Protein AF-A0A2A9NF29-F1 (afdb_monomer)

Mean predicted aligned error: 13.92 Å

Secondary structure (DSSP, 8-state):
-----TT-----TTS---PPPPP---------PPPPPPP-PPPP---------------------SSHHHHHHHHHHHHHHHHHHHHSSS-PEEEEEEEE--TTS-HHHHHHHHHHHTTSS-HHHHHHHHHHHHHTT-GGGTTGGGT--SHHHHHHTS--S-EEEEEE-SSEEEEEEE---SGGGHHHHHHHHHH-SEEEEEEE-STTHHHHHHSTT-HHHHHHHHHHHHT--EEEEEEE-TTSTTTTT-HHHHHHHHHHHHHHHHHHT--TTTTEEEEE-BTTTTBTTSSPPPTTT-SS--SPPHHHHHHTSPPP---TTSPPEEEEEEEEESSSEEEEEE--BSEEETT-EEEEETTTEEEEEEEEE-TTS-EESEEETT-EEEEEEES--GGG--TT-EEE-TTSPPPEEEEEEEEEEE---SSPEETTEEEEEEETTEEEEEEEEEEEEEE-TTT-PBPSSPPSEEPTT-EEEEEEEEEEEEE---TTT-TTTTEEEEEETTEEEEEEEEEEEE---THHHHHHHHHHHHTTS--

Radius of gyration: 30.99 Å; Cα contacts (8 Å, |Δi|>4): 1034; chains: 1; bounding box: 93×84×120 Å

Organism: NCBI:txid703135

Sequence (539 aa):
MSKLNPGAFEFVPGRGFVLPQPDQNQPPPPSSRPETPKPTPPPQPAPVKSTTPASSRTFTTDRSKTDTTAIVREVKAAADEAVLKDLYGDVKEHLNIVFIGHVDAGKSTMGGNLLYITGMVDKRTMEKYEREAKEAGRESWYLSWALDSTPQERSKGKTVEVGRAYFETDARRYTILDAPGHKTFVPSMISGAAQADVAILVISARKGEFETGFERGGQTREHVMLVKTAGVSKVVIVVNKMDDPTVKWEKARFDEIKDKLIPFVKSAGFNPKTDISFIPVSAFTGANLKDRVPTSICSWWSGPSFLEHIDKMPMVDRKINAPLMMPISEKYKDMGTIIVGKIESGHLIKGDALLLMPNKNEIEVTAIYNEMEEEVSKALCGDNVRLRVRGVDDEDVSPGFVLTSPLKPIRAVRQFEAQLAILEHKNIICAGYSAVMHVHTLAEEVTLNALLHYFDKATGRKSKKPPQFAKKGQKIVALVETTASVCVERFADYPQLGRFTLRDEGRTVAIGKITKLIEKSVEDVTDSVKDMSVSGHAA

Foldseek 3Di:
DDDDDPDDDDDDPPDDDDDDDDDDDDDDDDDDDDDDDDDDDDDDDDDDDDDDDDDDDDDDDDDPDDDPVVVVVVVVVVVVVVVVVVVPPPDFAEFEEEEAFAPPLCLLLLVLLLCVVLCVDPPVNLVVLCVVCVVLVNNLCSSSCSQVVDPVCSNVVWDQAFGWDWGDDPRHIYIYTYQTNDLVRVLRLLLSLLLGQEYEYRAELDPPRNPCLLPPPHVSLVSLLSSVLSPHQAYEYEHEPCVPPRNQVPPVSQVVSVVSVQVSNVVSPHDCPQRYHYHYAYSSVGALAQDHHPCVSPVPDPDHRPVVVVSPRDDDDAQQVDWWKWAFQDWDDDVAIKTKTATQHHKDFQQDWWAKPPVRFIKGFNFKAFPVRDTDGMDTHSGIIITGIPRDDPVRDDGQIMITHPVDDFDWAQKFKKKKFFADDPDWAAAQDWWWKDANNDTFIKGQNFFAWWADPPPRDTDPHGDRIDDHGIITITMMGTPDTHRADACVVPVNRQWMFTDDPSDTGIIIGTHGGDDPDPVVVVVVVVVVVVPPPDD

InterPro domains:
  IPR000795 Translational (tr)-type GTP-binding domain [PF00009] (92-309)
  IPR000795 Translational (tr)-type GTP-binding domain [PR00315] (96-109)
  IPR000795 Translational (tr)-type GTP-binding domain [PR00315] (155-163)
  IPR000795 Translational (tr)-type GTP-binding domain [PR00315] (175-185)
  IPR000795 Translational (tr)-type GTP-binding domain [PR00315] (191-202)
  IPR000795 Translational (tr)-type GTP-binding domain [PR00315] (235-244)
  IPR000795 Translational (tr)-type GTP-binding domain [PS51722] (92-324)
  IPR003285 Eukaryotic peptide chain release factor GTP-binding subunit [PR01343] (72-88)
  IPR003285 Eukaryotic peptide chain release factor GTP-binding subunit [PR01343] (198-205)
  IPR003285 Eukaryotic peptide chain release factor GTP-binding subunit [PR01343] (233-240)
  IPR003285 Eukaryotic peptide chain release factor GTP-binding subunit [PR01343] (319-330)
  IPR003285 Eukaryotic peptide chain release factor GTP-binding subunit [PR01343] (459-468)
  IPR004161 Translation elongation factor EFTu-like, domain 2 [PF03144] (336-404)
  IPR009000 Translation protein, beta-barrel domain superfamily [SSF50447] (317-407)
  IPR009001 Translation elongation factor EF1A/initiation factor IF2gamma, C-terminal [SSF50465] (414-518)
  IPR027417 P-loop containing nucleoside triphosphate hydrolase [G3DSA:3.40.50.300] (74-318)
  IPR027417 P-loop containing nucleoside triphosphate hydrolase [SSF52540] (79-327)
  IPR031157 Tr-type G domain, conserved site [PS00301] (148-163)
  IPR050100 Translation factor GTPase superfamily members [PTHR23115] (92-518)
  IPR054696 GTP-eEF1A, C-terminal domain [PF22594] (415-515)

Structure (mmCIF, N/CA/C/O backbone):
data_AF-A0A2A9NF29-F1
#
_entry.id   AF-A0A2A9NF29-F1
#
loop_
_atom_site.group_PDB
_atom_site.id
_atom_site.type_symbol
_atom_site.label_atom_id
_atom_site.label_alt_id
_atom_site.label_comp_id
_atom_site.label_asym_id
_atom_site.label_entity_id
_atom_site.label_seq_id
_atom_site.pdbx_PDB_ins_code
_atom_site.Cartn_x
_atom_site.Cartn_y
_atom_site.Cartn_z
_atom_site.occupancy
_atom_site.B_iso_or_equiv
_atom_site.auth_seq_id
_atom_site.auth_comp_id
_atom_site.auth_asym_id
_atom_site.auth_atom_id
_atom_site.pdbx_PDB_model_num
ATOM 1 N N . MET A 1 1 ? -2.375 19.177 -60.690 1.00 39.09 1 MET A N 1
ATOM 2 C CA . MET A 1 1 ? -3.013 20.500 -60.528 1.00 39.09 1 MET A CA 1
ATOM 3 C C . MET A 1 1 ? -3.963 20.417 -59.345 1.00 39.09 1 MET A C 1
ATOM 5 O O . MET A 1 1 ? -4.997 19.769 -59.456 1.00 39.09 1 MET A O 1
ATOM 9 N N . SER A 1 2 ? -3.553 20.954 -58.196 1.00 40.06 2 SER A N 1
ATOM 10 C CA . SER A 1 2 ? -4.372 21.045 -56.984 1.00 40.06 2 SER A CA 1
ATOM 11 C C . SER A 1 2 ? -5.350 22.218 -57.102 1.00 40.06 2 SER A C 1
ATOM 13 O O . SER A 1 2 ? -5.031 23.231 -57.720 1.00 40.06 2 SER A O 1
ATOM 15 N N . LYS A 1 3 ? -6.540 22.100 -56.506 1.00 45.84 3 LYS A N 1
ATOM 16 C CA . LYS A 1 3 ? -7.412 23.249 -56.228 1.00 45.84 3 LYS A CA 1
ATOM 17 C C . LYS A 1 3 ? -7.453 23.447 -54.719 1.00 45.84 3 LYS A C 1
ATOM 19 O O . LYS A 1 3 ? -8.265 22.846 -54.026 1.00 45.84 3 LYS A O 1
ATOM 24 N N . LEU A 1 4 ? -6.506 24.241 -54.232 1.00 50.59 4 LEU A N 1
ATOM 25 C CA . LEU A 1 4 ? -6.463 24.760 -52.871 1.00 50.59 4 LEU A CA 1
ATOM 26 C C . LEU A 1 4 ? -7.136 26.140 -52.846 1.00 50.59 4 LEU A C 1
ATOM 28 O O . LEU A 1 4 ? -6.848 26.985 -53.683 1.00 50.59 4 LEU A O 1
ATOM 32 N N . ASN A 1 5 ? -8.042 26.295 -51.883 1.00 53.16 5 ASN A N 1
ATOM 33 C CA . ASN A 1 5 ? -8.505 27.509 -51.206 1.00 53.16 5 ASN A CA 1
ATOM 34 C C . ASN A 1 5 ? -8.598 28.838 -52.017 1.00 53.16 5 ASN A C 1
ATOM 36 O O . ASN A 1 5 ? -7.586 29.512 -52.201 1.00 53.16 5 ASN A O 1
ATOM 40 N N . PRO A 1 6 ? -9.805 29.294 -52.415 1.00 53.56 6 PRO A N 1
ATOM 41 C CA . PRO A 1 6 ? -10.024 30.501 -53.230 1.00 53.56 6 PRO A CA 1
ATOM 42 C C . PRO A 1 6 ? -9.814 31.853 -52.506 1.00 53.56 6 PRO A C 1
ATOM 44 O O . PRO A 1 6 ? -10.257 32.882 -53.004 1.00 53.56 6 PRO A O 1
ATOM 47 N N . GLY A 1 7 ? -9.150 31.872 -51.346 1.00 58.41 7 GLY A N 1
ATOM 48 C CA . GLY A 1 7 ? -8.899 33.085 -50.552 1.00 58.41 7 GLY A CA 1
ATOM 49 C C . GLY A 1 7 ? -7.470 33.222 -50.020 1.00 58.41 7 GLY A C 1
ATOM 50 O O . GLY A 1 7 ? -7.243 33.988 -49.089 1.00 58.41 7 GLY A O 1
ATOM 51 N N . ALA A 1 8 ? -6.511 32.456 -50.548 1.00 53.38 8 ALA A N 1
ATOM 52 C CA . ALA A 1 8 ? -5.121 32.523 -50.101 1.00 53.38 8 ALA A CA 1
ATOM 53 C C . ALA A 1 8 ? -4.359 33.673 -50.787 1.00 53.38 8 ALA A C 1
ATOM 55 O O . ALA A 1 8 ? -4.436 33.841 -52.001 1.00 53.38 8 ALA A O 1
ATOM 56 N N . PHE A 1 9 ? -3.608 34.446 -49.998 1.00 60.75 9 PHE A N 1
ATOM 57 C CA . PHE A 1 9 ? -2.766 35.544 -50.477 1.00 60.75 9 PHE A CA 1
ATOM 58 C C . PHE A 1 9 ? -1.635 35.040 -51.385 1.00 60.75 9 PHE A C 1
ATOM 60 O O . PHE A 1 9 ? -0.960 34.059 -51.072 1.00 60.75 9 PHE A O 1
ATOM 67 N N . GLU A 1 10 ? -1.410 35.739 -52.498 1.00 59.62 10 GLU A N 1
ATOM 68 C CA . GLU A 1 10 ? -0.376 35.407 -53.477 1.00 59.62 10 GLU A CA 1
ATOM 69 C C . GLU A 1 10 ? 1.009 35.842 -52.962 1.00 59.62 10 GLU A C 1
ATOM 71 O O . GLU A 1 10 ? 1.284 37.026 -52.759 1.00 59.62 10 GLU A O 1
ATOM 76 N N . PHE A 1 11 ? 1.884 34.869 -52.697 1.00 55.91 11 PHE A N 1
ATOM 77 C CA . PHE A 1 11 ? 3.247 35.108 -52.223 1.00 55.91 11 PHE A CA 1
ATOM 78 C C . PHE A 1 11 ? 4.186 35.395 -53.403 1.00 55.91 11 PHE A C 1
ATOM 80 O O . PHE A 1 11 ? 4.400 34.529 -54.251 1.00 55.91 11 PHE A O 1
ATOM 87 N N . VAL A 1 12 ? 4.788 36.589 -53.432 1.00 68.75 12 VAL A N 1
ATOM 88 C CA . VAL A 1 12 ? 5.800 36.981 -54.429 1.00 68.75 12 VAL A CA 1
ATOM 89 C C . VAL A 1 12 ? 7.192 36.979 -53.775 1.00 68.75 12 VAL A C 1
ATOM 91 O O . VAL A 1 12 ? 7.426 37.772 -52.858 1.00 68.75 12 VAL A O 1
ATOM 94 N N . PRO A 1 13 ? 8.143 36.130 -54.217 1.00 50.97 13 PRO A N 1
ATOM 95 C CA . PRO A 1 13 ? 9.488 36.086 -53.643 1.00 50.97 13 PRO A CA 1
ATOM 96 C C . PRO A 1 13 ? 10.246 37.408 -53.864 1.00 50.97 13 PRO A C 1
ATOM 98 O O . PRO A 1 13 ? 10.406 37.847 -55.000 1.00 50.97 13 PRO A O 1
ATOM 101 N N . GLY A 1 14 ? 10.732 38.036 -52.784 1.00 61.78 14 GLY A N 1
ATOM 102 C CA . GLY A 1 14 ? 11.594 39.231 -52.836 1.00 61.78 14 GLY A CA 1
ATOM 103 C C . GLY A 1 14 ? 11.013 40.527 -52.249 1.00 61.78 14 GLY A C 1
ATOM 104 O O . GLY A 1 14 ? 11.717 41.534 -52.214 1.00 61.78 14 GLY A O 1
ATOM 105 N N . ARG A 1 15 ? 9.771 40.530 -51.742 1.00 58.47 15 ARG A N 1
ATOM 106 C CA . ARG A 1 15 ? 9.211 41.646 -50.951 1.00 58.47 15 ARG A CA 1
ATOM 107 C C . ARG A 1 15 ? 8.931 41.217 -49.509 1.00 58.47 15 ARG A C 1
ATOM 109 O O . ARG A 1 15 ? 8.390 40.142 -49.276 1.00 58.47 15 ARG A O 1
ATOM 116 N N . GLY A 1 16 ? 9.303 42.065 -48.547 1.00 57.19 16 GLY A N 1
ATOM 117 C CA . GLY A 1 16 ? 9.031 41.851 -47.123 1.00 57.19 16 GLY A CA 1
ATOM 118 C C . GLY A 1 16 ? 7.534 41.916 -46.805 1.00 57.19 16 GLY A C 1
ATOM 119 O O . GLY A 1 16 ? 6.817 42.764 -47.333 1.00 57.19 16 GLY A O 1
ATOM 120 N N . PHE A 1 17 ? 7.073 41.000 -45.956 1.00 52.66 17 PHE A N 1
ATOM 121 C CA . PHE A 1 17 ? 5.677 40.845 -45.548 1.00 52.66 17 PHE A CA 1
ATOM 122 C C . PHE A 1 17 ? 5.311 41.876 -44.466 1.00 52.66 17 PHE A C 1
ATOM 124 O O . PHE A 1 17 ? 5.988 41.949 -43.441 1.00 52.66 17 PHE A O 1
ATOM 131 N N . VAL A 1 18 ? 4.252 42.666 -44.676 1.00 54.84 18 VAL A N 1
ATOM 132 C CA . VAL A 1 18 ? 3.744 43.660 -43.710 1.00 54.84 18 VAL A CA 1
ATOM 133 C C . VAL A 1 18 ? 2.314 43.282 -43.322 1.00 54.84 18 VAL A C 1
ATOM 135 O O . VAL A 1 18 ? 1.433 43.225 -44.177 1.00 54.84 18 VAL A O 1
ATOM 138 N N . LEU A 1 19 ? 2.091 43.007 -42.035 1.00 53.47 19 LEU A N 1
ATOM 139 C CA . LEU A 1 19 ? 0.772 42.742 -41.452 1.00 53.47 19 LEU A CA 1
ATOM 140 C C . LEU A 1 19 ? 0.052 44.073 -41.160 1.00 53.47 19 LEU A C 1
ATOM 142 O O . LEU A 1 19 ? 0.661 44.932 -40.519 1.00 53.47 19 LEU A O 1
ATOM 146 N N . PRO A 1 20 ? -1.222 44.268 -41.550 1.00 42.59 20 PRO A N 1
ATOM 147 C CA . PRO A 1 20 ? -1.988 45.430 -41.110 1.00 42.59 20 PRO A CA 1
ATOM 148 C C . PRO A 1 20 ? -2.401 45.274 -39.638 1.00 42.59 20 PRO A C 1
ATOM 150 O O . PRO A 1 20 ? -2.991 44.262 -39.258 1.00 42.59 20 PRO A O 1
ATOM 153 N N . GLN A 1 21 ? -2.092 46.278 -38.814 1.00 43.22 21 GLN A N 1
ATOM 154 C CA . GLN A 1 21 ? -2.622 46.435 -37.454 1.00 43.22 21 GLN A CA 1
ATOM 155 C C . GLN A 1 21 ? -4.063 46.990 -37.481 1.00 43.22 21 GLN A C 1
ATOM 157 O O . GLN A 1 21 ? -4.449 47.621 -38.467 1.00 43.22 21 GLN A O 1
ATOM 162 N N . PRO A 1 22 ? -4.869 46.755 -36.427 1.00 42.69 22 PRO A N 1
ATOM 163 C CA . PRO A 1 22 ? -6.268 47.166 -36.381 1.00 42.69 22 PRO A CA 1
ATOM 164 C C . PRO A 1 22 ? -6.389 48.647 -36.011 1.00 42.69 22 PRO A C 1
ATOM 166 O O . PRO A 1 22 ? -5.909 49.051 -34.953 1.00 42.69 22 PRO A O 1
ATOM 169 N N . ASP A 1 23 ? -7.069 49.440 -36.842 1.00 35.50 23 ASP A N 1
ATOM 170 C CA . ASP A 1 23 ? -7.347 50.838 -36.512 1.00 35.50 23 ASP A CA 1
ATOM 171 C C . ASP A 1 23 ? -8.667 50.990 -35.749 1.00 35.50 23 ASP A C 1
ATOM 173 O O . ASP A 1 23 ? -9.758 50.645 -36.212 1.00 35.50 23 ASP A O 1
ATOM 177 N N . GLN A 1 24 ? -8.513 51.522 -34.539 1.00 43.50 24 GLN A N 1
ATOM 178 C CA . GLN A 1 24 ? -9.539 52.030 -33.648 1.00 43.50 24 GLN A CA 1
ATOM 179 C C . GLN A 1 24 ? -10.068 53.361 -34.196 1.00 43.50 24 GLN A C 1
ATOM 181 O O . GLN A 1 24 ? -9.374 54.367 -34.105 1.00 43.50 24 GLN A O 1
ATOM 186 N N . ASN A 1 25 ? -11.294 53.398 -34.724 1.00 37.41 25 ASN A N 1
ATOM 187 C CA . ASN A 1 25 ? -12.179 54.570 -34.640 1.00 37.41 25 ASN A CA 1
ATOM 188 C C . ASN A 1 25 ? -13.494 54.325 -35.389 1.00 37.41 25 ASN A C 1
ATOM 190 O O . ASN A 1 25 ? -13.530 54.458 -36.608 1.00 37.41 25 ASN A O 1
ATOM 194 N N . GLN A 1 26 ? -14.585 54.051 -34.661 1.00 37.16 26 GLN A N 1
ATOM 195 C CA . GLN A 1 26 ? -15.911 54.627 -34.942 1.00 37.16 26 GLN A CA 1
ATOM 196 C C . GLN A 1 26 ? -16.919 54.330 -33.801 1.00 37.16 26 GLN A C 1
ATOM 198 O O . GLN A 1 26 ? -16.870 53.249 -33.212 1.00 37.16 26 GLN A O 1
ATOM 203 N N . PRO A 1 27 ? -17.797 55.293 -33.448 1.00 40.81 27 PRO A N 1
ATOM 204 C CA . PRO A 1 27 ? -18.680 55.244 -32.272 1.00 40.81 27 PRO A CA 1
ATOM 205 C C . PRO A 1 27 ? -19.962 54.405 -32.490 1.00 40.81 27 PRO A C 1
ATOM 207 O O . PRO A 1 27 ? -20.391 54.249 -33.633 1.00 40.81 27 PRO A O 1
ATOM 210 N N . PRO A 1 28 ? -20.623 53.898 -31.422 1.00 45.16 28 PRO A N 1
ATOM 211 C CA . PRO A 1 28 ? -21.792 53.024 -31.549 1.00 45.16 28 PRO A CA 1
ATOM 212 C C . PRO A 1 28 ? -23.101 53.826 -31.659 1.00 45.16 28 PRO A C 1
ATOM 214 O O . PRO A 1 28 ? -23.278 54.819 -30.949 1.00 45.16 28 PRO A O 1
ATOM 217 N N . PRO A 1 29 ? -24.040 53.406 -32.527 1.00 35.59 29 PRO A N 1
ATOM 218 C CA . PRO A 1 29 ? -25.437 53.237 -32.076 1.00 35.59 29 PRO A CA 1
ATOM 219 C C . PRO A 1 29 ? -26.226 52.159 -32.875 1.00 35.59 29 PRO A C 1
ATOM 221 O O . PRO A 1 29 ? -25.768 51.717 -33.924 1.00 35.59 29 PRO A O 1
ATOM 224 N N . PRO A 1 30 ? -27.493 51.840 -32.537 1.00 37.34 30 PRO A N 1
ATOM 225 C CA . PRO A 1 30 ? -28.098 51.561 -31.240 1.00 37.34 30 PRO A CA 1
ATOM 226 C C . PRO A 1 30 ? -28.619 50.100 -31.155 1.00 37.34 30 PRO A C 1
ATOM 228 O O . PRO A 1 30 ? -28.720 49.366 -32.136 1.00 37.34 30 PRO A O 1
ATOM 231 N N . SER A 1 31 ? -28.988 49.689 -29.943 1.00 40.53 31 SER A N 1
ATOM 232 C CA . SER A 1 31 ? -29.583 48.392 -29.598 1.00 40.53 31 SER A CA 1
ATOM 233 C C . SER A 1 31 ? -30.860 48.066 -30.389 1.00 40.53 31 SER A C 1
ATOM 235 O O . SER A 1 31 ? -31.839 48.812 -30.298 1.00 40.53 31 SER A O 1
ATOM 237 N N . SER A 1 32 ? -30.903 46.910 -31.056 1.00 32.62 32 SER A N 1
ATOM 238 C CA . SER A 1 32 ? -32.140 46.300 -31.561 1.00 32.62 32 SER A CA 1
ATOM 239 C C . SER A 1 32 ? -32.415 44.987 -30.819 1.00 32.62 32 SER A C 1
ATOM 241 O O . SER A 1 32 ? -31.539 44.146 -30.630 1.00 32.62 32 SER A O 1
ATOM 243 N N . ARG A 1 33 ? -33.641 44.874 -30.300 1.00 34.50 33 ARG A N 1
ATOM 244 C CA . ARG A 1 33 ? -34.165 43.726 -29.547 1.00 34.50 33 ARG A CA 1
ATOM 245 C C . ARG A 1 33 ? -34.196 42.454 -30.407 1.00 34.50 33 ARG A C 1
ATOM 247 O O . ARG A 1 33 ? -34.612 42.554 -31.557 1.00 34.50 33 ARG A O 1
ATOM 254 N N . PRO A 1 34 ? -33.944 41.261 -29.842 1.00 36.81 34 PRO A N 1
ATOM 255 C CA . PRO A 1 34 ? -34.391 40.018 -30.457 1.00 36.81 34 PRO A CA 1
ATOM 256 C C . PRO A 1 34 ? -35.893 39.811 -30.231 1.00 36.81 34 PRO A C 1
ATOM 258 O O . PRO A 1 34 ? -36.405 39.928 -29.116 1.00 36.81 34 PRO A O 1
ATOM 261 N N . GLU A 1 35 ? -36.579 39.526 -31.329 1.00 31.91 35 GLU A N 1
ATOM 262 C CA . GLU A 1 35 ? -38.010 39.288 -31.450 1.00 31.91 35 GLU A CA 1
ATOM 263 C C . GLU A 1 35 ? -38.463 37.966 -30.807 1.00 31.91 35 GLU A C 1
ATOM 265 O O . GLU A 1 35 ? -37.775 36.948 -30.815 1.00 31.91 35 GLU A O 1
ATOM 270 N N . THR A 1 36 ? -39.684 37.991 -30.281 1.00 32.00 36 THR A N 1
ATOM 271 C CA . THR A 1 36 ? -40.474 36.834 -29.839 1.00 32.00 36 THR A CA 1
ATOM 272 C C . THR A 1 36 ? -40.916 35.947 -31.012 1.00 32.00 36 THR A C 1
ATOM 274 O O . THR A 1 36 ? -41.483 36.489 -31.963 1.00 32.00 36 THR A O 1
ATOM 277 N N . PRO A 1 37 ? -40.861 34.604 -30.914 1.00 37.12 37 PRO A N 1
ATOM 278 C CA . PRO A 1 37 ? -41.652 33.728 -31.774 1.00 37.12 37 PRO A CA 1
ATOM 279 C C . PRO A 1 37 ? -43.056 33.479 -31.186 1.00 37.12 37 PRO A C 1
ATOM 281 O O . PRO A 1 37 ? -43.208 33.104 -30.023 1.00 37.12 37 PRO A O 1
ATOM 284 N N . LYS A 1 38 ? -44.093 33.688 -32.010 1.00 34.38 38 LYS A N 1
ATOM 285 C CA . LYS A 1 38 ? -45.510 33.357 -31.751 1.00 34.38 38 LYS A CA 1
ATOM 286 C C . LYS A 1 38 ? -45.875 31.943 -32.277 1.00 34.38 38 LYS A C 1
ATOM 288 O O . LYS A 1 38 ? -45.120 31.384 -33.068 1.00 34.38 38 LYS A O 1
ATOM 293 N N . PRO A 1 39 ? -47.011 31.363 -31.834 1.00 37.09 39 PRO A N 1
ATOM 294 C CA . PRO A 1 39 ? -47.210 29.920 -31.652 1.00 37.09 39 PRO A CA 1
ATOM 295 C C . PRO A 1 39 ? -47.959 29.227 -32.804 1.00 37.09 39 PRO A C 1
ATOM 297 O O . PRO A 1 39 ? -48.676 29.867 -33.569 1.00 37.09 39 PRO A O 1
ATOM 300 N N . THR A 1 40 ? -47.873 27.894 -32.861 1.00 34.03 40 THR A N 1
ATOM 301 C CA . THR A 1 40 ? -48.739 27.023 -33.684 1.00 34.03 40 THR A CA 1
ATOM 302 C C . THR A 1 40 ? -49.458 25.967 -32.815 1.00 34.03 40 THR A C 1
ATOM 304 O O . THR A 1 40 ? -49.004 25.690 -31.704 1.00 34.03 40 THR A O 1
ATOM 307 N N . PRO A 1 41 ? -50.637 25.469 -33.248 1.00 41.56 41 PRO A N 1
ATOM 308 C CA . PRO A 1 41 ? -51.794 25.235 -32.371 1.00 41.56 41 PRO A CA 1
ATOM 309 C C . PRO A 1 41 ? -51.995 23.773 -31.901 1.00 41.56 41 PRO A C 1
ATOM 311 O O . PRO A 1 41 ? -51.417 22.854 -32.481 1.00 41.56 41 PRO A O 1
ATOM 314 N N . PRO A 1 42 ? -52.843 23.541 -30.872 1.00 40.94 42 PRO A N 1
ATOM 315 C CA . PRO A 1 42 ? -53.033 22.230 -30.244 1.00 40.94 42 PRO A CA 1
ATOM 316 C C . PRO A 1 42 ? -54.126 21.378 -30.924 1.00 40.94 42 PRO A C 1
ATOM 318 O O . PRO A 1 42 ? -55.152 21.929 -31.333 1.00 40.94 42 PRO A O 1
ATOM 321 N N . PRO A 1 43 ? -54.004 20.036 -30.963 1.00 35.84 43 PRO A N 1
ATOM 322 C CA . PRO A 1 43 ? -55.126 19.156 -31.272 1.00 35.84 43 PRO A CA 1
ATOM 323 C C . PRO A 1 43 ? -55.923 18.776 -30.009 1.00 35.84 43 PRO A C 1
ATOM 325 O O . PRO A 1 43 ? -55.362 18.358 -28.996 1.00 35.84 43 PRO A O 1
ATOM 328 N N . GLN A 1 44 ? -57.249 18.918 -30.098 1.00 33.53 44 GLN A N 1
ATOM 329 C CA . GLN A 1 44 ? -58.255 18.471 -29.122 1.00 33.53 44 GLN A CA 1
ATOM 330 C C . GLN A 1 44 ? -58.587 16.960 -29.248 1.00 33.53 44 GLN A C 1
ATOM 332 O O . GLN A 1 44 ? -58.252 16.351 -30.264 1.00 33.53 44 GLN A O 1
ATOM 337 N N . PRO A 1 45 ? -59.249 16.347 -28.237 1.00 39.69 45 PRO A N 1
ATOM 338 C CA . PRO A 1 45 ? -59.278 14.894 -28.014 1.00 39.69 45 PRO A CA 1
ATOM 339 C C . PRO A 1 45 ? -60.638 14.212 -28.285 1.00 39.69 45 PRO A C 1
ATOM 341 O O . PRO A 1 45 ? -61.674 14.858 -28.162 1.00 39.69 45 PRO A O 1
ATOM 344 N N . ALA A 1 46 ? -60.625 12.889 -28.549 1.00 28.66 46 ALA A N 1
ATOM 345 C CA . ALA A 1 46 ? -61.615 11.853 -28.143 1.00 28.66 46 ALA A CA 1
ATOM 346 C C . ALA A 1 46 ? -61.414 10.529 -28.939 1.00 28.66 46 ALA A C 1
ATOM 348 O O . ALA A 1 46 ? -60.869 10.602 -30.040 1.00 28.66 46 ALA A O 1
ATOM 349 N N . PRO A 1 47 ? -61.930 9.342 -28.518 1.00 33.09 47 PRO A N 1
ATOM 350 C CA . PRO A 1 47 ? -62.478 8.925 -27.216 1.00 33.09 47 PRO A CA 1
ATOM 351 C C . PRO A 1 47 ? -61.895 7.591 -26.663 1.00 33.09 47 PRO A C 1
ATOM 353 O O . PRO A 1 47 ? -61.276 6.796 -27.364 1.00 33.09 47 PRO A O 1
ATOM 356 N N . VAL A 1 48 ? -62.188 7.315 -25.387 1.00 30.31 48 VAL A N 1
ATOM 357 C CA . VAL A 1 48 ? -61.921 6.053 -24.668 1.00 30.31 48 VAL A CA 1
ATOM 358 C C . VAL A 1 48 ? -63.135 5.105 -24.752 1.00 30.31 48 VAL A C 1
ATOM 360 O O . VAL A 1 48 ? -64.266 5.544 -24.553 1.00 30.31 48 VAL A O 1
ATOM 363 N N . LYS A 1 49 ? -62.898 3.798 -24.953 1.00 27.78 49 LYS A N 1
ATOM 364 C CA . LYS A 1 49 ? -63.778 2.658 -24.588 1.00 27.78 49 LYS A CA 1
ATOM 365 C C . LYS A 1 49 ? -62.876 1.532 -24.049 1.00 27.78 49 LYS A C 1
ATOM 367 O O . LYS A 1 49 ? -62.004 1.066 -24.765 1.00 27.78 49 LYS A O 1
ATOM 372 N N . SER A 1 50 ? -62.821 1.336 -22.728 1.00 24.59 50 SER A N 1
ATOM 373 C CA . SER A 1 50 ? -63.608 0.384 -21.913 1.00 24.59 50 SER A CA 1
ATOM 374 C C . SER A 1 50 ? -63.045 -1.044 -21.904 1.00 24.59 50 SER A C 1
ATOM 376 O O . SER A 1 50 ? -63.193 -1.737 -22.900 1.00 24.59 50 SER A O 1
ATOM 378 N N . THR A 1 51 ? -62.469 -1.470 -20.770 1.00 26.92 51 THR A N 1
ATOM 379 C CA . THR A 1 51 ? -62.934 -2.608 -19.936 1.00 26.92 51 THR A CA 1
ATOM 380 C C . THR A 1 51 ? -61.943 -2.881 -18.796 1.00 26.92 51 THR A C 1
ATOM 382 O O . THR A 1 51 ? -60.839 -3.367 -19.023 1.00 26.92 51 THR A O 1
ATOM 385 N N . THR A 1 52 ? -62.365 -2.611 -17.563 1.00 31.23 52 THR A N 1
ATOM 386 C CA . THR A 1 52 ? -61.945 -3.339 -16.353 1.00 31.23 52 THR A CA 1
ATOM 387 C C . THR A 1 52 ? -62.776 -4.623 -16.214 1.00 31.23 52 THR A C 1
ATOM 389 O O . THR A 1 52 ? -63.839 -4.736 -16.829 1.00 31.23 52 THR A O 1
ATOM 392 N N . PRO A 1 53 ? -62.396 -5.524 -15.294 1.00 31.45 53 PRO A N 1
ATOM 393 C CA . PRO A 1 53 ? -63.379 -6.024 -14.347 1.00 31.45 53 PRO A CA 1
ATOM 394 C C . PRO A 1 53 ? -62.992 -5.653 -12.915 1.00 31.45 53 PRO A C 1
ATOM 396 O O . PRO A 1 53 ? -61.840 -5.734 -12.496 1.00 31.45 53 PRO A O 1
ATOM 399 N N . ALA A 1 54 ? -64.005 -5.197 -12.189 1.00 28.62 54 ALA A N 1
ATOM 400 C CA . ALA A 1 54 ? -63.951 -4.791 -10.800 1.00 28.62 54 ALA A CA 1
ATOM 401 C C . ALA A 1 54 ? -63.952 -5.996 -9.848 1.00 28.62 54 ALA A C 1
ATOM 403 O O . ALA A 1 54 ? -64.661 -6.973 -10.077 1.00 28.62 54 ALA A O 1
ATOM 404 N N . SER A 1 55 ? -63.302 -5.842 -8.693 1.00 29.69 55 SER A N 1
ATOM 405 C CA . SER A 1 55 ? -63.890 -6.297 -7.432 1.00 29.69 55 SER A CA 1
ATOM 406 C C . SER A 1 55 ? -63.434 -5.401 -6.281 1.00 29.69 55 SER A C 1
ATOM 408 O O . SER A 1 55 ? -62.248 -5.255 -6.001 1.00 29.69 55 SER A O 1
ATOM 410 N N . SER A 1 56 ? -64.435 -4.799 -5.656 1.00 28.84 56 SER A N 1
ATOM 411 C CA . SER A 1 56 ? -64.462 -3.887 -4.515 1.00 28.84 56 SER A CA 1
ATOM 412 C C . SER A 1 56 ? -63.813 -4.405 -3.228 1.00 28.84 56 SER A C 1
ATOM 414 O O . SER A 1 56 ? -64.014 -5.571 -2.890 1.00 28.84 56 SER A O 1
ATOM 416 N N . ARG A 1 57 ? -63.237 -3.489 -2.430 1.00 32.06 57 ARG A N 1
ATOM 417 C CA . ARG A 1 57 ? -63.466 -3.363 -0.971 1.00 32.06 57 ARG A CA 1
ATOM 418 C C . ARG A 1 57 ? -62.987 -1.991 -0.453 1.00 32.06 57 ARG A C 1
ATOM 420 O O . ARG A 1 57 ? -61.800 -1.713 -0.394 1.00 32.06 57 ARG A O 1
ATOM 427 N N . THR A 1 58 ? -63.987 -1.156 -0.182 1.00 26.81 58 THR A N 1
ATOM 428 C CA . THR A 1 58 ? -64.188 -0.150 0.878 1.00 26.81 58 THR A CA 1
ATOM 429 C C . THR A 1 58 ? -62.992 0.527 1.571 1.00 26.81 58 THR A C 1
ATOM 431 O O . THR A 1 58 ? -62.135 -0.116 2.163 1.00 26.81 58 THR A O 1
ATOM 434 N N . PHE A 1 59 ? -63.062 1.864 1.585 1.00 34.91 59 PHE A N 1
ATOM 435 C CA . PHE A 1 59 ? -62.299 2.822 2.392 1.00 34.91 59 PHE A CA 1
ATOM 436 C C . PHE A 1 59 ? -62.341 2.536 3.905 1.00 34.91 59 PHE A C 1
ATOM 438 O O . PHE A 1 59 ? -63.420 2.378 4.473 1.00 34.91 59 PHE A O 1
ATOM 445 N N . THR A 1 60 ? -61.188 2.668 4.564 1.00 27.48 60 THR A N 1
ATOM 446 C CA . THR A 1 60 ? -61.085 3.132 5.957 1.00 27.48 60 THR A CA 1
ATOM 447 C C . THR A 1 60 ? -59.951 4.147 6.049 1.00 27.48 60 THR A C 1
ATOM 449 O O . THR A 1 60 ? -58.797 3.834 5.766 1.00 27.48 60 THR A O 1
ATOM 452 N N . THR A 1 61 ? -60.303 5.376 6.409 1.00 42.69 61 THR A N 1
ATOM 453 C CA . THR A 1 61 ? -59.399 6.469 6.773 1.00 42.69 61 THR A CA 1
ATOM 454 C C . THR A 1 61 ? -58.637 6.120 8.045 1.00 42.69 61 THR A C 1
ATOM 456 O O . THR A 1 61 ? -59.241 6.110 9.114 1.00 42.69 61 THR A O 1
ATOM 459 N N . ASP A 1 62 ? -57.325 5.893 7.954 1.00 29.02 62 ASP A N 1
ATOM 460 C CA . ASP A 1 62 ? -56.449 6.018 9.118 1.00 29.02 62 ASP A CA 1
ATOM 461 C C . ASP A 1 62 ? -54.982 6.279 8.719 1.00 29.02 62 ASP A C 1
ATOM 463 O O . ASP A 1 62 ? -54.376 5.524 7.963 1.00 29.02 62 ASP A O 1
ATOM 467 N N . ARG A 1 63 ? -54.420 7.347 9.304 1.00 33.72 63 ARG A N 1
ATOM 468 C CA . ARG A 1 63 ? -52.983 7.670 9.463 1.00 33.72 63 ARG A CA 1
ATOM 469 C C . ARG A 1 63 ? -52.178 8.140 8.245 1.00 33.72 63 ARG A C 1
ATOM 471 O O . ARG A 1 63 ? -51.257 7.491 7.763 1.00 33.72 63 ARG A O 1
ATOM 478 N N . SER A 1 64 ? -52.365 9.414 7.927 1.00 38.12 64 SER A N 1
ATOM 479 C CA . SER A 1 64 ? -51.373 10.284 7.286 1.00 38.12 64 SER A CA 1
ATOM 480 C C . SER A 1 64 ? -50.138 10.519 8.184 1.00 38.12 64 SER A C 1
ATOM 482 O O . SER A 1 64 ? -50.073 11.544 8.861 1.00 38.12 64 SER A O 1
ATOM 484 N N . LYS A 1 65 ? -49.175 9.582 8.243 1.00 39.91 65 LYS A N 1
ATOM 485 C CA . LYS A 1 65 ? -47.834 9.782 8.862 1.00 39.91 65 LYS A CA 1
ATOM 486 C C . LYS A 1 65 ? -46.730 8.891 8.267 1.00 39.91 65 LYS A C 1
ATOM 488 O O . LYS A 1 65 ? -45.827 8.447 8.973 1.00 39.91 65 LYS A O 1
ATOM 493 N N . THR A 1 66 ? -46.764 8.618 6.974 1.00 47.06 66 THR A N 1
ATOM 494 C CA . THR A 1 66 ? -45.665 7.920 6.296 1.00 47.06 66 THR A CA 1
ATOM 495 C C . THR A 1 66 ? -45.538 8.565 4.936 1.00 47.06 66 THR A C 1
ATOM 497 O O . THR A 1 66 ? -46.485 8.488 4.174 1.00 47.06 66 THR A O 1
ATOM 500 N N . ASP A 1 67 ? -44.469 9.343 4.741 1.00 48.22 67 ASP A N 1
ATOM 501 C CA . ASP A 1 67 ? -43.792 9.539 3.445 1.00 48.22 67 ASP A CA 1
ATOM 502 C C . ASP A 1 67 ? -42.923 10.796 3.378 1.00 48.22 67 ASP A C 1
ATOM 504 O O . ASP A 1 67 ? -42.225 10.986 2.396 1.00 48.22 67 ASP A O 1
ATOM 508 N N . THR A 1 68 ? -42.804 11.621 4.421 1.00 42.50 68 THR A N 1
ATOM 509 C CA . THR A 1 68 ? -41.803 12.708 4.385 1.00 42.50 68 THR A CA 1
ATOM 510 C C . THR A 1 68 ? -40.366 12.177 4.317 1.00 42.50 68 THR A C 1
ATOM 512 O O . THR A 1 68 ? -39.542 12.726 3.596 1.00 42.50 68 THR A O 1
ATOM 515 N N . THR A 1 69 ? -40.053 11.065 4.984 1.00 48.19 69 THR A N 1
ATOM 516 C CA . THR A 1 69 ? -38.729 10.417 4.918 1.00 48.19 69 THR A CA 1
ATOM 517 C C . THR A 1 69 ? -38.501 9.603 3.644 1.00 48.19 69 THR A C 1
ATOM 519 O O . THR A 1 69 ? -37.362 9.515 3.189 1.00 48.19 69 THR A O 1
ATOM 522 N N . ALA A 1 70 ? -39.553 9.028 3.055 1.00 47.97 70 ALA A N 1
ATOM 523 C CA . ALA A 1 70 ? -39.468 8.314 1.780 1.00 47.97 70 ALA A CA 1
ATOM 524 C C . ALA A 1 70 ? -39.274 9.297 0.618 1.00 47.97 70 ALA A C 1
ATOM 526 O O . ALA A 1 70 ? -38.352 9.122 -0.174 1.00 47.97 70 ALA A O 1
ATOM 527 N N . ILE A 1 71 ? -40.028 10.400 0.620 1.00 49.03 71 ILE A N 1
ATOM 528 C CA . ILE A 1 71 ? -39.897 11.491 -0.350 1.00 49.03 71 ILE A CA 1
ATOM 529 C C . ILE A 1 71 ? -38.525 12.163 -0.220 1.00 49.03 71 ILE A C 1
ATOM 531 O O . ILE A 1 71 ? -37.874 12.392 -1.228 1.00 49.03 71 ILE A O 1
ATOM 535 N N . VAL A 1 72 ? -38.009 12.409 0.993 1.00 49.44 72 VAL A N 1
ATOM 536 C CA . VAL A 1 72 ? -36.634 12.930 1.160 1.00 49.44 72 VAL A CA 1
ATOM 537 C C . VAL A 1 72 ? -35.593 11.953 0.609 1.00 49.44 72 VAL A C 1
ATOM 539 O O . VAL A 1 72 ? -34.605 12.391 0.033 1.00 49.44 72 VAL A O 1
ATOM 542 N N . ARG A 1 73 ? -35.797 10.638 0.743 1.00 53.66 73 ARG A N 1
ATOM 543 C CA . ARG A 1 73 ? -34.865 9.624 0.229 1.00 53.66 73 ARG A CA 1
ATOM 544 C C . ARG A 1 73 ? -34.923 9.496 -1.294 1.00 53.66 73 ARG A C 1
ATOM 546 O O . ARG A 1 73 ? -33.875 9.315 -1.902 1.00 53.66 73 ARG A O 1
ATOM 553 N N . GLU A 1 74 ? -36.101 9.631 -1.895 1.00 51.53 74 GLU A N 1
ATOM 554 C CA . GLU A 1 74 ? -36.281 9.668 -3.352 1.00 51.53 74 GLU A CA 1
ATOM 555 C C . GLU A 1 74 ? -35.779 10.976 -3.963 1.00 51.53 74 GLU A C 1
ATOM 557 O O . GLU A 1 74 ? -35.090 10.942 -4.975 1.00 51.53 74 GLU A O 1
ATOM 562 N N . VAL A 1 75 ? -36.026 12.121 -3.320 1.00 49.09 75 VAL A N 1
ATOM 563 C CA . VAL A 1 75 ? -35.483 13.422 -3.743 1.00 49.09 75 VAL A CA 1
ATOM 564 C C . VAL A 1 75 ? -33.961 13.437 -3.611 1.00 49.09 75 VAL A C 1
ATOM 566 O O . VAL A 1 75 ? -33.286 13.970 -4.485 1.00 49.09 75 VAL A O 1
ATOM 569 N N . LYS A 1 76 ? -33.403 12.805 -2.569 1.00 51.88 76 LYS A N 1
ATOM 570 C CA . LYS A 1 76 ? -31.951 12.647 -2.419 1.00 51.88 76 LYS A CA 1
ATOM 571 C C . LYS A 1 76 ? -31.378 11.699 -3.471 1.00 51.88 76 LYS A C 1
ATOM 573 O O . LYS A 1 76 ? -30.401 12.058 -4.099 1.00 51.88 76 LYS A O 1
ATOM 578 N N . ALA A 1 77 ? -32.033 10.572 -3.752 1.00 53.78 77 ALA A N 1
ATOM 579 C CA . ALA A 1 77 ? -31.617 9.656 -4.816 1.00 53.78 77 ALA A CA 1
ATOM 580 C C . ALA A 1 77 ? -31.697 10.292 -6.219 1.00 53.78 77 ALA A C 1
ATOM 582 O O . ALA A 1 77 ? -30.811 10.072 -7.037 1.00 53.78 77 ALA A O 1
ATOM 583 N N . ALA A 1 78 ? -32.712 11.118 -6.485 1.00 49.88 78 ALA A N 1
ATOM 584 C CA . ALA A 1 78 ? -32.852 11.852 -7.742 1.00 49.88 78 ALA A CA 1
ATOM 585 C C . ALA A 1 78 ? -31.844 13.011 -7.860 1.00 49.88 78 ALA A C 1
ATOM 587 O O . ALA A 1 78 ? -31.324 13.270 -8.945 1.00 49.88 78 ALA A O 1
ATOM 588 N N . ALA A 1 79 ? -31.526 13.686 -6.749 1.00 52.56 79 ALA A N 1
ATOM 589 C CA . ALA A 1 79 ? -30.446 14.670 -6.692 1.00 52.56 79 ALA A CA 1
ATOM 590 C C . ALA A 1 79 ? -29.072 14.003 -6.869 1.00 52.56 79 ALA A C 1
ATOM 592 O O . ALA A 1 79 ? -28.243 14.523 -7.609 1.00 52.56 79 ALA A O 1
ATOM 593 N N . ASP A 1 80 ? -28.860 12.827 -6.273 1.00 53.66 80 ASP A N 1
ATOM 594 C CA . ASP A 1 80 ? -27.653 12.015 -6.434 1.00 53.66 80 ASP A CA 1
ATOM 595 C C . ASP A 1 80 ? -27.503 11.541 -7.891 1.00 53.66 80 ASP A C 1
ATOM 597 O O . ASP A 1 80 ? -26.396 11.545 -8.416 1.00 53.66 80 ASP A O 1
ATOM 601 N N . GLU A 1 81 ? -28.596 11.199 -8.587 1.00 51.12 81 GLU A N 1
ATOM 602 C CA . GLU A 1 81 ? -28.583 10.792 -10.002 1.00 51.12 81 GLU A CA 1
ATOM 603 C C . GLU A 1 81 ? -28.297 11.965 -10.963 1.00 51.12 81 GLU A C 1
ATOM 605 O O . GLU A 1 81 ? -27.583 11.805 -11.957 1.00 51.12 81 GLU A O 1
ATOM 610 N N . ALA A 1 82 ? -28.794 13.165 -10.647 1.00 51.69 82 ALA A N 1
ATOM 611 C CA . ALA A 1 82 ? -28.455 14.393 -11.368 1.00 51.69 82 ALA A CA 1
ATOM 612 C C . ALA A 1 82 ? -26.995 14.815 -11.124 1.00 51.69 82 ALA A C 1
ATOM 614 O O . ALA A 1 82 ? -26.294 15.177 -12.067 1.00 51.69 82 A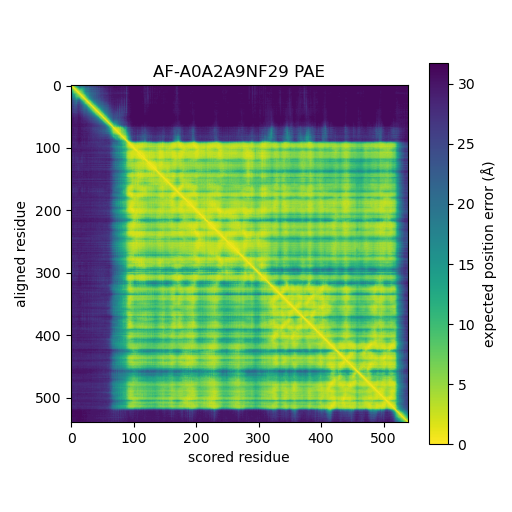LA A O 1
ATOM 615 N N . VAL A 1 83 ? -26.509 14.684 -9.885 1.00 55.84 83 VAL A N 1
ATOM 616 C CA . VAL A 1 83 ? -25.098 14.886 -9.529 1.00 55.84 83 VAL A CA 1
ATOM 617 C C . VAL A 1 83 ? -24.221 13.843 -10.218 1.00 55.84 83 VAL A C 1
ATOM 619 O O . VAL A 1 83 ? -23.196 14.215 -10.766 1.00 55.84 83 VAL A O 1
ATOM 622 N N . LEU A 1 84 ? -24.632 12.575 -10.289 1.00 51.22 84 LEU A N 1
ATOM 623 C CA . LEU A 1 84 ? -23.962 11.521 -11.058 1.00 51.22 84 LEU A CA 1
ATOM 624 C C . LEU A 1 84 ? -23.865 11.889 -12.547 1.00 51.22 84 LEU A C 1
ATOM 626 O O . LEU A 1 84 ? -22.786 11.803 -13.121 1.00 51.22 84 LEU A O 1
ATOM 630 N N . LYS A 1 85 ? -24.937 12.373 -13.182 1.00 51.78 85 LYS A N 1
ATOM 631 C CA . LYS A 1 85 ? -24.879 12.810 -14.590 1.00 51.78 85 LYS A CA 1
ATOM 632 C C . LYS A 1 85 ? -23.970 14.021 -14.828 1.00 51.78 85 LYS A C 1
ATOM 634 O O . LYS A 1 85 ? -23.271 14.028 -15.836 1.00 51.78 85 LYS A O 1
ATOM 639 N N . ASP A 1 86 ? -23.925 14.977 -13.903 1.00 54.94 86 ASP A N 1
ATOM 640 C CA . ASP A 1 86 ? -22.971 16.098 -13.948 1.00 54.94 86 ASP A CA 1
ATOM 641 C C . ASP A 1 86 ? -21.532 15.678 -13.570 1.00 54.94 86 ASP A C 1
ATOM 643 O O . ASP A 1 86 ? -20.573 16.338 -13.964 1.00 54.94 86 ASP A O 1
ATOM 647 N N . LEU A 1 87 ? -21.356 14.587 -12.813 1.00 52.00 87 LEU A N 1
ATOM 648 C CA . LEU A 1 87 ? -20.060 14.031 -12.386 1.00 52.00 87 LEU A CA 1
ATOM 649 C C . LEU A 1 87 ? -19.358 13.215 -13.482 1.00 52.00 87 LEU A C 1
ATOM 651 O O . LEU A 1 87 ? -18.133 13.138 -13.482 1.00 52.00 87 LEU A O 1
ATOM 655 N N . TYR A 1 88 ? -20.110 12.595 -14.394 1.00 51.12 88 TYR A N 1
ATOM 656 C CA . TYR A 1 88 ? -19.573 11.779 -15.493 1.00 51.12 88 TYR A CA 1
ATOM 657 C C . TYR A 1 88 ? -19.261 12.584 -16.770 1.00 51.12 88 TYR A C 1
ATOM 659 O O . TYR A 1 88 ? -18.908 11.997 -17.794 1.00 51.12 88 TYR A O 1
ATOM 667 N N . GLY A 1 89 ? -19.356 13.917 -16.729 1.00 41.62 89 GLY A N 1
ATOM 668 C CA . GLY A 1 89 ? -18.800 14.773 -17.776 1.00 41.62 89 GLY A CA 1
ATOM 669 C C . GLY A 1 89 ? -17.269 14.737 -17.738 1.00 41.62 89 GLY A C 1
ATOM 670 O O . GLY A 1 89 ? -16.664 15.381 -16.891 1.00 41.62 89 GLY A O 1
ATOM 671 N N . ASP A 1 90 ? -16.656 13.954 -18.631 1.00 53.47 90 ASP A N 1
ATOM 672 C CA . ASP A 1 90 ? -15.208 13.879 -18.922 1.00 53.47 90 ASP A CA 1
ATOM 673 C C . ASP A 1 90 ? -14.236 13.506 -17.778 1.00 53.47 90 ASP A C 1
ATOM 675 O O . ASP A 1 90 ? -13.016 13.569 -17.953 1.00 53.47 90 ASP A O 1
ATOM 679 N N . VAL A 1 91 ? -14.704 13.035 -16.617 1.00 65.19 91 VAL A N 1
ATOM 680 C CA . VAL A 1 91 ? -13.786 12.585 -15.555 1.00 65.19 91 VAL A CA 1
ATOM 681 C C . VAL A 1 91 ? -13.331 11.147 -15.813 1.00 65.19 91 VAL A C 1
ATOM 683 O O . VAL A 1 91 ? -14.044 10.184 -15.527 1.00 65.19 91 VAL A O 1
ATOM 686 N N . LYS A 1 92 ? -12.103 10.994 -16.325 1.00 76.88 92 LYS A N 1
ATOM 687 C CA . LYS A 1 92 ? -11.435 9.691 -16.459 1.00 76.88 92 LYS A CA 1
ATOM 688 C C . LYS A 1 92 ? -11.376 8.969 -15.117 1.00 76.88 92 LYS A C 1
ATOM 690 O O . LYS A 1 92 ? -11.008 9.553 -14.088 1.00 76.88 92 LYS A O 1
ATOM 695 N N . GLU A 1 93 ? -11.687 7.678 -15.152 1.00 80.44 93 GLU A N 1
ATOM 696 C CA . GLU A 1 93 ? -11.675 6.839 -13.962 1.00 80.44 93 GLU A CA 1
ATOM 697 C C . GLU A 1 93 ? -10.266 6.799 -13.349 1.00 80.44 93 GLU A C 1
ATOM 699 O O . GLU A 1 93 ? -9.268 6.740 -14.068 1.00 80.44 93 GLU A O 1
ATOM 704 N N . HIS A 1 94 ? -10.187 6.827 -12.020 1.00 85.38 94 HIS A N 1
ATOM 705 C CA . HIS A 1 94 ? -8.923 6.814 -11.290 1.00 85.38 94 HIS A CA 1
ATOM 706 C C . HIS A 1 94 ? -8.584 5.401 -10.785 1.00 85.38 94 HIS A C 1
ATOM 708 O O . HIS A 1 94 ? -9.483 4.609 -10.482 1.00 85.38 94 HIS A O 1
ATOM 714 N N . LEU A 1 95 ? -7.309 5.046 -10.660 1.00 88.75 95 LEU A N 1
ATOM 715 C CA . LEU A 1 95 ? -6.907 3.779 -10.051 1.00 88.75 95 LEU A CA 1
ATOM 716 C C . LEU A 1 95 ? -5.575 3.911 -9.317 1.00 88.75 95 LEU A C 1
ATOM 718 O O . LEU A 1 95 ? -4.570 4.319 -9.895 1.00 88.75 95 LEU A O 1
ATOM 722 N N . ASN A 1 96 ? -5.557 3.469 -8.061 1.00 90.50 96 ASN A N 1
ATOM 723 C CA . ASN A 1 96 ? -4.342 3.461 -7.255 1.00 90.50 96 ASN A CA 1
ATOM 724 C C . ASN A 1 96 ? -3.610 2.134 -7.391 1.00 90.50 96 ASN A C 1
ATOM 726 O O . ASN A 1 96 ? -4.177 1.060 -7.145 1.00 90.50 96 ASN A O 1
ATOM 730 N N . ILE A 1 97 ? -2.331 2.216 -7.726 1.00 92.50 97 ILE A N 1
ATOM 731 C CA . ILE A 1 97 ? -1.475 1.074 -7.996 1.00 92.50 97 ILE A CA 1
ATOM 732 C C . ILE A 1 97 ? -0.283 1.104 -7.049 1.00 92.50 97 ILE A C 1
ATOM 734 O O . ILE A 1 97 ? 0.460 2.078 -7.021 1.00 92.50 97 ILE A O 1
ATOM 738 N N . VAL A 1 98 ? -0.038 0.003 -6.335 1.00 93.94 98 VAL A N 1
ATOM 739 C CA . VAL A 1 98 ? 1.179 -0.158 -5.523 1.00 93.94 98 VAL A CA 1
ATOM 740 C C . VAL A 1 98 ? 2.146 -1.165 -6.132 1.00 93.94 98 VAL A C 1
ATOM 742 O O . VAL A 1 98 ? 1.752 -2.284 -6.470 1.00 93.94 98 VAL A O 1
ATOM 745 N N . PHE A 1 99 ? 3.427 -0.809 -6.223 1.00 93.81 99 PHE A N 1
ATOM 746 C CA . PHE A 1 99 ? 4.492 -1.743 -6.585 1.00 93.81 99 PHE A CA 1
ATOM 747 C C . PHE A 1 99 ? 5.031 -2.455 -5.345 1.00 93.81 99 PHE A C 1
ATOM 749 O O . PHE A 1 99 ? 5.522 -1.832 -4.410 1.00 93.81 99 PHE A O 1
ATOM 756 N N . ILE A 1 100 ? 4.981 -3.786 -5.346 1.00 92.88 100 ILE A N 1
ATOM 757 C CA . ILE A 1 100 ? 5.465 -4.646 -4.260 1.00 92.88 100 ILE A CA 1
ATOM 758 C C . ILE A 1 100 ? 6.416 -5.715 -4.806 1.00 92.88 100 ILE A C 1
ATOM 760 O O . ILE A 1 100 ? 6.312 -6.139 -5.951 1.00 92.88 100 ILE A O 1
ATOM 764 N N . GLY A 1 101 ? 7.362 -6.176 -3.988 1.00 91.25 101 GLY A N 1
ATOM 765 C CA . GLY A 1 101 ? 8.341 -7.187 -4.397 1.00 91.25 101 GLY A CA 1
ATOM 766 C C . GLY A 1 101 ? 9.648 -7.106 -3.612 1.00 91.25 101 GLY A C 1
ATOM 767 O O . GLY A 1 101 ? 9.870 -6.157 -2.853 1.00 91.25 101 GLY A O 1
ATOM 768 N N . HIS A 1 102 ? 10.518 -8.095 -3.816 1.00 89.31 102 HIS A N 1
ATOM 769 C CA . HIS A 1 102 ? 11.817 -8.204 -3.143 1.00 89.31 102 HIS A CA 1
ATOM 770 C C . HIS A 1 102 ? 12.740 -7.002 -3.429 1.00 89.31 102 HIS A C 1
ATOM 772 O O . HIS A 1 102 ? 12.532 -6.244 -4.387 1.00 89.31 102 HIS A O 1
ATOM 778 N N . VAL A 1 103 ? 13.767 -6.816 -2.593 1.00 83.81 103 VAL A N 1
ATOM 779 C CA . VAL A 1 103 ? 14.911 -5.949 -2.924 1.00 83.81 103 VAL A CA 1
ATOM 780 C C . VAL A 1 103 ? 15.508 -6.423 -4.256 1.00 83.81 103 VAL A C 1
ATOM 782 O O . VAL A 1 103 ? 15.480 -7.610 -4.566 1.00 83.81 103 VAL A O 1
ATOM 785 N N . ASP A 1 104 ? 15.934 -5.476 -5.089 1.00 84.88 104 ASP A N 1
ATOM 786 C CA . ASP A 1 104 ? 16.496 -5.711 -6.427 1.00 84.88 104 ASP A CA 1
ATOM 787 C C . ASP A 1 104 ? 15.538 -6.264 -7.494 1.00 84.88 104 ASP A C 1
ATOM 789 O O . ASP A 1 104 ? 15.933 -6.381 -8.653 1.00 84.88 104 ASP A O 1
ATOM 793 N N . ALA A 1 105 ? 14.255 -6.495 -7.189 1.00 88.44 105 ALA A N 1
ATOM 794 C CA . ALA A 1 105 ? 13.263 -6.889 -8.198 1.00 88.44 105 ALA A CA 1
ATOM 795 C C . ALA A 1 105 ? 13.018 -5.814 -9.284 1.00 88.44 105 ALA A C 1
ATOM 797 O O . ALA A 1 105 ? 12.446 -6.118 -10.329 1.00 88.44 105 ALA A O 1
ATOM 798 N N . GLY A 1 106 ? 13.464 -4.571 -9.059 1.00 89.25 106 GLY A N 1
ATOM 799 C CA . GLY A 1 106 ? 13.348 -3.462 -10.013 1.00 89.25 106 GLY A CA 1
ATOM 800 C C . GLY A 1 106 ? 11.999 -2.736 -9.982 1.00 89.25 106 GLY A C 1
ATOM 801 O O . GLY A 1 106 ? 11.512 -2.345 -11.036 1.00 89.25 106 GLY A O 1
ATOM 802 N N . LYS A 1 107 ? 11.394 -2.575 -8.794 1.00 91.19 107 LYS A N 1
ATOM 803 C CA . LYS A 1 107 ? 10.106 -1.875 -8.589 1.00 91.19 107 LYS A CA 1
ATOM 804 C C . LYS A 1 107 ? 10.165 -0.410 -9.035 1.00 91.19 107 LYS A C 1
ATOM 806 O O . LYS A 1 107 ? 9.497 -0.044 -9.995 1.00 91.19 107 LYS A O 1
ATOM 811 N N . SER A 1 108 ? 11.056 0.367 -8.423 1.00 91.50 108 SER A N 1
ATOM 812 C CA . SER A 1 108 ? 11.269 1.792 -8.701 1.00 91.50 108 SER A CA 1
ATOM 813 C C . SER A 1 108 ? 11.722 2.029 -10.138 1.00 91.50 108 SER A C 1
ATOM 815 O O . SER A 1 108 ? 11.251 2.939 -10.807 1.00 91.50 108 SER A O 1
ATOM 817 N N . THR A 1 109 ? 12.565 1.140 -10.671 1.00 91.88 109 THR A N 1
ATOM 818 C CA . THR A 1 109 ? 12.978 1.172 -12.081 1.00 91.88 109 THR A CA 1
ATOM 819 C C . THR A 1 109 ? 11.784 1.014 -13.020 1.00 91.88 109 THR A C 1
ATOM 821 O O . THR A 1 109 ? 11.692 1.716 -14.022 1.00 91.88 109 THR A O 1
ATOM 824 N N . MET A 1 110 ? 10.854 0.110 -12.699 1.00 91.88 110 MET A N 1
ATOM 825 C CA . MET A 1 110 ? 9.651 -0.102 -13.500 1.00 91.88 110 MET A CA 1
ATOM 826 C C . MET A 1 110 ? 8.690 1.079 -13.411 1.00 91.88 110 MET A C 1
ATOM 828 O O . MET A 1 110 ? 8.182 1.506 -14.444 1.00 91.88 110 MET A O 1
ATOM 832 N N . GLY A 1 111 ? 8.475 1.622 -12.211 1.00 90.88 111 GLY A N 1
ATOM 833 C CA . GLY A 1 111 ? 7.649 2.811 -12.020 1.00 90.88 111 GLY A CA 1
ATOM 834 C C . GLY A 1 111 ? 8.215 4.029 -12.756 1.00 90.88 111 GLY A C 1
ATOM 835 O O . GLY A 1 111 ? 7.494 4.670 -13.513 1.00 90.88 111 GLY A O 1
ATOM 836 N N . GLY A 1 112 ? 9.521 4.281 -12.640 1.00 91.19 112 GLY A N 1
ATOM 837 C CA . GLY A 1 112 ? 10.194 5.367 -13.353 1.00 91.19 112 GLY A CA 1
ATOM 838 C C . GLY A 1 112 ? 10.167 5.212 -14.874 1.00 91.19 112 GLY A C 1
ATOM 839 O O . GLY A 1 112 ? 9.919 6.181 -15.588 1.00 91.19 112 GLY A O 1
ATOM 840 N N . ASN A 1 113 ? 10.340 3.989 -15.390 1.00 91.69 113 ASN A N 1
ATOM 841 C CA . ASN A 1 113 ? 10.217 3.756 -16.830 1.00 91.69 113 ASN A CA 1
ATOM 842 C C . ASN A 1 113 ? 8.776 3.935 -17.326 1.00 91.69 113 ASN A C 1
ATOM 844 O O . ASN A 1 113 ? 8.559 4.448 -18.420 1.00 91.69 113 ASN A O 1
ATOM 848 N N . LEU A 1 114 ? 7.779 3.564 -16.517 1.00 91.06 114 LEU A N 1
ATOM 849 C CA . LEU A 1 114 ? 6.382 3.837 -16.843 1.00 91.06 114 LEU A CA 1
ATOM 850 C C . LEU A 1 114 ? 6.146 5.336 -17.033 1.00 91.06 114 LEU A C 1
ATOM 852 O O . LEU A 1 114 ? 5.611 5.722 -18.066 1.00 91.06 114 LEU A O 1
ATOM 856 N N . LEU A 1 115 ? 6.623 6.160 -16.096 1.00 90.62 115 LEU A N 1
ATOM 857 C CA . LEU A 1 115 ? 6.497 7.619 -16.162 1.00 90.62 115 LEU A CA 1
ATOM 858 C C . LEU A 1 115 ? 7.196 8.225 -17.385 1.00 90.62 115 LEU A C 1
ATOM 860 O O . LEU A 1 115 ? 6.697 9.183 -17.982 1.00 90.62 115 LEU A O 1
ATOM 864 N N . TYR A 1 116 ? 8.338 7.655 -17.774 1.00 90.44 116 TYR A N 1
ATOM 865 C CA . TYR A 1 116 ? 9.059 8.057 -18.978 1.00 90.44 116 TYR A CA 1
ATOM 866 C C . TYR A 1 116 ? 8.284 7.707 -20.257 1.00 90.44 116 TYR A C 1
ATOM 868 O O . TYR A 1 116 ? 8.112 8.547 -21.140 1.00 90.44 116 TYR A O 1
ATOM 876 N N . ILE A 1 117 ? 7.765 6.481 -20.351 1.00 89.06 117 ILE A N 1
ATOM 877 C CA . ILE A 1 117 ? 7.042 5.980 -21.530 1.00 89.06 117 ILE A CA 1
ATOM 878 C C . ILE A 1 117 ? 5.676 6.665 -21.704 1.00 89.06 117 ILE A C 1
ATOM 880 O O . ILE A 1 117 ? 5.211 6.857 -22.835 1.00 89.06 117 ILE A O 1
ATOM 884 N N . THR A 1 118 ? 5.019 7.033 -20.603 1.00 86.25 118 THR A N 1
ATOM 885 C CA . THR A 1 118 ? 3.761 7.792 -20.628 1.00 86.25 118 THR A CA 1
ATOM 886 C C . THR A 1 118 ? 3.984 9.276 -20.911 1.00 86.25 118 THR A C 1
ATOM 888 O O . THR A 1 118 ? 3.016 9.987 -21.150 1.00 86.25 118 THR A O 1
ATOM 891 N N . GLY A 1 119 ? 5.237 9.745 -20.921 1.00 84.50 119 GLY A N 1
ATOM 892 C CA . GLY A 1 119 ? 5.585 11.138 -21.200 1.00 84.50 119 GLY A CA 1
ATOM 893 C C . GLY A 1 119 ? 5.279 12.100 -20.053 1.00 84.50 119 GLY A C 1
ATOM 894 O O . GLY A 1 119 ? 5.244 13.301 -20.283 1.00 84.50 119 GLY A O 1
ATOM 895 N N . MET A 1 120 ? 5.066 11.590 -18.835 1.00 85.06 120 MET A N 1
ATOM 896 C CA . MET A 1 120 ? 4.843 12.428 -17.648 1.00 85.06 120 MET A CA 1
ATOM 897 C C . MET A 1 120 ? 6.144 13.013 -17.105 1.00 85.06 120 MET A C 1
ATOM 899 O O . MET A 1 120 ? 6.140 14.071 -16.483 1.00 85.06 120 MET A O 1
ATOM 903 N N . VAL A 1 121 ? 7.267 12.332 -17.350 1.00 84.62 121 VAL A N 1
ATOM 904 C CA . VAL A 1 121 ? 8.596 12.877 -17.081 1.00 84.62 121 VAL A CA 1
ATOM 905 C C . VAL A 1 121 ? 9.252 13.247 -18.401 1.00 84.62 121 VAL A C 1
ATOM 907 O O . VAL A 1 121 ? 9.507 12.394 -19.254 1.00 84.62 121 VAL A O 1
ATOM 910 N N . ASP A 1 122 ? 9.559 14.534 -18.542 1.00 87.75 122 ASP A N 1
ATOM 911 C CA . ASP A 1 122 ? 10.222 15.069 -19.723 1.00 87.75 122 ASP A CA 1
ATOM 912 C C . ASP A 1 122 ? 11.576 14.404 -19.975 1.00 87.75 122 ASP A C 1
ATOM 914 O O . ASP A 1 122 ? 12.377 14.176 -19.060 1.00 87.75 122 ASP A O 1
ATOM 918 N N . LYS A 1 123 ? 11.896 14.202 -21.259 1.00 88.19 123 LYS A N 1
ATOM 919 C CA . LYS A 1 123 ? 13.190 13.652 -21.695 1.00 88.19 123 LYS A CA 1
ATOM 920 C C . LYS A 1 123 ? 14.376 14.428 -21.122 1.00 88.19 123 LYS A C 1
ATOM 922 O O . LYS A 1 123 ? 15.334 13.824 -20.661 1.00 88.19 123 LYS A O 1
ATOM 927 N N . ARG A 1 124 ? 14.273 15.759 -21.061 1.00 90.50 124 ARG A N 1
ATOM 928 C CA . ARG A 1 124 ? 15.309 16.638 -20.498 1.00 90.50 124 ARG A CA 1
ATOM 929 C C . ARG A 1 124 ? 15.565 16.369 -19.012 1.00 90.50 124 ARG A C 1
ATOM 931 O O . ARG A 1 124 ? 16.705 16.438 -18.558 1.00 90.50 124 ARG A O 1
ATOM 938 N N . THR A 1 125 ? 14.510 16.092 -18.251 1.00 88.44 125 THR A N 1
ATOM 939 C CA . THR A 1 125 ? 14.616 15.773 -16.823 1.00 88.44 125 THR A CA 1
ATOM 940 C C . THR A 1 125 ? 15.259 14.402 -16.635 1.00 88.44 125 THR A C 1
ATOM 942 O O . THR A 1 125 ? 16.147 14.261 -15.797 1.00 88.44 125 THR A O 1
ATOM 945 N N . MET A 1 126 ? 14.910 13.426 -17.479 1.00 87.50 126 MET A N 1
ATOM 946 C CA . MET A 1 126 ? 15.562 12.112 -17.470 1.00 87.50 126 MET A CA 1
ATOM 947 C C . MET A 1 126 ? 17.040 12.167 -17.857 1.00 87.50 126 MET A C 1
ATOM 949 O O . MET A 1 126 ? 17.857 11.571 -17.163 1.00 87.50 126 MET A O 1
ATOM 953 N N . GLU A 1 127 ? 17.411 12.925 -18.890 1.00 89.81 127 GLU A N 1
ATOM 954 C CA . GLU A 1 127 ? 18.816 13.135 -19.282 1.00 89.81 127 GLU A CA 1
ATOM 955 C C . GLU A 1 127 ? 19.626 13.801 -18.160 1.00 89.81 127 GLU A C 1
ATOM 957 O O . GLU A 1 127 ? 20.795 13.479 -17.931 1.00 89.81 127 GLU A O 1
ATOM 962 N N . LYS A 1 128 ? 19.000 14.721 -17.414 1.00 90.94 128 LYS A N 1
ATOM 963 C CA . LYS A 1 128 ? 19.611 15.315 -16.223 1.00 90.94 128 LYS A CA 1
ATOM 964 C C . LYS A 1 128 ? 19.873 14.249 -15.155 1.00 90.94 128 LYS A C 1
ATOM 966 O O . LYS A 1 128 ? 20.989 14.202 -14.642 1.00 90.94 128 LYS A O 1
ATOM 971 N N . TYR A 1 129 ? 18.894 13.398 -14.843 1.00 89.94 129 TYR A N 1
ATOM 972 C CA . TYR A 1 129 ? 19.083 12.308 -13.880 1.00 89.94 129 TYR A CA 1
ATOM 973 C C . TYR A 1 129 ? 20.113 11.284 -14.347 1.00 89.94 129 TYR A C 1
ATOM 975 O O . TYR A 1 129 ? 20.886 10.800 -13.529 1.00 89.94 129 TYR A O 1
ATOM 983 N N . GLU A 1 130 ? 20.182 10.990 -15.642 1.00 88.88 130 GLU A N 1
ATOM 984 C CA . GLU A 1 130 ? 21.203 10.112 -16.213 1.00 88.88 130 GLU A CA 1
ATOM 985 C C . GLU A 1 130 ? 22.611 10.684 -16.006 1.00 88.88 130 GLU A C 1
ATOM 987 O O . GLU A 1 130 ? 23.506 9.976 -15.537 1.00 88.88 130 GLU A O 1
ATOM 992 N N . ARG A 1 131 ? 22.802 11.986 -16.257 1.00 90.00 131 ARG A N 1
ATOM 993 C CA . ARG A 1 131 ? 24.082 12.661 -16.003 1.00 90.00 131 ARG A CA 1
ATOM 994 C C . ARG A 1 131 ? 24.447 12.666 -14.519 1.00 90.00 131 ARG A C 1
ATOM 996 O O . ARG A 1 131 ? 25.568 12.301 -14.179 1.00 90.00 131 ARG A O 1
ATOM 1003 N N . GLU A 1 132 ? 23.517 13.040 -13.643 1.00 88.88 132 GLU A N 1
ATOM 1004 C CA . GLU A 1 132 ? 23.762 13.068 -12.193 1.00 88.88 132 GLU A CA 1
ATOM 1005 C C . GLU A 1 132 ? 24.047 11.661 -11.639 1.00 88.88 132 GLU A C 1
ATOM 1007 O O . GLU A 1 132 ? 24.953 11.475 -10.825 1.00 88.88 132 GLU A O 1
ATOM 1012 N N . ALA A 1 133 ? 23.328 10.644 -12.119 1.00 87.88 133 ALA A N 1
ATOM 1013 C CA . ALA A 1 133 ? 23.561 9.254 -11.750 1.00 87.88 133 ALA A CA 1
ATOM 1014 C C . ALA A 1 133 ? 24.937 8.771 -12.230 1.00 87.88 133 ALA A C 1
ATOM 1016 O O . ALA A 1 133 ? 25.630 8.061 -11.499 1.00 87.88 133 ALA A O 1
ATOM 1017 N N . LYS A 1 134 ? 25.371 9.183 -13.426 1.00 89.19 134 LYS A N 1
ATOM 1018 C CA . LYS A 1 134 ? 26.703 8.879 -13.961 1.00 89.19 134 LYS A CA 1
ATOM 1019 C C . LYS A 1 134 ? 27.819 9.545 -13.158 1.00 89.19 134 LYS A C 1
ATOM 1021 O O . LYS A 1 134 ? 28.791 8.875 -12.820 1.00 89.19 134 LYS A O 1
ATOM 1026 N N . GLU A 1 135 ? 27.662 10.818 -12.799 1.00 88.50 135 GLU A N 1
ATOM 1027 C CA . GLU A 1 135 ? 28.599 11.550 -11.930 1.00 88.50 135 GLU A CA 1
ATOM 1028 C C . GLU A 1 135 ? 28.707 10.907 -10.539 1.00 88.50 135 GLU A C 1
ATOM 1030 O O . GLU A 1 135 ? 29.797 10.807 -9.979 1.00 88.50 135 GLU A O 1
ATOM 1035 N N . ALA A 1 136 ? 27.599 10.378 -10.017 1.00 85.19 136 ALA A N 1
ATOM 1036 C CA . ALA A 1 136 ? 27.565 9.619 -8.769 1.00 85.19 136 ALA A CA 1
ATOM 1037 C C . ALA A 1 136 ? 28.085 8.167 -8.893 1.00 85.19 136 ALA A C 1
ATOM 1039 O O . ALA A 1 136 ? 28.080 7.430 -7.903 1.00 85.19 136 ALA A O 1
ATOM 1040 N N . GLY A 1 137 ? 28.507 7.718 -10.083 1.00 84.69 137 GLY A N 1
ATOM 1041 C CA . GLY A 1 137 ? 28.978 6.348 -10.330 1.00 84.69 137 GLY A CA 1
ATOM 1042 C C . GLY A 1 137 ? 27.874 5.280 -10.289 1.00 84.69 137 GLY A C 1
ATOM 1043 O O . GLY A 1 137 ? 28.148 4.105 -10.042 1.00 84.69 137 GLY A O 1
ATOM 1044 N N . ARG A 1 138 ? 26.614 5.677 -10.497 1.00 83.31 138 ARG A N 1
ATOM 1045 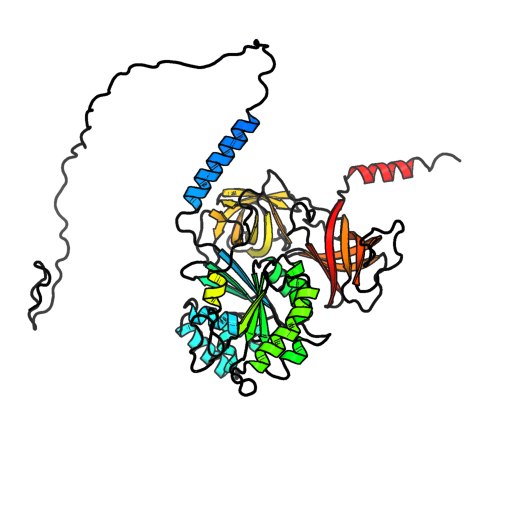C CA . ARG A 1 138 ? 25.394 4.852 -10.413 1.00 83.31 138 ARG A CA 1
ATOM 1046 C C . ARG A 1 138 ? 24.548 4.945 -11.688 1.00 83.31 138 ARG A C 1
ATOM 1048 O O . ARG A 1 138 ? 23.327 5.041 -11.621 1.00 83.31 138 ARG A O 1
ATOM 1055 N N . GLU A 1 139 ? 25.190 4.877 -12.853 1.00 80.00 139 GLU A N 1
ATOM 1056 C CA . GLU A 1 139 ? 24.564 5.087 -14.173 1.00 80.00 139 GLU A CA 1
ATOM 1057 C C . GLU A 1 139 ? 23.316 4.219 -14.423 1.00 80.00 139 GLU A C 1
ATOM 1059 O O . GLU A 1 139 ? 22.401 4.651 -15.105 1.00 80.00 139 GLU A O 1
ATOM 1064 N N . SER A 1 140 ? 23.207 3.028 -13.825 1.00 80.88 140 SER A N 1
ATOM 1065 C CA . SER A 1 140 ? 22.057 2.132 -14.021 1.00 80.88 140 SER A CA 1
ATOM 1066 C C . SER A 1 140 ? 20.784 2.518 -13.252 1.00 80.88 140 SER A C 1
ATOM 1068 O O . SER A 1 140 ? 19.751 1.875 -13.441 1.00 80.88 140 SER A O 1
ATOM 1070 N N . TRP A 1 141 ? 20.827 3.528 -12.375 1.00 82.81 141 TRP A N 1
ATOM 1071 C CA . TRP A 1 141 ? 19.720 3.874 -11.465 1.00 82.81 141 TRP A CA 1
ATOM 1072 C C . TRP A 1 141 ? 18.903 5.095 -11.892 1.00 82.81 141 TRP A C 1
ATOM 1074 O O . TRP A 1 141 ? 17.964 5.463 -11.187 1.00 82.81 141 TRP A O 1
ATOM 1084 N N . TYR A 1 142 ? 19.211 5.694 -13.044 1.00 84.62 142 TYR A N 1
ATOM 1085 C CA . TYR A 1 142 ? 18.572 6.929 -13.512 1.00 84.62 142 TYR A CA 1
ATOM 1086 C C . TYR A 1 142 ? 17.036 6.840 -13.574 1.00 84.62 142 TYR A C 1
ATOM 1088 O O . TYR A 1 142 ? 16.355 7.790 -13.202 1.00 84.62 142 TYR A O 1
ATOM 1096 N N . LEU A 1 143 ? 16.477 5.685 -13.965 1.00 87.88 143 LEU A N 1
ATOM 1097 C CA . LEU A 1 143 ? 15.025 5.456 -13.982 1.00 87.88 143 LEU A CA 1
ATOM 1098 C C . LEU A 1 143 ? 14.422 5.485 -12.572 1.00 87.88 143 LEU A C 1
ATOM 1100 O O . LEU A 1 143 ? 13.363 6.064 -12.368 1.00 87.88 143 LEU A O 1
ATOM 1104 N N . SER A 1 144 ? 15.092 4.885 -11.587 1.00 87.50 144 SER A N 1
ATOM 1105 C CA . SER A 1 144 ? 14.595 4.844 -10.206 1.00 87.50 144 SER A CA 1
ATOM 1106 C C . SER A 1 144 ? 14.578 6.233 -9.558 1.00 87.50 144 SER A C 1
ATOM 1108 O O . SER A 1 144 ? 13.717 6.509 -8.729 1.00 87.50 144 SER A O 1
ATOM 1110 N N . TRP A 1 145 ? 15.475 7.138 -9.971 1.00 88.38 145 TRP A N 1
ATOM 1111 C CA . TRP A 1 145 ? 15.565 8.508 -9.442 1.00 88.38 145 TRP A CA 1
ATOM 1112 C C . TRP A 1 145 ? 14.370 9.398 -9.805 1.00 88.38 145 TRP A C 1
ATOM 1114 O O . TRP A 1 145 ? 14.200 10.452 -9.191 1.00 88.38 145 TRP A O 1
ATOM 1124 N N . ALA A 1 146 ? 13.535 8.970 -10.759 1.00 87.88 146 ALA A N 1
ATOM 1125 C CA . ALA A 1 146 ? 12.257 9.616 -11.047 1.00 87.88 146 ALA A CA 1
ATOM 1126 C C . ALA A 1 146 ? 11.249 9.469 -9.891 1.00 87.88 146 ALA A C 1
ATOM 1128 O O . ALA A 1 146 ? 10.360 10.303 -9.754 1.00 87.88 146 ALA A O 1
ATOM 1129 N N . LEU A 1 147 ? 11.388 8.425 -9.066 1.00 86.88 147 LEU A N 1
ATOM 1130 C CA . LEU A 1 147 ? 10.543 8.165 -7.895 1.00 86.88 147 LEU A CA 1
ATOM 1131 C C . LEU A 1 147 ? 11.293 8.422 -6.582 1.00 86.88 147 LEU A C 1
ATOM 1133 O O . LEU A 1 147 ? 10.739 9.019 -5.660 1.00 86.88 147 LEU A O 1
ATOM 1137 N N . ASP A 1 148 ? 12.570 8.039 -6.525 1.00 87.50 148 ASP A N 1
ATOM 1138 C CA . ASP A 1 148 ? 13.448 8.255 -5.374 1.00 87.50 148 ASP A CA 1
ATOM 1139 C C . ASP A 1 148 ? 13.912 9.726 -5.331 1.00 87.50 148 ASP A C 1
ATOM 1141 O O . ASP A 1 148 ? 14.942 10.119 -5.900 1.00 87.50 148 ASP A O 1
ATOM 1145 N N . SER A 1 149 ? 13.130 10.574 -4.664 1.00 79.38 149 SER A N 1
ATOM 1146 C CA . SER A 1 149 ? 13.405 12.016 -4.582 1.00 79.38 149 SER A CA 1
ATOM 1147 C C . SER A 1 149 ? 14.413 12.372 -3.489 1.00 79.38 149 SER A C 1
ATOM 1149 O O . SER A 1 149 ? 15.120 13.377 -3.608 1.00 79.38 149 SER A O 1
ATOM 1151 N N . THR A 1 150 ? 14.525 11.563 -2.432 1.00 85.44 150 THR A N 1
ATOM 1152 C CA . THR A 1 150 ? 15.389 11.906 -1.297 1.00 85.44 150 THR A CA 1
ATOM 1153 C C . THR A 1 150 ? 16.870 11.590 -1.584 1.00 85.44 150 THR A C 1
ATOM 1155 O O . THR A 1 150 ? 17.198 10.549 -2.166 1.00 85.44 150 THR A O 1
ATOM 1158 N N . PRO A 1 151 ? 17.824 12.437 -1.148 1.00 84.19 151 PRO A N 1
ATOM 1159 C CA . PRO A 1 151 ? 19.258 12.161 -1.315 1.00 84.19 151 PRO A CA 1
ATOM 1160 C C . PRO A 1 151 ? 19.711 10.848 -0.650 1.00 84.19 151 PRO A C 1
ATOM 1162 O O . PRO A 1 151 ? 20.624 10.163 -1.127 1.00 84.19 151 PRO A O 1
ATOM 1165 N N . GLN A 1 152 ? 19.072 10.473 0.460 1.00 85.12 152 GLN A N 1
ATOM 1166 C CA . GLN A 1 152 ? 19.340 9.231 1.181 1.00 85.12 152 GLN A CA 1
ATOM 1167 C C . GLN A 1 152 ? 18.938 7.999 0.359 1.00 85.12 152 GLN A C 1
ATOM 1169 O O . GLN A 1 152 ? 19.674 7.009 0.366 1.00 85.12 152 GLN A O 1
ATOM 1174 N N . GLU A 1 153 ? 17.819 8.051 -0.366 1.00 85.00 153 GLU A N 1
ATOM 1175 C CA . GLU A 1 153 ? 17.397 6.970 -1.267 1.00 85.00 153 GLU A CA 1
ATOM 1176 C C . GLU A 1 153 ? 18.331 6.860 -2.467 1.00 85.00 153 GLU A C 1
ATOM 1178 O O . GLU A 1 153 ? 18.830 5.769 -2.751 1.00 85.00 153 GLU A O 1
ATOM 1183 N N . ARG A 1 154 ? 18.672 7.992 -3.097 1.00 85.81 154 ARG A N 1
ATOM 1184 C CA . ARG A 1 154 ? 19.568 8.032 -4.267 1.00 85.81 154 ARG A CA 1
ATOM 1185 C C . ARG A 1 154 ? 20.960 7.480 -3.970 1.00 85.81 154 ARG A C 1
ATOM 1187 O O . ARG A 1 154 ? 21.524 6.750 -4.783 1.00 85.81 154 ARG A O 1
ATOM 1194 N N . SER A 1 155 ? 21.505 7.787 -2.793 1.00 84.06 155 SER A N 1
ATOM 1195 C CA . SER A 1 155 ? 22.825 7.299 -2.367 1.00 84.06 155 SER A CA 1
ATOM 1196 C C . SER A 1 155 ? 22.826 5.811 -2.004 1.00 84.06 155 SER A C 1
ATOM 1198 O O . SER A 1 155 ? 23.762 5.087 -2.355 1.00 84.06 155 SER A O 1
ATOM 1200 N N . LYS A 1 156 ? 21.782 5.329 -1.316 1.00 83.69 156 LYS A N 1
ATOM 1201 C CA . LYS A 1 156 ? 21.663 3.920 -0.904 1.00 83.69 156 LYS A CA 1
ATOM 1202 C C . LYS A 1 156 ? 21.139 3.006 -2.016 1.00 83.69 156 LYS A C 1
ATOM 1204 O O . LYS A 1 156 ? 21.330 1.794 -1.911 1.00 83.69 156 LYS A O 1
ATOM 1209 N N . GLY A 1 157 ? 20.486 3.559 -3.041 1.00 81.44 157 GLY A N 1
ATOM 1210 C CA . GLY A 1 157 ? 19.812 2.812 -4.108 1.00 81.44 157 GLY A CA 1
ATOM 1211 C C . GLY A 1 157 ? 18.641 1.976 -3.605 1.00 81.44 157 GLY A C 1
ATOM 1212 O O . GLY A 1 157 ? 18.403 0.876 -4.104 1.00 81.44 157 GLY A O 1
ATOM 1213 N N . LYS A 1 158 ? 17.984 2.429 -2.536 1.00 84.44 158 LYS A N 1
ATOM 1214 C CA . LYS A 1 158 ? 16.873 1.725 -1.894 1.00 84.44 158 LYS A CA 1
ATOM 1215 C C . LYS A 1 158 ? 15.835 2.743 -1.464 1.00 84.44 158 LYS A C 1
ATOM 1217 O O . LYS A 1 158 ? 16.147 3.585 -0.629 1.00 84.44 158 LYS A O 1
ATOM 1222 N N . THR A 1 159 ? 14.621 2.567 -1.957 1.00 84.44 159 THR A N 1
ATOM 1223 C CA . THR A 1 159 ? 13.424 3.292 -1.540 1.00 84.44 159 THR A CA 1
ATOM 1224 C C . THR A 1 159 ? 13.150 3.042 -0.056 1.00 84.44 159 THR A C 1
ATOM 1226 O O . THR A 1 159 ? 13.140 1.887 0.404 1.00 84.44 159 THR A O 1
ATOM 1229 N N . VAL A 1 160 ? 13.000 4.126 0.698 1.00 85.38 160 VAL A N 1
ATOM 1230 C CA . VAL A 1 160 ? 12.771 4.159 2.149 1.00 85.38 160 VAL A CA 1
ATOM 1231 C C . VAL A 1 160 ? 11.333 4.586 2.423 1.00 85.38 160 VAL A C 1
ATOM 1233 O O . VAL A 1 160 ? 10.647 3.953 3.231 1.00 85.38 160 VAL A O 1
ATOM 1236 N N . GLU A 1 161 ? 10.877 5.619 1.722 1.00 85.12 161 GLU A N 1
ATOM 1237 C CA . GLU A 1 161 ? 9.523 6.161 1.796 1.00 85.12 161 GLU A CA 1
ATOM 1238 C C . GLU A 1 161 ? 8.709 5.747 0.569 1.00 85.12 161 GLU A C 1
ATOM 1240 O O . GLU A 1 161 ? 9.249 5.242 -0.408 1.00 85.12 161 GLU A O 1
ATOM 1245 N N . VAL A 1 162 ? 7.383 5.879 0.627 1.00 87.44 162 VAL A N 1
ATOM 1246 C CA . VAL A 1 162 ? 6.548 5.521 -0.526 1.00 87.44 162 VAL A CA 1
ATOM 1247 C C . VAL A 1 162 ? 6.589 6.662 -1.534 1.00 87.44 162 VAL A C 1
ATOM 1249 O O . VAL A 1 162 ? 5.983 7.709 -1.306 1.00 87.44 162 VAL A O 1
ATOM 1252 N N . GLY A 1 163 ? 7.278 6.449 -2.654 1.00 86.69 163 GLY A N 1
ATOM 1253 C CA . GLY A 1 163 ? 7.277 7.391 -3.769 1.00 86.69 163 GLY A CA 1
ATOM 1254 C C . GLY A 1 163 ? 5.887 7.466 -4.396 1.00 86.69 163 GLY A C 1
ATOM 1255 O O . GLY A 1 163 ? 5.280 6.430 -4.680 1.00 86.69 163 GLY A O 1
ATOM 1256 N N . ARG A 1 164 ? 5.375 8.680 -4.615 1.00 87.25 164 ARG A N 1
ATOM 1257 C CA . ARG A 1 164 ? 4.107 8.906 -5.319 1.00 87.25 164 ARG A CA 1
ATOM 1258 C C . ARG A 1 164 ? 4.376 9.532 -6.667 1.00 87.25 164 ARG A C 1
ATOM 1260 O O . ARG A 1 164 ? 5.100 10.518 -6.753 1.00 87.25 164 ARG A O 1
ATOM 1267 N N . ALA A 1 165 ? 3.763 8.981 -7.700 1.00 88.75 165 ALA A N 1
ATOM 1268 C CA . ALA A 1 165 ? 3.766 9.593 -9.013 1.00 88.75 165 ALA A CA 1
ATOM 1269 C C . ALA A 1 165 ? 2.430 9.384 -9.704 1.00 88.75 165 ALA A C 1
ATOM 1271 O O . ALA A 1 165 ? 1.729 8.411 -9.443 1.00 88.75 165 ALA A O 1
ATOM 1272 N N . TYR A 1 166 ? 2.108 10.293 -10.609 1.00 88.81 166 TYR A N 1
ATOM 1273 C CA . TYR A 1 166 ? 0.871 10.273 -11.364 1.00 88.81 166 TYR A CA 1
ATOM 1274 C C . TYR A 1 166 ? 1.174 10.018 -12.837 1.00 88.81 166 TYR A C 1
ATOM 1276 O O . TYR A 1 166 ? 2.137 10.560 -13.387 1.00 88.81 166 TYR A O 1
ATOM 1284 N N . PHE A 1 167 ? 0.339 9.214 -13.487 1.00 89.50 167 PHE A N 1
ATOM 1285 C CA . PHE A 1 167 ? 0.303 9.153 -14.938 1.00 89.50 167 PHE A CA 1
ATOM 1286 C C . PHE A 1 167 ? -1.103 8.925 -15.469 1.00 89.50 167 PHE A C 1
ATOM 1288 O O . PHE A 1 167 ? -2.014 8.491 -14.770 1.00 89.50 167 PHE A O 1
ATOM 1295 N N . GLU A 1 168 ? -1.267 9.205 -16.753 1.00 87.69 168 GLU A N 1
ATOM 1296 C CA . GLU A 1 168 ? -2.549 9.144 -17.425 1.00 87.69 168 GLU A CA 1
ATOM 1297 C C . GLU A 1 168 ? -2.426 8.340 -18.712 1.00 87.69 168 GLU A C 1
ATOM 1299 O O . GLU A 1 168 ? -1.401 8.358 -19.397 1.00 87.69 168 GLU A O 1
ATOM 1304 N N . THR A 1 169 ? -3.489 7.609 -19.012 1.00 86.00 169 THR A N 1
ATOM 1305 C CA . THR A 1 169 ? -3.688 6.876 -20.261 1.00 86.00 169 THR A CA 1
ATOM 1306 C C . THR A 1 169 ? -4.917 7.426 -20.979 1.00 86.00 169 THR A C 1
ATOM 1308 O O . THR A 1 169 ? -5.649 8.274 -20.456 1.00 86.00 169 THR A O 1
ATOM 1311 N N . ASP A 1 170 ? -5.188 6.920 -22.178 1.00 83.69 170 ASP A N 1
ATOM 1312 C CA . ASP A 1 170 ? -6.378 7.312 -22.936 1.00 83.69 170 ASP A CA 1
ATOM 1313 C C . ASP A 1 170 ? -7.673 6.957 -22.187 1.00 83.69 170 ASP A C 1
ATOM 1315 O O . ASP A 1 170 ? -8.649 7.700 -22.260 1.00 83.69 170 ASP A O 1
ATOM 1319 N N . ALA A 1 171 ? -7.665 5.863 -21.416 1.00 84.06 171 ALA A N 1
ATOM 1320 C CA . ALA A 1 171 ? -8.834 5.377 -20.692 1.00 84.06 171 ALA A CA 1
ATOM 1321 C C . ALA A 1 171 ? -8.930 5.902 -19.249 1.00 84.06 171 ALA A C 1
ATOM 1323 O O . ALA A 1 171 ? -10.029 6.191 -18.772 1.00 84.06 171 ALA A O 1
ATOM 1324 N N . ARG A 1 172 ? -7.806 5.960 -18.522 1.00 87.06 172 ARG A N 1
ATOM 1325 C CA . ARG A 1 172 ? -7.789 6.084 -17.053 1.00 87.06 172 ARG A CA 1
ATOM 1326 C C . ARG A 1 172 ? -6.617 6.898 -16.521 1.00 87.06 172 ARG A C 1
ATOM 1328 O O . ARG A 1 172 ? -5.562 6.989 -17.151 1.00 87.06 172 ARG A O 1
ATOM 1335 N N . ARG A 1 173 ? -6.808 7.433 -15.318 1.00 88.00 173 ARG A N 1
ATOM 1336 C CA . ARG A 1 173 ? -5.794 8.109 -14.503 1.00 88.00 173 ARG A CA 1
ATOM 1337 C C . ARG A 1 173 ? -5.253 7.143 -13.456 1.00 88.00 173 ARG A C 1
ATOM 1339 O O . ARG A 1 173 ? -6.019 6.372 -12.876 1.00 88.00 173 ARG A O 1
ATOM 1346 N N . TYR A 1 174 ? -3.954 7.193 -13.209 1.00 90.00 174 TYR A N 1
ATOM 1347 C CA . TYR A 1 174 ? -3.265 6.245 -12.350 1.00 90.00 174 TYR A CA 1
ATOM 1348 C C . TYR A 1 174 ? -2.335 6.942 -11.368 1.00 90.00 174 TYR A C 1
ATOM 1350 O O . TYR A 1 174 ? -1.462 7.712 -11.769 1.00 90.00 174 TYR A O 1
ATOM 1358 N N . THR A 1 175 ? -2.440 6.554 -10.102 1.00 90.31 175 THR A N 1
ATOM 1359 C CA . THR A 1 175 ? -1.437 6.876 -9.084 1.00 90.31 175 THR A CA 1
ATOM 1360 C C . THR A 1 175 ? -0.549 5.674 -8.866 1.00 90.31 175 THR A C 1
ATOM 1362 O O . THR A 1 175 ? -1.012 4.583 -8.526 1.00 90.31 175 THR A O 1
ATOM 1365 N N . ILE A 1 176 ? 0.745 5.884 -9.029 1.00 91.69 176 ILE A N 1
ATOM 1366 C CA . ILE A 1 176 ? 1.792 4.947 -8.666 1.00 91.69 176 ILE A CA 1
ATOM 1367 C C . ILE A 1 176 ? 2.213 5.221 -7.229 1.00 91.69 176 ILE A C 1
ATOM 1369 O O . ILE A 1 176 ? 2.613 6.331 -6.885 1.00 91.69 176 ILE A O 1
ATOM 1373 N N . LEU A 1 177 ? 2.197 4.165 -6.428 1.00 91.75 177 LEU A N 1
ATOM 1374 C CA . LEU A 1 177 ? 2.784 4.098 -5.101 1.00 91.75 177 LEU A CA 1
ATOM 1375 C C . LEU A 1 177 ? 3.953 3.112 -5.158 1.00 91.75 177 LEU A C 1
ATOM 1377 O O . LEU A 1 177 ? 3.757 1.895 -5.234 1.00 91.75 177 LEU A O 1
ATOM 1381 N N . ASP A 1 178 ? 5.181 3.619 -5.153 1.00 92.25 178 ASP A N 1
ATOM 1382 C CA . ASP A 1 178 ? 6.369 2.770 -5.111 1.00 92.25 178 ASP A CA 1
ATOM 1383 C C . ASP A 1 178 ? 6.682 2.388 -3.670 1.00 92.25 178 ASP A C 1
ATOM 1385 O O . ASP A 1 178 ? 7.118 3.213 -2.870 1.00 92.25 178 ASP A O 1
ATOM 1389 N N . ALA A 1 179 ? 6.403 1.135 -3.312 1.00 89.25 179 ALA A N 1
ATOM 1390 C CA . ALA A 1 179 ? 6.580 0.687 -1.945 1.00 89.25 179 ALA A CA 1
ATOM 1391 C C . ALA A 1 179 ? 8.004 0.160 -1.709 1.00 89.25 179 ALA A C 1
ATOM 1393 O O . ALA A 1 179 ? 8.572 -0.561 -2.546 1.00 89.25 179 ALA A O 1
ATOM 1394 N N . PRO A 1 180 ? 8.581 0.427 -0.526 1.00 87.06 180 PRO A N 1
ATOM 1395 C CA . PRO A 1 180 ? 9.943 0.031 -0.239 1.00 87.06 180 PRO A CA 1
ATOM 1396 C C . PRO A 1 180 ? 10.092 -1.491 -0.221 1.00 87.06 180 PRO A C 1
ATOM 1398 O O . PRO A 1 180 ? 9.235 -2.253 0.229 1.00 87.06 180 PRO A O 1
ATOM 1401 N N . GLY A 1 181 ? 11.237 -1.951 -0.722 1.00 81.94 181 GLY A N 1
ATOM 1402 C CA . GLY A 1 181 ? 11.555 -3.372 -0.782 1.00 81.94 181 GLY A CA 1
ATOM 1403 C C . GLY A 1 181 ? 12.135 -3.940 0.504 1.00 81.94 181 GLY A C 1
ATOM 1404 O O . GLY A 1 181 ? 12.192 -5.149 0.617 1.00 81.94 181 GLY A O 1
ATOM 1405 N N . HIS A 1 182 ? 12.635 -3.127 1.439 1.00 84.94 182 HIS A N 1
ATOM 1406 C CA . HIS A 1 182 ? 13.429 -3.607 2.578 1.00 84.94 182 HIS A CA 1
ATOM 1407 C C . HIS A 1 182 ? 12.571 -3.988 3.798 1.00 84.94 182 HIS A C 1
ATOM 1409 O O . HIS A 1 182 ? 11.568 -3.343 4.080 1.00 84.94 182 HIS A O 1
ATOM 1415 N N . LYS A 1 183 ? 13.008 -4.980 4.596 1.00 81.31 183 LYS A N 1
ATOM 1416 C CA . LYS A 1 183 ? 12.246 -5.472 5.771 1.00 81.31 183 LYS A CA 1
ATOM 1417 C C . LYS A 1 183 ? 11.992 -4.390 6.825 1.00 81.31 183 LYS A C 1
ATOM 1419 O O . LYS A 1 183 ? 10.949 -4.375 7.468 1.00 81.31 183 LYS A O 1
ATOM 1424 N N . THR A 1 184 ? 12.953 -3.483 6.986 1.00 85.50 184 THR A N 1
ATOM 1425 C CA . THR A 1 184 ? 12.879 -2.363 7.936 1.00 85.50 184 THR A CA 1
ATOM 1426 C C . THR A 1 184 ? 11.758 -1.381 7.596 1.00 85.50 184 THR A C 1
ATOM 1428 O O . THR A 1 184 ? 11.162 -0.816 8.502 1.00 85.50 184 THR A O 1
ATOM 1431 N N . PHE A 1 185 ? 11.427 -1.220 6.311 1.00 86.69 185 PHE A N 1
ATOM 1432 C CA . PHE A 1 185 ? 10.480 -0.209 5.823 1.00 86.69 185 PHE A CA 1
ATOM 1433 C C . PHE A 1 185 ? 9.109 -0.797 5.464 1.00 86.69 185 PHE A C 1
ATOM 1435 O O . PHE A 1 185 ? 8.298 -0.169 4.791 1.00 86.69 185 PHE A O 1
ATOM 1442 N N . VAL A 1 186 ? 8.817 -2.007 5.945 1.00 86.56 186 VAL A N 1
ATOM 1443 C CA . VAL A 1 186 ? 7.496 -2.622 5.783 1.00 86.56 186 VAL A CA 1
ATOM 1444 C C . VAL A 1 186 ? 6.354 -1.768 6.368 1.00 86.56 186 VAL A C 1
ATOM 1446 O O . VAL A 1 186 ? 5.289 -1.787 5.757 1.00 86.56 186 VAL A O 1
ATOM 1449 N N . PRO A 1 187 ? 6.511 -0.984 7.462 1.00 87.94 187 PRO A N 1
ATOM 1450 C CA . PRO A 1 187 ? 5.461 -0.056 7.893 1.00 87.94 187 PRO A CA 1
ATOM 1451 C C . PRO A 1 187 ? 5.040 0.921 6.788 1.00 87.94 187 PRO A C 1
ATOM 1453 O O . PRO A 1 187 ? 3.854 1.025 6.491 1.00 87.94 187 PRO A O 1
ATOM 1456 N N . SER A 1 188 ? 6.001 1.540 6.097 1.00 88.56 188 SER A N 1
ATOM 1457 C CA . SER A 1 188 ? 5.728 2.433 4.965 1.00 88.56 188 SER A CA 1
ATOM 1458 C C . SER A 1 188 ? 5.045 1.687 3.814 1.00 88.56 188 SER A C 1
ATOM 1460 O O . SER A 1 188 ? 4.101 2.194 3.213 1.00 88.56 188 SER A O 1
ATOM 1462 N N . MET A 1 189 ? 5.454 0.440 3.548 1.00 89.75 189 MET A N 1
ATOM 1463 C CA . MET A 1 189 ? 4.799 -0.417 2.552 1.00 89.75 189 MET A CA 1
ATOM 1464 C C . MET A 1 189 ? 3.328 -0.702 2.898 1.00 89.75 189 MET A C 1
ATOM 1466 O O . MET A 1 189 ? 2.498 -0.758 1.994 1.00 89.75 189 MET A O 1
ATOM 1470 N N . ILE A 1 190 ? 2.988 -0.876 4.181 1.00 89.88 190 ILE A N 1
ATOM 1471 C CA . ILE A 1 190 ? 1.600 -1.083 4.627 1.00 89.88 190 ILE A CA 1
ATOM 1472 C C . ILE A 1 190 ? 0.770 0.171 4.363 1.00 89.88 190 ILE A C 1
ATOM 1474 O O . ILE A 1 190 ? -0.308 0.053 3.782 1.00 89.88 190 ILE A O 1
ATOM 1478 N N . SER A 1 191 ? 1.295 1.353 4.694 1.00 86.88 191 SER A N 1
ATOM 1479 C CA . SER A 1 191 ? 0.623 2.629 4.420 1.00 86.88 191 SER A CA 1
ATOM 1480 C C . SER A 1 191 ? 0.387 2.852 2.921 1.00 86.88 191 SER A C 1
ATOM 1482 O O . SER A 1 191 ? -0.701 3.266 2.527 1.00 86.88 191 SER A O 1
ATOM 1484 N N . GLY A 1 192 ? 1.365 2.517 2.069 1.00 88.94 192 GLY A N 1
ATOM 1485 C CA . GLY A 1 192 ? 1.204 2.572 0.610 1.00 88.94 192 GLY A CA 1
ATOM 1486 C C . GLY A 1 192 ? 0.198 1.544 0.081 1.00 88.94 192 GLY A C 1
ATOM 1487 O O . GLY A 1 192 ? -0.646 1.859 -0.752 1.00 88.94 192 GLY A O 1
ATOM 1488 N N . ALA A 1 193 ? 0.222 0.315 0.603 1.00 90.25 193 ALA A N 1
ATOM 1489 C CA . ALA A 1 193 ? -0.727 -0.725 0.209 1.00 90.25 193 ALA A CA 1
ATOM 1490 C C . ALA A 1 193 ? -2.167 -0.421 0.653 1.00 90.25 193 ALA A C 1
ATOM 1492 O O . ALA A 1 193 ? -3.098 -0.832 -0.036 1.00 90.25 193 ALA A O 1
ATOM 1493 N N . ALA A 1 194 ? -2.358 0.293 1.768 1.00 87.69 194 ALA A N 1
ATOM 1494 C CA . ALA A 1 194 ? -3.673 0.726 2.240 1.00 87.69 194 ALA A CA 1
ATOM 1495 C C . ALA A 1 194 ? -4.343 1.722 1.279 1.00 87.69 194 ALA A C 1
ATOM 1497 O O . ALA A 1 194 ? -5.563 1.734 1.164 1.00 87.69 194 ALA A O 1
ATOM 1498 N N . GLN A 1 195 ? -3.553 2.516 0.551 1.00 87.19 195 GLN A N 1
ATOM 1499 C CA . GLN A 1 195 ? -4.051 3.461 -0.453 1.00 87.19 195 GLN A CA 1
ATOM 1500 C C . GLN A 1 195 ? -4.321 2.782 -1.809 1.00 87.19 195 GLN A C 1
ATOM 1502 O O . GLN A 1 195 ? -5.030 3.325 -2.652 1.00 87.19 195 GLN A O 1
ATOM 1507 N N . ALA A 1 196 ? -3.811 1.576 -2.048 1.00 90.19 196 ALA A N 1
ATOM 1508 C CA . ALA A 1 196 ? -3.889 0.937 -3.356 1.00 90.19 196 ALA A CA 1
ATOM 1509 C C . ALA A 1 196 ? -5.180 0.140 -3.583 1.00 90.19 196 ALA A C 1
ATOM 1511 O O . ALA A 1 196 ? -5.684 -0.541 -2.691 1.00 90.19 196 ALA A O 1
ATOM 1512 N N . ASP A 1 197 ? -5.675 0.160 -4.820 1.00 88.50 197 ASP A N 1
ATOM 1513 C CA . ASP A 1 197 ? -6.807 -0.666 -5.261 1.00 88.50 197 ASP A CA 1
ATOM 1514 C C . ASP A 1 197 ? -6.316 -1.957 -5.929 1.00 88.50 197 ASP A C 1
ATOM 1516 O O . ASP A 1 197 ? -6.911 -3.031 -5.767 1.00 88.50 197 ASP A O 1
ATOM 1520 N N . VAL A 1 198 ? -5.194 -1.852 -6.651 1.00 91.06 198 VAL A N 1
ATOM 1521 C CA . VAL A 1 198 ? -4.499 -2.948 -7.330 1.00 91.06 198 VAL A CA 1
ATOM 1522 C C . VAL A 1 198 ? -3.044 -2.979 -6.877 1.00 91.06 198 VAL A C 1
ATOM 1524 O O . VAL A 1 198 ? -2.382 -1.949 -6.772 1.00 91.06 198 VAL A O 1
ATOM 1527 N N . ALA A 1 199 ? -2.522 -4.177 -6.630 1.00 93.50 199 ALA A N 1
ATOM 1528 C CA . ALA A 1 199 ? -1.110 -4.359 -6.325 1.00 93.50 199 ALA A CA 1
ATOM 1529 C C . ALA A 1 199 ? -0.385 -5.041 -7.476 1.00 93.50 199 ALA A C 1
ATOM 1531 O O . ALA A 1 199 ? -0.894 -5.983 -8.087 1.00 93.50 199 ALA A O 1
ATOM 1532 N N . ILE A 1 200 ? 0.839 -4.602 -7.724 1.00 94.38 200 ILE A N 1
ATOM 1533 C CA . ILE A 1 200 ? 1.710 -5.164 -8.741 1.00 94.38 200 ILE A CA 1
ATOM 1534 C C . ILE A 1 200 ? 2.883 -5.829 -8.060 1.00 94.38 200 ILE A C 1
ATOM 1536 O O . ILE A 1 200 ? 3.749 -5.173 -7.485 1.00 94.38 200 ILE A O 1
ATOM 1540 N N . LEU A 1 201 ? 2.910 -7.151 -8.150 1.00 94.00 201 LEU A N 1
ATOM 1541 C CA . LEU A 1 201 ? 3.978 -7.968 -7.618 1.00 94.00 201 LEU A CA 1
ATOM 1542 C C . LEU A 1 201 ? 5.091 -8.128 -8.643 1.00 94.00 201 LEU A C 1
ATOM 1544 O O . LEU A 1 201 ? 4.997 -8.959 -9.542 1.00 94.00 201 LEU A O 1
ATOM 1548 N N . VAL A 1 202 ? 6.158 -7.358 -8.470 1.00 94.00 202 VAL A N 1
ATOM 1549 C CA . VAL A 1 202 ? 7.360 -7.424 -9.297 1.00 94.00 202 VAL A CA 1
ATOM 1550 C C . VAL A 1 202 ? 8.265 -8.544 -8.787 1.00 94.00 202 VAL A C 1
ATOM 1552 O O . VAL A 1 202 ? 8.733 -8.524 -7.645 1.00 94.00 202 VAL A O 1
ATOM 1555 N N . ILE A 1 203 ? 8.520 -9.523 -9.649 1.00 93.38 203 ILE A N 1
ATOM 1556 C CA . ILE A 1 203 ? 9.360 -10.692 -9.387 1.00 93.38 203 ILE A CA 1
ATOM 1557 C C . ILE A 1 203 ? 10.513 -10.699 -10.381 1.00 93.38 203 ILE A C 1
ATOM 1559 O O . ILE A 1 203 ? 10.285 -10.601 -11.578 1.00 93.38 203 ILE A O 1
ATOM 1563 N N . SER A 1 204 ? 11.748 -10.847 -9.905 1.00 92.62 204 SER A N 1
ATOM 1564 C CA . SER A 1 204 ? 12.903 -11.000 -10.793 1.00 92.62 204 SER A CA 1
ATOM 1565 C C . SER A 1 204 ? 12.939 -12.400 -11.407 1.00 92.62 204 SER A C 1
ATOM 1567 O O . SER A 1 204 ? 12.785 -13.390 -10.692 1.00 92.62 204 SER A O 1
ATOM 1569 N N . ALA A 1 205 ? 13.171 -12.492 -12.717 1.00 92.75 205 ALA A N 1
ATOM 1570 C CA . ALA A 1 205 ? 13.392 -13.755 -13.416 1.00 92.75 205 ALA A CA 1
ATOM 1571 C C . ALA A 1 205 ? 14.828 -14.283 -13.268 1.00 92.75 205 ALA A C 1
ATOM 1573 O O . ALA A 1 205 ? 15.065 -15.484 -13.457 1.00 92.75 205 ALA A O 1
ATOM 1574 N N . ARG A 1 206 ? 15.778 -13.399 -12.926 1.00 90.94 206 ARG A N 1
ATOM 1575 C CA . ARG A 1 206 ? 17.205 -13.718 -12.819 1.00 90.94 206 ARG A CA 1
ATOM 1576 C C . ARG A 1 206 ? 17.427 -14.847 -11.810 1.00 90.94 206 ARG A C 1
ATOM 1578 O O . ARG A 1 206 ? 16.852 -14.855 -10.718 1.00 90.94 206 ARG A O 1
ATOM 1585 N N . LYS A 1 207 ? 18.280 -15.805 -12.178 1.00 86.75 207 LYS A N 1
ATOM 1586 C CA . LYS A 1 207 ? 18.677 -16.916 -11.299 1.00 86.75 207 LYS A CA 1
ATOM 1587 C C . LYS A 1 207 ? 19.443 -16.372 -10.086 1.00 86.75 207 LYS A C 1
ATOM 1589 O O . LYS A 1 207 ? 20.317 -15.523 -10.241 1.00 86.75 207 LYS A O 1
ATOM 1594 N N . GLY A 1 208 ? 19.107 -16.840 -8.891 1.00 86.25 208 GLY A N 1
ATOM 1595 C CA . GLY A 1 208 ? 19.605 -16.332 -7.613 1.00 86.25 208 GLY A CA 1
ATOM 1596 C C . GLY A 1 208 ? 18.614 -15.371 -6.955 1.00 86.25 208 GLY A C 1
ATOM 1597 O O . GLY A 1 208 ? 18.139 -15.645 -5.859 1.00 86.25 208 GLY A O 1
ATOM 1598 N N . GLU A 1 209 ? 18.254 -14.276 -7.633 1.00 87.94 209 GLU A N 1
ATOM 1599 C CA . GLU A 1 209 ? 17.350 -13.249 -7.079 1.00 87.94 209 GLU A CA 1
ATOM 1600 C C . GLU A 1 209 ? 15.915 -13.763 -6.866 1.00 87.94 209 GLU A C 1
ATOM 1602 O O . GLU A 1 209 ? 15.233 -13.373 -5.913 1.00 87.94 209 GLU A O 1
ATOM 1607 N N . PHE A 1 210 ? 15.436 -14.636 -7.756 1.00 88.62 210 PHE A N 1
ATOM 1608 C CA . PHE A 1 210 ? 14.125 -15.266 -7.599 1.00 88.62 210 PHE A CA 1
ATOM 1609 C C . PHE A 1 210 ? 14.084 -16.145 -6.344 1.00 88.62 210 PHE A C 1
ATOM 1611 O O . PHE A 1 210 ? 13.154 -16.057 -5.539 1.00 88.62 210 PHE A O 1
ATOM 1618 N N . GLU A 1 211 ? 15.106 -16.981 -6.169 1.00 88.31 211 GLU A N 1
ATOM 1619 C CA . GLU A 1 211 ? 15.204 -17.930 -5.070 1.00 88.31 211 GLU A CA 1
ATOM 1620 C C . GLU A 1 211 ? 15.305 -17.199 -3.718 1.00 88.31 211 GLU A C 1
ATOM 1622 O O . GLU A 1 211 ? 14.526 -17.506 -2.812 1.00 88.31 211 GLU A O 1
ATOM 1627 N N . THR A 1 212 ? 16.133 -16.152 -3.603 1.00 86.25 212 THR A N 1
ATOM 1628 C CA . THR A 1 212 ? 16.251 -15.349 -2.366 1.00 86.25 212 THR A CA 1
ATOM 1629 C C . THR A 1 212 ? 14.951 -14.637 -1.992 1.00 86.25 212 THR A C 1
ATOM 1631 O O . THR A 1 212 ? 14.603 -14.531 -0.811 1.00 86.25 212 THR A O 1
ATOM 1634 N N . GLY A 1 213 ? 14.191 -14.169 -2.987 1.00 82.56 213 GLY A N 1
ATOM 1635 C CA . GLY A 1 213 ? 12.889 -13.539 -2.770 1.00 82.56 213 GLY A CA 1
ATOM 1636 C C . GLY A 1 213 ? 11.813 -14.515 -2.280 1.00 82.56 213 GLY A C 1
ATOM 1637 O O . GLY A 1 213 ? 10.847 -14.090 -1.638 1.00 82.56 213 GLY A O 1
ATOM 1638 N N . PHE A 1 214 ? 11.977 -15.806 -2.568 1.00 82.94 214 PHE A N 1
ATOM 1639 C CA . PHE A 1 214 ? 10.982 -16.853 -2.337 1.00 82.94 214 PHE A CA 1
ATOM 1640 C C . PHE A 1 214 ? 11.268 -17.743 -1.121 1.00 82.94 214 PHE A C 1
ATOM 1642 O O . PHE A 1 214 ? 10.379 -18.442 -0.626 1.00 82.94 214 PHE A O 1
ATOM 1649 N N . GLU A 1 215 ? 12.495 -17.711 -0.609 1.00 83.19 215 GLU A N 1
ATOM 1650 C CA . GLU A 1 215 ? 12.875 -18.391 0.624 1.00 83.19 215 GLU A CA 1
ATOM 1651 C C . GLU A 1 215 ? 11.998 -17.989 1.823 1.00 83.19 215 GLU A C 1
ATOM 1653 O O . GLU A 1 215 ? 11.296 -16.979 1.831 1.00 83.19 215 GLU A O 1
ATOM 1658 N N . ARG A 1 216 ? 12.054 -18.772 2.909 1.00 70.25 216 ARG A N 1
ATOM 1659 C CA . ARG A 1 216 ? 11.251 -18.531 4.127 1.00 70.25 216 ARG A CA 1
ATOM 1660 C C . ARG A 1 216 ? 11.501 -17.153 4.760 1.00 70.25 216 ARG A C 1
ATOM 1662 O O . ARG A 1 216 ? 10.642 -16.660 5.485 1.00 70.25 216 ARG A O 1
ATOM 1669 N N . GLY A 1 217 ? 12.663 -16.554 4.500 1.00 71.25 217 GLY A N 1
ATOM 1670 C CA . GLY A 1 217 ? 13.008 -15.188 4.896 1.00 71.25 217 GLY A CA 1
ATOM 1671 C C . GLY A 1 217 ? 12.787 -14.134 3.806 1.00 71.25 217 GLY A C 1
ATOM 1672 O O . GLY A 1 217 ? 13.133 -12.977 4.037 1.00 71.25 217 GLY A O 1
ATOM 1673 N N . GLY A 1 218 ? 12.266 -14.514 2.643 1.00 77.19 218 GLY A N 1
ATOM 1674 C CA . GLY A 1 218 ? 12.008 -13.640 1.509 1.00 77.19 218 GLY A CA 1
ATOM 1675 C C . GLY A 1 218 ? 10.854 -12.671 1.767 1.00 77.19 218 GLY A C 1
ATOM 1676 O O . GLY A 1 218 ? 9.896 -12.971 2.479 1.00 77.19 218 GLY A O 1
ATOM 1677 N N . GLN A 1 219 ? 10.955 -11.479 1.184 1.00 83.19 219 GLN A N 1
ATOM 1678 C CA . GLN A 1 219 ? 9.980 -10.396 1.371 1.00 83.19 219 GLN A CA 1
ATOM 1679 C C . GLN A 1 219 ? 8.713 -10.591 0.550 1.00 83.19 219 GLN A C 1
ATOM 1681 O O . GLN A 1 219 ? 7.635 -10.196 0.981 1.00 83.19 219 GLN A O 1
ATOM 1686 N N . THR A 1 220 ? 8.817 -11.258 -0.599 1.00 84.88 220 THR A N 1
ATOM 1687 C CA . THR A 1 220 ? 7.699 -11.495 -1.518 1.00 84.88 220 THR A CA 1
ATOM 1688 C C . THR A 1 220 ? 6.507 -12.128 -0.802 1.00 84.88 220 THR A C 1
ATOM 1690 O O . THR A 1 220 ? 5.366 -11.712 -0.993 1.00 84.88 220 THR A O 1
ATOM 1693 N N . ARG A 1 221 ? 6.766 -13.096 0.086 1.00 82.50 221 ARG A N 1
ATOM 1694 C CA . ARG A 1 221 ? 5.717 -13.777 0.850 1.00 82.50 221 ARG A CA 1
ATOM 1695 C C . ARG A 1 221 ? 5.031 -12.858 1.859 1.00 82.50 221 ARG A C 1
ATOM 1697 O O . ARG A 1 221 ? 3.808 -12.898 1.974 1.00 82.50 221 ARG A O 1
ATOM 1704 N N . GLU A 1 222 ? 5.806 -12.058 2.590 1.00 85.38 222 GLU A N 1
ATOM 1705 C CA . GLU A 1 222 ? 5.263 -11.092 3.551 1.00 85.38 222 GLU A CA 1
ATOM 1706 C C . GLU A 1 222 ? 4.446 -10.020 2.819 1.00 85.38 222 GLU A C 1
ATOM 1708 O O . GLU A 1 222 ? 3.314 -9.745 3.207 1.00 85.38 222 GLU A O 1
ATOM 1713 N N . HIS A 1 223 ? 4.949 -9.506 1.695 1.00 88.19 223 HIS A N 1
ATOM 1714 C CA . HIS A 1 223 ? 4.294 -8.452 0.923 1.00 88.19 223 HIS A CA 1
ATOM 1715 C C . HIS A 1 223 ? 2.936 -8.898 0.368 1.00 88.19 223 HIS A C 1
ATOM 1717 O O . HIS A 1 223 ? 1.948 -8.193 0.545 1.00 88.19 223 HIS A O 1
ATOM 1723 N N . VAL A 1 224 ? 2.840 -10.093 -0.231 1.00 88.69 224 VAL A N 1
ATOM 1724 C CA . VAL A 1 224 ? 1.559 -10.624 -0.746 1.00 88.69 224 VAL A CA 1
ATOM 1725 C C . VAL A 1 224 ? 0.526 -10.775 0.376 1.00 88.69 224 VAL A C 1
ATOM 1727 O O . VAL A 1 224 ? -0.654 -10.468 0.190 1.00 88.69 224 VAL A O 1
ATOM 1730 N N . MET A 1 225 ? 0.959 -11.220 1.558 1.00 86.44 225 MET A N 1
ATOM 1731 C CA . MET A 1 225 ? 0.079 -11.358 2.718 1.00 86.44 225 MET A CA 1
ATOM 1732 C C . MET A 1 225 ? -0.415 -9.992 3.227 1.00 86.44 225 MET A C 1
ATOM 1734 O O . MET A 1 225 ? -1.599 -9.824 3.536 1.00 86.44 225 MET A O 1
ATOM 1738 N N . LEU A 1 226 ? 0.484 -9.011 3.299 1.00 88.50 226 LEU A N 1
ATOM 1739 C CA . LEU A 1 226 ? 0.168 -7.650 3.729 1.00 88.50 226 LEU A CA 1
ATOM 1740 C C . LEU A 1 226 ? -0.776 -6.958 2.748 1.00 88.50 226 LEU A C 1
ATOM 1742 O O . LEU A 1 226 ? -1.754 -6.363 3.178 1.00 88.50 226 LEU A O 1
ATOM 1746 N N . VAL A 1 227 ? -0.580 -7.142 1.445 1.00 90.69 227 VAL A N 1
ATOM 1747 C CA . VAL A 1 227 ? -1.469 -6.619 0.398 1.00 90.69 227 VAL A CA 1
ATOM 1748 C C . VAL A 1 227 ? -2.876 -7.200 0.494 1.00 90.69 227 VAL A C 1
ATOM 1750 O O . VAL A 1 227 ? -3.856 -6.457 0.416 1.00 90.69 227 VAL A O 1
ATOM 1753 N N . LYS A 1 228 ? -3.015 -8.506 0.767 1.00 87.69 228 LYS A N 1
ATOM 1754 C CA . LYS A 1 228 ? -4.344 -9.084 1.033 1.00 87.69 228 LYS A CA 1
ATOM 1755 C C . LYS A 1 228 ? -5.002 -8.446 2.253 1.00 87.69 228 LYS A C 1
ATOM 1757 O O . LYS A 1 228 ? -6.220 -8.244 2.280 1.00 87.69 228 LYS A O 1
ATOM 1762 N N . THR A 1 229 ? -4.198 -8.155 3.270 1.00 85.12 229 THR A N 1
ATOM 1763 C CA . THR A 1 229 ? -4.680 -7.532 4.503 1.00 85.12 229 THR A CA 1
ATOM 1764 C C . THR A 1 229 ? -5.056 -6.077 4.294 1.00 85.12 229 THR A C 1
ATOM 1766 O O . THR A 1 229 ? -6.061 -5.655 4.846 1.00 85.12 229 THR A O 1
ATOM 1769 N N . ALA A 1 230 ? -4.329 -5.351 3.449 1.00 85.88 230 ALA A N 1
ATOM 1770 C CA . ALA A 1 230 ? -4.576 -3.946 3.167 1.00 85.88 230 ALA A CA 1
ATOM 1771 C C . ALA A 1 230 ? -5.938 -3.694 2.507 1.00 85.88 230 ALA A C 1
ATOM 1773 O O . ALA A 1 230 ? -6.503 -2.630 2.688 1.00 85.88 230 ALA A O 1
ATOM 1774 N N . GLY A 1 231 ? -6.505 -4.666 1.784 1.00 82.38 231 GLY A N 1
ATOM 1775 C CA . GLY A 1 231 ? -7.767 -4.424 1.070 1.00 82.38 231 GLY A CA 1
ATOM 1776 C C . GLY A 1 231 ? -7.779 -4.987 -0.334 1.00 82.38 231 GLY A C 1
ATOM 1777 O O . GLY A 1 231 ? -8.825 -5.438 -0.802 1.00 82.38 231 GLY A O 1
ATOM 1778 N N . VAL A 1 232 ? -6.598 -5.025 -0.949 1.00 87.50 232 VAL A N 1
ATOM 1779 C CA . VAL A 1 232 ? -6.402 -5.241 -2.378 1.00 87.50 232 VAL A CA 1
ATOM 1780 C C . VAL A 1 232 ? -7.027 -6.555 -2.836 1.00 87.50 232 VAL A C 1
ATOM 1782 O O . VAL A 1 232 ? -6.751 -7.641 -2.310 1.00 87.50 232 VAL A O 1
ATOM 1785 N N . SER A 1 233 ? -7.908 -6.443 -3.827 1.00 82.19 233 SER A N 1
ATOM 1786 C CA . SER A 1 233 ? -8.656 -7.575 -4.373 1.00 82.19 233 SER A CA 1
ATOM 1787 C C . SER A 1 233 ? -7.898 -8.280 -5.495 1.00 82.19 233 SER A C 1
ATOM 1789 O O . SER A 1 233 ? -7.941 -9.508 -5.562 1.00 82.19 233 SER A O 1
ATOM 1791 N N . LYS A 1 234 ? -7.168 -7.523 -6.324 1.00 87.75 234 LYS A N 1
ATOM 1792 C CA . LYS A 1 234 ? -6.473 -8.009 -7.521 1.00 87.75 234 LYS A CA 1
ATOM 1793 C C . LYS A 1 234 ? -4.975 -7.759 -7.440 1.00 87.75 234 LYS A C 1
ATOM 1795 O O . LYS A 1 234 ? -4.537 -6.681 -7.039 1.00 87.75 234 LYS A O 1
ATOM 1800 N N . VAL A 1 235 ? -4.199 -8.753 -7.855 1.00 91.50 235 VAL A N 1
ATOM 1801 C CA . VAL A 1 235 ? -2.737 -8.699 -7.876 1.00 91.50 235 VAL A CA 1
ATOM 1802 C C . VAL A 1 235 ? -2.239 -9.047 -9.271 1.00 91.50 235 VAL A C 1
ATOM 1804 O O . VAL A 1 235 ? -2.463 -10.150 -9.766 1.00 91.50 235 VAL A O 1
ATOM 1807 N N . VAL A 1 236 ? -1.519 -8.126 -9.902 1.00 92.81 236 VAL A N 1
ATOM 1808 C CA . VAL A 1 236 ? -0.843 -8.381 -11.178 1.00 92.81 236 VAL A CA 1
ATOM 1809 C C . VAL A 1 236 ? 0.590 -8.794 -10.879 1.00 92.81 236 VAL A C 1
ATOM 1811 O O . VAL A 1 236 ? 1.354 -8.037 -10.292 1.00 92.81 236 VAL A O 1
ATOM 1814 N N . ILE A 1 237 ? 0.963 -10.010 -11.254 1.00 92.88 237 ILE A N 1
ATOM 1815 C CA . ILE A 1 237 ? 2.315 -10.530 -11.079 1.00 92.88 237 ILE A CA 1
ATOM 1816 C C . ILE A 1 237 ? 3.109 -10.228 -12.338 1.00 92.88 237 ILE A C 1
ATOM 1818 O O . ILE A 1 237 ? 2.815 -10.725 -13.425 1.00 92.88 237 ILE A O 1
ATOM 1822 N N . VAL A 1 238 ? 4.140 -9.421 -12.169 1.00 94.12 238 VAL A N 1
ATOM 1823 C CA . VAL A 1 238 ? 5.008 -8.960 -13.236 1.00 94.12 238 VAL A CA 1
ATOM 1824 C C . VAL A 1 238 ? 6.366 -9.635 -13.085 1.00 94.12 238 VAL A C 1
ATOM 1826 O O . VAL A 1 238 ? 7.072 -9.426 -12.099 1.00 94.12 238 VAL A O 1
ATOM 1829 N N . VAL A 1 239 ? 6.722 -10.475 -14.055 1.00 94.06 239 VAL A N 1
ATOM 1830 C CA . VAL A 1 239 ? 8.009 -11.180 -14.086 1.00 94.06 239 VAL A CA 1
ATOM 1831 C C . VAL A 1 239 ? 9.007 -10.304 -14.837 1.00 94.06 239 VAL A C 1
ATOM 1833 O O . VAL A 1 239 ? 8.978 -10.235 -16.061 1.00 94.06 239 VAL A O 1
ATOM 1836 N N . ASN A 1 240 ? 9.840 -9.595 -14.084 1.00 93.81 240 ASN A N 1
ATOM 1837 C CA . ASN A 1 240 ? 10.808 -8.612 -14.553 1.00 93.81 240 ASN A CA 1
ATOM 1838 C C . ASN A 1 240 ? 12.182 -9.243 -14.860 1.00 93.81 240 ASN A C 1
ATOM 1840 O O . ASN A 1 240 ? 12.477 -10.357 -14.428 1.00 93.81 240 ASN A O 1
ATOM 1844 N N . LYS A 1 241 ? 13.055 -8.499 -15.550 1.00 91.88 241 LYS A N 1
ATOM 1845 C CA . LYS A 1 241 ? 14.414 -8.907 -15.964 1.00 91.88 241 LYS A CA 1
ATOM 1846 C C . LYS A 1 241 ? 14.446 -10.125 -16.894 1.00 91.88 241 LYS A C 1
ATOM 1848 O O . LYS A 1 241 ? 15.371 -10.934 -16.843 1.00 91.88 241 LYS A O 1
ATOM 1853 N N . MET A 1 242 ? 13.435 -10.273 -17.749 1.00 89.56 242 MET A N 1
ATOM 1854 C CA . MET A 1 242 ? 13.400 -11.346 -18.753 1.00 89.56 242 MET A CA 1
ATOM 1855 C C . MET A 1 242 ? 14.485 -11.188 -19.832 1.00 89.56 242 MET A C 1
ATOM 1857 O O . MET A 1 242 ? 14.869 -12.168 -20.466 1.00 89.56 242 MET A O 1
ATOM 1861 N N . ASP A 1 243 ? 15.008 -9.976 -20.012 1.00 87.75 243 ASP A N 1
ATOM 1862 C CA . ASP A 1 243 ? 16.108 -9.628 -20.916 1.00 87.75 243 ASP A CA 1
ATOM 1863 C C . ASP A 1 243 ? 17.490 -10.080 -20.428 1.00 87.75 243 ASP A C 1
ATOM 1865 O O . ASP A 1 243 ? 18.443 -10.081 -21.207 1.00 87.75 243 ASP A O 1
ATOM 1869 N N . ASP A 1 244 ? 17.610 -10.477 -19.160 1.00 88.25 244 ASP A N 1
ATOM 1870 C CA . ASP A 1 244 ? 18.891 -10.844 -18.573 1.00 88.25 244 ASP A CA 1
ATOM 1871 C C . ASP A 1 244 ? 19.572 -11.991 -19.354 1.00 88.25 244 ASP A C 1
ATOM 1873 O O . ASP A 1 244 ? 18.895 -12.951 -19.747 1.00 88.25 244 ASP A O 1
ATOM 1877 N N . PRO A 1 245 ? 20.909 -11.967 -19.541 1.00 84.31 245 PRO A N 1
ATOM 1878 C CA . PRO A 1 245 ? 21.631 -13.008 -20.276 1.00 84.31 245 PRO A CA 1
ATOM 1879 C C . PRO A 1 245 ? 21.436 -14.428 -19.731 1.00 84.31 245 PRO A C 1
ATOM 1881 O O . PRO A 1 245 ? 21.663 -15.394 -20.462 1.00 84.31 245 PRO A O 1
ATOM 1884 N N . THR A 1 246 ? 21.032 -14.570 -18.466 1.00 83.38 246 THR A N 1
ATOM 1885 C CA . THR A 1 246 ? 20.751 -15.869 -17.838 1.00 83.38 246 THR A CA 1
ATOM 1886 C C . THR A 1 246 ? 19.365 -16.435 -18.161 1.00 83.38 246 THR A C 1
ATOM 1888 O O . THR A 1 246 ? 19.157 -17.633 -17.957 1.00 83.38 246 THR A O 1
ATOM 1891 N N . VAL A 1 247 ? 18.436 -15.602 -18.649 1.00 84.50 247 VAL A N 1
ATOM 1892 C CA . VAL A 1 247 ? 17.032 -15.958 -18.925 1.00 84.50 247 VAL A CA 1
ATOM 1893 C C . VAL A 1 247 ? 16.700 -15.833 -20.409 1.00 84.50 247 VAL A C 1
ATOM 1895 O O . VAL A 1 247 ? 16.036 -16.713 -20.941 1.00 84.50 247 VAL A O 1
ATOM 1898 N N . LYS A 1 248 ? 17.152 -14.771 -21.093 1.00 87.44 248 LYS A N 1
ATOM 1899 C CA . LYS A 1 248 ? 16.948 -14.541 -22.539 1.00 87.44 248 LYS A CA 1
ATOM 1900 C C . LYS A 1 248 ? 15.504 -14.788 -23.012 1.00 87.44 248 LYS A C 1
ATOM 1902 O O . LYS A 1 248 ? 15.287 -15.438 -24.031 1.00 87.44 248 LYS A O 1
ATOM 1907 N N . TRP A 1 249 ? 14.517 -14.299 -22.263 1.00 87.44 249 TRP A N 1
ATOM 1908 C CA . TRP A 1 249 ? 13.084 -14.483 -22.535 1.00 87.44 249 TRP A CA 1
ATOM 1909 C C . TRP A 1 249 ? 12.626 -15.951 -22.654 1.00 87.44 249 TRP A C 1
ATOM 1911 O O . TRP A 1 249 ? 11.638 -16.257 -23.325 1.00 87.44 249 TRP A O 1
ATOM 1921 N N . GLU A 1 250 ? 13.313 -16.877 -21.986 1.00 89.38 250 GLU A N 1
ATOM 1922 C CA . GLU A 1 250 ? 12.992 -18.301 -22.030 1.00 89.38 250 GLU A CA 1
ATOM 1923 C C . GLU A 1 250 ? 11.646 -18.617 -21.353 1.00 89.38 250 GLU A C 1
ATOM 1925 O O . GLU A 1 250 ? 11.402 -18.282 -20.189 1.00 89.38 250 GLU A O 1
ATOM 1930 N N . LYS A 1 251 ? 10.780 -19.340 -22.076 1.00 90.19 251 LYS A N 1
ATOM 1931 C CA . LYS A 1 251 ? 9.461 -19.761 -21.582 1.00 90.19 251 LYS A CA 1
ATOM 1932 C C . LYS A 1 251 ? 9.556 -20.681 -20.363 1.00 90.19 251 LYS A C 1
ATOM 1934 O O . LYS A 1 251 ? 8.787 -20.526 -19.421 1.00 90.19 251 LYS A O 1
ATOM 1939 N N . ALA A 1 252 ? 10.516 -21.609 -20.364 1.00 91.88 252 ALA A N 1
ATOM 1940 C CA . ALA A 1 252 ? 10.683 -22.588 -19.292 1.00 91.88 252 ALA A CA 1
ATOM 1941 C C . ALA A 1 252 ? 10.885 -21.917 -17.924 1.00 91.88 252 ALA A C 1
ATOM 1943 O O . ALA A 1 252 ? 10.280 -22.333 -16.938 1.00 91.88 252 ALA A O 1
ATOM 1944 N N . ARG A 1 253 ? 11.666 -20.828 -17.870 1.00 91.56 253 ARG A N 1
ATOM 1945 C CA . ARG A 1 253 ? 11.877 -20.062 -16.635 1.00 91.56 253 ARG A CA 1
ATOM 1946 C C . ARG A 1 253 ? 10.614 -19.327 -16.186 1.00 91.56 253 ARG A C 1
ATOM 1948 O O . ARG A 1 253 ? 10.324 -19.292 -14.994 1.00 91.56 253 ARG A O 1
ATOM 1955 N N . PHE A 1 254 ? 9.855 -18.752 -17.117 1.00 92.12 254 PHE A N 1
ATOM 1956 C CA . PHE A 1 254 ? 8.590 -18.089 -16.793 1.00 92.12 254 PHE A CA 1
ATOM 1957 C C . PHE A 1 254 ? 7.559 -19.071 -16.217 1.00 92.12 254 PHE A C 1
ATOM 1959 O O . PHE A 1 254 ? 6.943 -18.781 -15.189 1.00 92.12 254 PHE A O 1
ATOM 1966 N N . ASP A 1 255 ? 7.411 -20.242 -16.840 1.00 92.88 255 ASP A N 1
ATOM 1967 C CA . ASP A 1 255 ? 6.492 -21.285 -16.378 1.00 92.88 255 ASP A CA 1
ATOM 1968 C C . ASP A 1 255 ? 6.920 -21.833 -15.000 1.00 92.88 255 ASP A C 1
ATOM 1970 O O . ASP A 1 255 ? 6.084 -21.960 -14.106 1.00 92.88 255 ASP A O 1
ATOM 1974 N N . GLU A 1 256 ? 8.225 -22.020 -14.759 1.00 92.38 256 GLU A N 1
ATOM 1975 C CA . GLU A 1 256 ? 8.762 -22.406 -13.443 1.00 92.38 256 GLU A CA 1
ATOM 1976 C C . GLU A 1 256 ? 8.381 -21.402 -12.337 1.00 92.38 256 GLU A C 1
ATOM 1978 O O . GLU A 1 256 ? 7.938 -21.783 -11.247 1.00 92.38 256 GLU A O 1
ATOM 1983 N N . ILE A 1 257 ? 8.547 -20.104 -12.611 1.00 91.94 257 ILE A N 1
ATOM 1984 C CA . ILE A 1 257 ? 8.210 -19.022 -11.675 1.00 91.94 257 ILE A CA 1
ATOM 1985 C C . ILE A 1 257 ? 6.705 -19.010 -11.397 1.00 91.94 257 ILE A C 1
ATOM 1987 O O . ILE A 1 257 ? 6.281 -18.895 -10.243 1.00 91.94 257 ILE A O 1
ATOM 1991 N N . LYS A 1 258 ? 5.891 -19.159 -12.443 1.00 91.25 258 LYS A N 1
ATOM 1992 C CA . LYS A 1 258 ? 4.432 -19.198 -12.344 1.00 91.25 258 LYS A CA 1
ATOM 1993 C C . LYS A 1 258 ? 3.958 -20.368 -11.480 1.00 91.25 258 LYS A C 1
ATOM 1995 O O . LYS A 1 258 ? 3.173 -20.154 -10.552 1.00 91.25 258 LYS A O 1
ATOM 2000 N N . ASP A 1 259 ? 4.469 -21.569 -11.730 1.00 91.94 259 ASP A N 1
ATOM 2001 C CA . ASP A 1 259 ? 4.091 -22.781 -10.997 1.00 91.94 259 ASP A CA 1
ATOM 2002 C C . ASP A 1 259 ? 4.491 -22.709 -9.523 1.00 91.94 259 ASP A C 1
ATOM 2004 O O . ASP A 1 259 ? 3.735 -23.137 -8.646 1.00 91.94 259 ASP A O 1
ATOM 2008 N N . LYS A 1 260 ? 5.637 -22.090 -9.223 1.00 89.81 260 LYS A N 1
ATOM 2009 C CA . LYS A 1 260 ? 6.051 -21.820 -7.844 1.00 89.81 260 LYS A CA 1
ATOM 2010 C C . LYS A 1 260 ? 5.172 -20.763 -7.177 1.00 89.81 260 LYS A C 1
ATOM 2012 O O . LYS A 1 260 ? 4.816 -20.939 -6.018 1.00 89.81 260 LYS A O 1
ATOM 2017 N N . LEU A 1 261 ? 4.769 -19.691 -7.859 1.00 89.19 261 LEU A N 1
ATOM 2018 C CA . LEU A 1 261 ? 4.001 -18.600 -7.238 1.00 89.19 261 LEU A CA 1
ATOM 2019 C C . LEU A 1 261 ? 2.531 -18.950 -6.962 1.00 89.19 261 LEU A C 1
ATOM 2021 O O . LEU A 1 261 ? 1.989 -18.517 -5.940 1.00 89.19 261 LEU A O 1
ATOM 2025 N N . ILE A 1 262 ? 1.880 -19.748 -7.814 1.00 90.06 262 ILE A N 1
ATOM 2026 C CA . ILE A 1 262 ? 0.446 -20.076 -7.678 1.00 90.06 262 ILE A CA 1
ATOM 2027 C C . ILE A 1 262 ? 0.087 -20.640 -6.283 1.00 90.06 262 ILE A C 1
ATOM 2029 O O . ILE A 1 262 ? -0.848 -20.119 -5.661 1.00 90.06 262 ILE A O 1
ATOM 2033 N N . PRO A 1 263 ? 0.798 -21.648 -5.731 1.00 88.81 263 PRO A N 1
ATOM 2034 C CA . PRO A 1 263 ? 0.527 -22.164 -4.388 1.00 88.81 263 PRO A CA 1
ATOM 2035 C C . PRO A 1 263 ? 0.629 -21.102 -3.288 1.00 88.81 263 PRO A C 1
ATOM 2037 O O . PRO A 1 263 ? -0.160 -21.112 -2.341 1.00 88.81 263 PRO A O 1
ATOM 2040 N N . PHE A 1 264 ? 1.569 -20.165 -3.414 1.00 83.50 264 PHE A N 1
ATOM 2041 C CA . PHE A 1 264 ? 1.825 -19.144 -2.399 1.00 83.50 264 PHE A CA 1
ATOM 2042 C C . PHE A 1 264 ? 0.716 -18.109 -2.370 1.00 83.50 264 PHE A C 1
ATOM 2044 O O . PHE A 1 264 ? 0.176 -17.810 -1.304 1.00 83.50 264 PHE A O 1
ATOM 2051 N N . VAL A 1 265 ? 0.316 -17.624 -3.539 1.00 86.25 265 VAL A N 1
ATOM 2052 C CA . VAL A 1 265 ? -0.738 -16.616 -3.643 1.00 86.25 265 VAL A CA 1
ATOM 2053 C C . VAL A 1 265 ? -2.102 -17.219 -3.275 1.00 86.25 265 VAL A C 1
ATOM 2055 O O . VAL A 1 265 ? -2.895 -16.585 -2.574 1.00 86.25 265 VAL A O 1
ATOM 2058 N N . LYS A 1 266 ? -2.322 -18.506 -3.589 1.00 87.25 266 LYS A N 1
ATOM 2059 C CA . LYS A 1 266 ? -3.470 -19.275 -3.082 1.00 87.25 266 LYS A CA 1
ATOM 2060 C C . LYS A 1 266 ? -3.455 -19.394 -1.553 1.00 87.25 266 LYS A C 1
ATOM 2062 O O . LYS A 1 266 ? -4.495 -19.227 -0.921 1.00 87.25 266 LYS A O 1
ATOM 2067 N N . SER A 1 267 ? -2.292 -19.644 -0.945 1.00 82.81 267 SER A N 1
ATOM 2068 C CA . SER A 1 267 ? -2.159 -19.725 0.520 1.00 82.81 267 SER A CA 1
ATOM 2069 C C . SER A 1 267 ? -2.415 -18.388 1.226 1.00 82.81 267 SER A C 1
ATOM 2071 O O . SER A 1 267 ? -2.925 -18.381 2.346 1.00 82.81 267 SER A O 1
ATOM 2073 N N . ALA A 1 268 ? -2.123 -17.267 0.558 1.00 81.06 268 ALA A N 1
ATOM 2074 C CA . ALA A 1 268 ? -2.418 -15.924 1.050 1.00 81.06 268 ALA A CA 1
ATOM 2075 C C . ALA A 1 268 ? -3.916 -15.565 0.954 1.00 81.06 268 ALA A C 1
ATOM 2077 O O . ALA A 1 268 ? -4.363 -14.630 1.615 1.00 81.06 268 ALA A O 1
ATOM 2078 N N . GLY A 1 269 ? -4.708 -16.322 0.183 1.00 81.94 269 GLY A N 1
ATOM 2079 C CA . GLY A 1 269 ? -6.161 -16.152 0.077 1.00 81.94 269 GLY A CA 1
ATOM 2080 C C . GLY A 1 269 ? -6.636 -15.385 -1.160 1.00 81.94 269 GLY A C 1
ATOM 2081 O O . GLY A 1 269 ? -7.708 -14.779 -1.121 1.00 81.94 269 GLY A O 1
ATOM 2082 N N . PHE A 1 270 ? -5.855 -15.380 -2.240 1.00 86.00 270 PHE A N 1
ATOM 2083 C CA . PHE A 1 270 ? -6.288 -14.901 -3.557 1.00 86.00 270 PHE A CA 1
ATOM 2084 C C . PHE A 1 270 ? -6.717 -16.066 -4.450 1.00 86.00 270 PHE A C 1
ATOM 2086 O O . PHE A 1 270 ? -6.151 -17.163 -4.380 1.00 86.00 270 PHE A O 1
ATOM 2093 N N . ASN A 1 271 ? -7.693 -15.821 -5.320 1.00 85.56 271 ASN A N 1
ATOM 2094 C CA . ASN A 1 271 ? -8.139 -16.808 -6.290 1.00 85.56 271 ASN A CA 1
ATOM 2095 C C . ASN A 1 271 ? -7.249 -16.762 -7.540 1.00 85.56 271 ASN A C 1
ATOM 2097 O O . ASN A 1 271 ? -7.244 -15.758 -8.252 1.00 85.56 271 ASN A O 1
ATOM 2101 N N . PRO A 1 272 ? -6.547 -17.856 -7.891 1.00 81.50 272 PRO A N 1
ATOM 2102 C CA . PRO A 1 272 ? -5.546 -17.827 -8.955 1.00 81.50 272 PRO A CA 1
ATOM 2103 C C . PRO A 1 272 ? -6.104 -17.631 -10.367 1.00 81.50 272 PRO A C 1
ATOM 2105 O O . PRO A 1 272 ? -5.336 -17.376 -11.283 1.00 81.50 272 PRO A O 1
ATOM 2108 N N . LYS A 1 273 ? -7.420 -17.782 -10.556 1.00 81.25 273 LYS A N 1
ATOM 2109 C CA . LYS A 1 273 ? -8.074 -17.643 -11.865 1.00 81.25 273 LYS A CA 1
ATOM 2110 C C . LYS A 1 273 ? -8.634 -16.245 -12.126 1.00 81.25 273 LYS A C 1
ATOM 2112 O O . LYS A 1 273 ? -8.718 -15.851 -13.278 1.00 81.25 273 LYS A O 1
ATOM 2117 N N . THR A 1 274 ? -9.078 -15.548 -11.082 1.00 81.94 274 THR A N 1
ATOM 2118 C CA . THR A 1 274 ? -9.824 -14.283 -11.203 1.00 81.94 274 THR A CA 1
ATOM 2119 C C . THR A 1 274 ? -9.027 -13.090 -10.707 1.00 81.94 274 THR A C 1
ATOM 2121 O O . THR A 1 274 ? -9.166 -11.996 -11.244 1.00 81.94 274 THR A O 1
ATOM 2124 N N . ASP A 1 275 ? -8.195 -13.305 -9.687 1.00 82.88 275 ASP A N 1
ATOM 2125 C CA . ASP A 1 275 ? -7.557 -12.222 -8.940 1.00 82.88 275 ASP A CA 1
ATOM 2126 C C . ASP A 1 275 ? -6.096 -12.028 -9.361 1.00 82.88 275 ASP A C 1
ATOM 2128 O O . ASP A 1 275 ? -5.466 -11.070 -8.919 1.00 82.88 275 ASP A O 1
ATOM 2132 N N . ILE A 1 276 ? -5.549 -12.945 -10.171 1.00 87.75 276 ILE A N 1
ATOM 2133 C CA . ILE A 1 276 ? -4.136 -12.977 -10.550 1.00 87.75 276 ILE A CA 1
ATOM 2134 C C . ILE A 1 276 ? -3.979 -12.980 -12.065 1.00 87.75 276 ILE A C 1
ATOM 2136 O O . ILE A 1 276 ? -4.549 -13.824 -12.756 1.00 87.75 276 ILE A O 1
ATOM 2140 N N . SER A 1 277 ? -3.092 -12.114 -12.540 1.00 90.69 277 SER A N 1
ATOM 2141 C CA . SER A 1 277 ? -2.589 -12.113 -13.913 1.00 90.69 277 SER A CA 1
ATOM 2142 C C . SER A 1 277 ? -1.069 -12.188 -13.894 1.00 90.69 277 SER A C 1
ATOM 2144 O O . SER A 1 277 ? -0.445 -11.552 -13.053 1.00 90.69 277 SER A O 1
ATOM 2146 N N . PHE A 1 278 ? -0.467 -12.946 -14.809 1.00 92.25 278 PHE A N 1
ATOM 2147 C CA . PHE A 1 278 ? 0.989 -13.022 -14.958 1.00 92.25 278 PHE A CA 1
ATOM 2148 C C . PHE A 1 278 ? 1.400 -12.317 -16.244 1.00 92.25 278 PHE A C 1
ATOM 2150 O O . PHE A 1 278 ? 0.820 -12.618 -17.284 1.00 92.25 278 PHE A O 1
ATOM 2157 N N . ILE A 1 279 ? 2.385 -11.421 -16.188 1.00 92.50 279 ILE A N 1
ATOM 2158 C CA . ILE A 1 279 ? 2.882 -10.672 -17.350 1.00 92.50 279 ILE A CA 1
ATOM 2159 C C . ILE A 1 279 ? 4.420 -10.678 -17.330 1.00 92.50 279 ILE A C 1
ATOM 2161 O O . ILE A 1 279 ? 5.005 -10.234 -16.341 1.00 92.50 279 ILE A O 1
ATOM 2165 N N . PRO A 1 280 ? 5.104 -11.179 -18.374 1.00 92.88 280 PRO A N 1
ATOM 2166 C CA . PRO A 1 280 ? 6.553 -11.059 -18.498 1.00 92.88 280 PRO A CA 1
ATOM 2167 C C . PRO A 1 280 ? 6.918 -9.652 -18.981 1.00 92.88 280 PRO A C 1
ATOM 2169 O O . PRO A 1 280 ? 6.340 -9.168 -19.951 1.00 92.88 280 PRO A O 1
ATOM 2172 N N . VAL A 1 281 ? 7.872 -8.988 -18.335 1.00 92.06 281 VAL A N 1
ATOM 2173 C CA . VAL A 1 281 ? 8.319 -7.639 -18.711 1.00 92.06 281 VAL A CA 1
ATOM 2174 C C . VAL A 1 281 ? 9.835 -7.508 -18.596 1.00 92.06 281 VAL A C 1
ATOM 2176 O O . VAL A 1 281 ? 10.513 -8.289 -17.921 1.00 92.06 281 VAL A O 1
ATOM 2179 N N . SER A 1 282 ? 10.361 -6.447 -19.196 1.00 91.12 282 SER A N 1
ATOM 2180 C CA . SER A 1 282 ? 11.671 -5.913 -18.840 1.00 91.12 282 SER A CA 1
ATOM 2181 C C . SER A 1 282 ? 11.540 -4.426 -18.539 1.00 91.12 282 SER A C 1
ATOM 2183 O O . SER A 1 282 ? 11.348 -3.604 -19.432 1.00 91.12 282 SER A O 1
ATOM 2185 N N . ALA A 1 283 ? 11.650 -4.086 -17.256 1.00 88.44 283 ALA A N 1
ATOM 2186 C CA . ALA A 1 283 ? 11.538 -2.718 -16.770 1.00 88.44 283 ALA A CA 1
ATOM 2187 C C . ALA A 1 283 ? 12.671 -1.810 -17.259 1.00 88.44 283 ALA A C 1
ATOM 2189 O O . ALA A 1 283 ? 12.458 -0.612 -17.365 1.00 88.44 283 ALA A O 1
ATOM 2190 N N . PHE A 1 284 ? 13.857 -2.351 -17.553 1.00 86.69 284 PHE A N 1
ATOM 2191 C CA . PHE A 1 284 ? 14.995 -1.548 -18.005 1.00 86.69 284 PHE A CA 1
ATOM 2192 C C . PHE A 1 284 ? 14.908 -1.222 -19.500 1.00 86.69 284 PHE A C 1
ATOM 2194 O O . PHE A 1 284 ? 15.116 -0.084 -19.898 1.00 86.69 284 PHE A O 1
ATOM 2201 N N . THR A 1 285 ? 14.547 -2.208 -20.328 1.00 85.19 285 THR A N 1
ATOM 2202 C CA . THR A 1 285 ? 14.400 -2.007 -21.782 1.00 85.19 285 THR A CA 1
ATOM 2203 C C . THR A 1 285 ? 13.048 -1.409 -22.175 1.00 85.19 285 THR A C 1
ATOM 2205 O O . THR A 1 285 ? 12.900 -0.908 -23.284 1.00 85.19 285 THR A O 1
ATOM 2208 N N . GLY A 1 286 ? 12.049 -1.473 -21.289 1.00 84.25 286 GLY A N 1
ATOM 2209 C CA . GLY A 1 286 ? 10.675 -1.039 -21.559 1.00 84.25 286 GLY A CA 1
ATOM 2210 C C . GLY A 1 286 ? 9.817 -2.070 -22.295 1.00 84.25 286 GLY A C 1
ATOM 2211 O O . GLY A 1 286 ? 8.672 -1.783 -22.649 1.00 84.25 286 GLY A O 1
ATOM 2212 N N . ALA A 1 287 ? 10.332 -3.284 -22.514 1.00 86.06 287 ALA A N 1
ATOM 2213 C CA . ALA A 1 287 ? 9.609 -4.322 -23.235 1.00 86.06 287 ALA A CA 1
ATOM 2214 C C . ALA A 1 287 ? 8.362 -4.798 -22.463 1.00 86.06 287 ALA A C 1
ATOM 2216 O O . ALA A 1 287 ? 8.435 -5.139 -21.277 1.00 86.06 287 ALA A O 1
ATOM 2217 N N . ASN A 1 288 ? 7.234 -4.884 -23.176 1.00 86.81 288 ASN A N 1
ATOM 2218 C CA . ASN A 1 288 ? 5.909 -5.263 -22.672 1.00 86.81 288 ASN A CA 1
ATOM 2219 C C . ASN A 1 288 ? 5.259 -4.296 -21.664 1.00 86.81 288 ASN A C 1
ATOM 2221 O O . ASN A 1 288 ? 4.267 -4.671 -21.034 1.00 86.81 288 ASN A O 1
ATOM 2225 N N . LEU A 1 289 ? 5.788 -3.078 -21.490 1.00 86.00 289 LEU A N 1
ATOM 2226 C CA . LEU A 1 289 ? 5.167 -2.067 -20.624 1.00 86.00 289 LEU A CA 1
ATOM 2227 C C . LEU A 1 289 ? 3.998 -1.368 -21.333 1.00 86.00 289 LEU A C 1
ATOM 2229 O O . LEU A 1 289 ? 2.846 -1.557 -20.944 1.00 86.00 289 LEU A O 1
ATOM 2233 N N . LYS A 1 290 ? 4.293 -0.612 -22.398 1.00 84.56 290 LYS A N 1
ATOM 2234 C CA . LYS A 1 290 ? 3.294 0.055 -23.251 1.00 84.56 290 LYS A CA 1
ATOM 2235 C C . LYS A 1 290 ? 2.998 -0.762 -24.498 1.00 84.56 290 LYS A C 1
ATOM 2237 O O . LYS A 1 290 ? 1.875 -1.231 -24.669 1.00 84.56 290 LYS A O 1
ATOM 2242 N N . ASP A 1 291 ? 4.027 -0.997 -25.304 1.00 83.88 291 ASP A N 1
ATOM 2243 C CA . ASP A 1 291 ? 3.916 -1.783 -26.526 1.00 83.88 291 ASP A CA 1
ATOM 2244 C C . ASP A 1 291 ? 4.118 -3.271 -26.237 1.00 83.88 291 ASP A C 1
ATOM 2246 O O . ASP A 1 291 ? 4.900 -3.670 -25.366 1.00 83.88 291 ASP A O 1
ATOM 2250 N N . ARG A 1 292 ? 3.398 -4.110 -26.983 1.00 83.81 292 ARG A N 1
ATOM 2251 C CA . ARG A 1 292 ? 3.536 -5.566 -26.897 1.00 83.81 292 ARG A CA 1
ATOM 2252 C C . ARG A 1 292 ? 4.928 -5.995 -27.340 1.00 83.81 292 ARG A C 1
ATOM 2254 O O . ARG A 1 292 ? 5.509 -5.408 -28.252 1.00 83.81 292 ARG A O 1
ATOM 2261 N N . VAL A 1 293 ? 5.446 -7.058 -26.726 1.00 78.19 293 VAL A N 1
ATOM 2262 C CA . VAL A 1 293 ? 6.748 -7.610 -27.125 1.00 78.19 293 VAL A CA 1
ATOM 2263 C C . VAL A 1 293 ? 6.683 -8.083 -28.581 1.00 78.19 293 VAL A C 1
ATOM 2265 O O . VAL A 1 293 ? 5.799 -8.874 -28.918 1.00 78.19 293 VAL A O 1
ATOM 2268 N N . PRO A 1 294 ? 7.618 -7.648 -29.444 1.00 75.31 294 PRO A N 1
ATOM 2269 C CA . PRO A 1 294 ? 7.740 -8.182 -30.790 1.00 75.31 294 PRO A CA 1
ATOM 2270 C C . PRO A 1 294 ? 7.949 -9.698 -30.767 1.00 75.31 294 PRO A C 1
ATOM 2272 O O . PRO A 1 294 ? 8.746 -10.216 -29.980 1.00 75.31 294 PRO A O 1
ATOM 2275 N N . THR A 1 295 ? 7.307 -10.412 -31.693 1.00 73.69 295 THR A N 1
ATOM 2276 C CA . THR A 1 295 ? 7.434 -11.876 -31.823 1.00 73.69 295 THR A CA 1
ATOM 2277 C C . THR A 1 295 ? 8.882 -12.329 -32.064 1.00 73.69 295 THR A C 1
ATOM 2279 O O . THR A 1 295 ? 9.226 -13.473 -31.780 1.00 73.69 295 THR A O 1
ATOM 2282 N N . SER A 1 296 ? 9.750 -11.429 -32.543 1.00 71.06 296 SER A N 1
ATOM 2283 C CA . SER A 1 296 ? 11.190 -11.662 -32.705 1.00 71.06 296 SER A CA 1
ATOM 2284 C C . SER A 1 296 ? 11.943 -11.832 -31.382 1.00 71.06 296 SER A C 1
ATOM 2286 O O . SER A 1 296 ? 12.931 -12.558 -31.344 1.00 71.06 296 SER A O 1
ATOM 2288 N N . ILE A 1 297 ? 11.490 -11.180 -30.308 1.00 74.44 297 ILE A N 1
ATOM 2289 C CA . ILE A 1 297 ? 12.111 -11.244 -28.975 1.00 74.44 297 ILE A CA 1
ATOM 2290 C C . ILE A 1 297 ? 11.454 -12.345 -28.145 1.00 74.44 297 ILE A C 1
ATOM 2292 O O . ILE A 1 297 ? 12.131 -13.093 -27.445 1.00 74.44 297 ILE A O 1
ATOM 2296 N N . CYS A 1 298 ? 10.130 -12.464 -28.239 1.00 75.56 298 CYS A N 1
ATOM 2297 C CA . CYS A 1 298 ? 9.370 -13.473 -27.522 1.00 75.56 298 CYS A CA 1
ATOM 2298 C C . CYS A 1 298 ? 8.326 -14.096 -28.449 1.00 75.56 298 CYS A C 1
ATOM 2300 O O . CYS A 1 298 ? 7.265 -13.526 -28.693 1.00 75.56 298 CYS A O 1
ATOM 2302 N N . SER A 1 299 ? 8.620 -15.290 -28.961 1.00 77.19 299 SER A N 1
ATOM 2303 C CA . SER A 1 299 ? 7.732 -16.001 -29.887 1.00 77.19 299 SER A CA 1
ATOM 2304 C C . SER A 1 299 ? 6.527 -16.654 -29.201 1.00 77.19 299 SER A C 1
ATOM 2306 O O . SER A 1 299 ? 5.537 -16.968 -29.857 1.00 77.19 299 SER A O 1
ATOM 2308 N N . TRP A 1 300 ? 6.595 -16.868 -27.884 1.00 85.94 300 TRP A N 1
ATOM 2309 C CA . TRP A 1 300 ? 5.599 -17.630 -27.128 1.00 85.94 300 TRP A CA 1
ATOM 2310 C C . TRP A 1 300 ? 4.579 -16.767 -26.374 1.00 85.94 300 TRP A C 1
ATOM 2312 O O . TRP A 1 300 ? 3.551 -17.295 -25.945 1.00 85.94 300 TRP A O 1
ATOM 2322 N N . TRP A 1 301 ? 4.839 -15.470 -26.190 1.00 84.19 301 TRP A N 1
ATOM 2323 C CA . TRP A 1 301 ? 3.932 -14.558 -25.494 1.00 84.19 301 TRP A CA 1
ATOM 2324 C C . TRP A 1 301 ? 3.076 -13.773 -26.492 1.00 84.19 301 TRP A C 1
ATOM 2326 O O . TRP A 1 301 ? 3.578 -12.927 -27.223 1.00 84.19 301 TRP A O 1
ATOM 2336 N N . SER A 1 302 ? 1.766 -14.020 -26.486 1.00 80.06 302 SER A N 1
ATOM 2337 C CA . SER A 1 302 ? 0.772 -13.286 -27.289 1.00 80.06 302 SER A CA 1
ATOM 2338 C C . SER A 1 302 ? -0.200 -12.455 -26.438 1.00 80.06 302 SER A C 1
ATOM 2340 O O . SER A 1 302 ? -1.214 -11.958 -26.938 1.00 80.06 302 SER A O 1
ATOM 2342 N N . GLY A 1 303 ? 0.087 -12.319 -25.140 1.00 82.25 303 GLY A N 1
ATOM 2343 C CA . GLY A 1 303 ? -0.750 -11.581 -24.199 1.00 82.25 303 GLY A CA 1
ATOM 2344 C C . GLY A 1 303 ? -0.724 -10.059 -24.415 1.00 82.25 303 GLY A C 1
ATOM 2345 O O . GLY A 1 303 ? 0.123 -9.551 -25.154 1.00 82.25 303 GLY A O 1
ATOM 2346 N N . PRO A 1 304 ? -1.652 -9.320 -23.777 1.00 87.62 304 PRO A N 1
ATOM 2347 C CA . PRO A 1 304 ? -1.632 -7.857 -23.780 1.00 87.62 304 PRO A CA 1
ATOM 2348 C C . PRO A 1 304 ? -0.368 -7.316 -23.095 1.00 87.62 304 PRO A C 1
ATOM 2350 O O . PRO A 1 304 ? 0.251 -8.014 -22.283 1.00 87.62 304 PRO A O 1
ATOM 2353 N N . SER A 1 305 ? -0.010 -6.070 -23.411 1.00 88.62 305 SER A N 1
ATOM 2354 C CA . SER A 1 305 ? 0.998 -5.333 -22.648 1.00 88.62 305 SER A CA 1
ATOM 2355 C C . SER A 1 305 ? 0.488 -5.018 -21.242 1.00 88.62 305 SER A C 1
ATOM 2357 O O . SER A 1 305 ? -0.700 -5.164 -20.932 1.00 88.62 305 SER A O 1
ATOM 2359 N N . PHE A 1 306 ? 1.398 -4.604 -20.367 1.00 90.44 306 PHE A N 1
ATOM 2360 C CA . PHE A 1 306 ? 1.067 -4.268 -18.991 1.00 90.44 306 PHE A CA 1
ATOM 2361 C C . PHE A 1 306 ? 0.024 -3.136 -18.898 1.00 90.44 306 PHE A C 1
ATOM 2363 O O . PHE A 1 306 ? -0.980 -3.313 -18.207 1.00 90.44 306 PHE A O 1
ATOM 2370 N N . LEU A 1 307 ? 0.202 -2.030 -19.633 1.00 89.12 307 LEU A N 1
ATOM 2371 C CA . LEU A 1 307 ? -0.767 -0.924 -19.646 1.00 89.12 307 LEU A CA 1
ATOM 2372 C C . LEU A 1 307 ? -2.127 -1.357 -20.209 1.00 89.12 307 LEU A C 1
ATOM 2374 O O . LEU A 1 307 ? -3.149 -1.158 -19.556 1.00 89.12 307 LEU A O 1
ATOM 2378 N N . GLU A 1 308 ? -2.139 -2.068 -21.345 1.00 89.44 308 GLU A N 1
ATOM 2379 C CA . GLU A 1 308 ? -3.382 -2.601 -21.920 1.00 89.44 308 GLU A CA 1
ATOM 2380 C C . GLU A 1 308 ? -4.141 -3.512 -20.941 1.00 89.44 308 GLU A C 1
ATOM 2382 O O . GLU A 1 308 ? -5.374 -3.580 -20.965 1.00 89.44 308 GLU A O 1
ATOM 2387 N N . HIS A 1 309 ? -3.416 -4.278 -20.121 1.00 89.75 309 HIS A N 1
ATOM 2388 C CA . HIS A 1 309 ? -4.020 -5.188 -19.157 1.00 89.75 309 HIS A CA 1
ATOM 2389 C C . HIS A 1 309 ? -4.702 -4.440 -18.008 1.00 89.75 309 HIS A C 1
ATOM 2391 O O . HIS A 1 309 ? -5.801 -4.825 -17.602 1.00 89.75 309 HIS A O 1
ATOM 2397 N N . ILE A 1 310 ? -4.068 -3.388 -17.491 1.00 88.44 310 ILE A N 1
ATOM 2398 C CA . ILE A 1 310 ? -4.623 -2.588 -16.394 1.00 88.44 310 ILE A CA 1
ATOM 2399 C C . ILE A 1 310 ? -5.815 -1.755 -16.879 1.00 88.44 310 ILE A C 1
ATOM 2401 O O . ILE A 1 310 ? -6.838 -1.716 -16.191 1.00 88.44 310 ILE A O 1
ATOM 2405 N N . ASP A 1 311 ? -5.756 -1.209 -18.095 1.00 87.38 311 ASP A N 1
ATOM 2406 C CA . ASP A 1 311 ? -6.875 -0.466 -18.691 1.00 87.38 311 ASP A CA 1
ATOM 2407 C C . ASP A 1 311 ? -8.125 -1.341 -18.864 1.00 87.38 311 ASP A C 1
ATOM 2409 O O . ASP A 1 311 ? -9.245 -0.907 -18.600 1.00 87.38 311 ASP A O 1
ATOM 2413 N N . LYS A 1 312 ? -7.952 -2.614 -19.241 1.00 86.31 312 LYS A N 1
ATOM 2414 C CA . LYS A 1 312 ? -9.064 -3.569 -19.414 1.00 86.31 312 LYS A CA 1
ATOM 2415 C C . LYS A 1 312 ? -9.568 -4.173 -18.105 1.00 86.31 312 LYS A C 1
ATOM 2417 O O . LYS A 1 312 ? -10.580 -4.878 -18.104 1.00 86.31 312 LYS A O 1
ATOM 2422 N N . MET A 1 313 ? -8.868 -3.968 -16.992 1.00 82.75 313 MET A N 1
ATOM 2423 C CA . MET A 1 313 ? -9.238 -4.584 -15.725 1.00 82.75 313 MET A CA 1
ATOM 2424 C C . MET A 1 313 ? -10.569 -3.998 -15.218 1.00 82.75 313 MET A C 1
ATOM 2426 O O . MET A 1 313 ? -10.723 -2.775 -15.193 1.00 82.75 313 MET A O 1
ATOM 2430 N N . PRO A 1 314 ? -11.538 -4.827 -14.774 1.00 77.12 314 PRO A N 1
ATOM 2431 C CA . PRO A 1 314 ? -12.780 -4.292 -14.232 1.00 77.12 314 PRO A CA 1
ATOM 2432 C C . PRO A 1 314 ? -12.508 -3.536 -12.933 1.00 77.12 314 PRO A C 1
ATOM 2434 O O . PRO A 1 314 ? -11.726 -4.006 -12.097 1.00 77.12 314 PRO A O 1
ATOM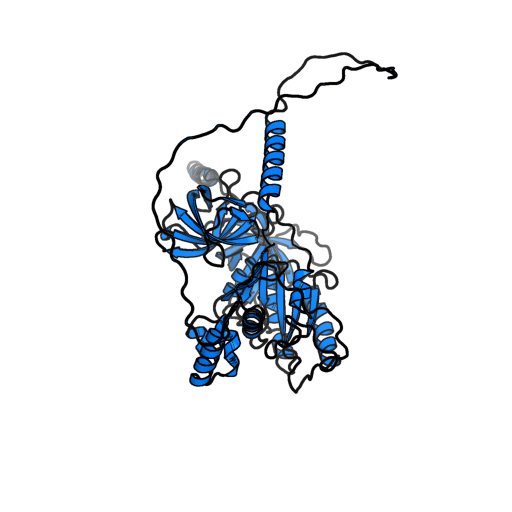 2437 N N . MET A 1 315 ? -13.154 -2.386 -12.775 1.00 69.81 315 MET A N 1
ATOM 2438 C CA . MET A 1 315 ? -12.983 -1.531 -11.606 1.00 69.81 315 MET A CA 1
ATOM 2439 C C . MET A 1 315 ? -13.502 -2.183 -10.324 1.00 69.81 315 MET A C 1
ATOM 2441 O O . MET A 1 315 ? -14.337 -3.092 -10.348 1.00 69.81 315 MET A O 1
ATOM 2445 N N . VAL A 1 316 ? -12.972 -1.718 -9.194 1.00 71.62 316 VAL A N 1
ATOM 2446 C CA . VAL A 1 316 ? -13.532 -2.006 -7.872 1.00 71.62 316 VAL A CA 1
ATOM 2447 C C . VAL A 1 316 ? -14.775 -1.134 -7.695 1.00 71.62 316 VAL A C 1
ATOM 2449 O O . VAL A 1 316 ? -14.751 0.040 -8.051 1.00 71.62 316 VAL A O 1
ATOM 2452 N N . ASP A 1 317 ? -15.854 -1.709 -7.167 1.00 69.31 317 ASP A N 1
ATOM 2453 C CA . ASP A 1 317 ? -17.106 -0.991 -6.920 1.00 69.31 317 ASP A CA 1
ATOM 2454 C C . ASP A 1 317 ? -16.884 0.144 -5.902 1.00 69.31 317 ASP A C 1
ATOM 2456 O O . ASP A 1 317 ? -16.631 -0.100 -4.714 1.00 69.31 317 ASP A O 1
ATOM 2460 N N . ARG A 1 318 ? -16.906 1.391 -6.389 1.00 73.19 318 ARG A N 1
ATOM 2461 C CA . ARG A 1 318 ? -16.677 2.600 -5.591 1.00 73.19 318 ARG A CA 1
ATOM 2462 C C . ARG A 1 318 ? -17.977 2.967 -4.880 1.00 73.19 318 ARG A C 1
ATOM 2464 O O . ARG A 1 318 ? -18.974 3.309 -5.511 1.00 73.19 318 ARG A O 1
ATOM 2471 N N . LYS A 1 319 ? -17.973 2.945 -3.545 1.00 74.94 319 LYS A N 1
ATOM 2472 C CA . LYS A 1 319 ? -19.144 3.294 -2.721 1.00 74.94 319 LYS A CA 1
ATOM 2473 C C . LYS A 1 319 ? -19.336 4.816 -2.638 1.00 74.94 319 LYS A C 1
ATOM 2475 O O . LYS A 1 319 ? -19.157 5.410 -1.575 1.00 74.94 319 LYS A O 1
ATOM 2480 N N . ILE A 1 320 ? -19.720 5.441 -3.749 1.00 77.88 320 ILE A N 1
ATOM 2481 C CA . ILE A 1 320 ? -19.897 6.903 -3.859 1.00 77.88 320 ILE A CA 1
ATOM 2482 C C . ILE A 1 320 ? -21.013 7.411 -2.927 1.00 77.88 320 ILE A C 1
ATOM 2484 O O . ILE A 1 320 ? -20.885 8.473 -2.327 1.00 77.88 320 ILE A O 1
ATOM 2488 N N . ASN A 1 321 ? -22.072 6.615 -2.738 1.00 79.12 321 ASN A N 1
ATOM 2489 C CA . ASN A 1 321 ? -23.233 6.985 -1.913 1.00 79.12 321 ASN A CA 1
ATOM 2490 C C . ASN A 1 321 ? -23.062 6.656 -0.418 1.00 79.12 321 ASN A C 1
ATOM 2492 O O . ASN A 1 321 ? -23.965 6.896 0.386 1.00 79.12 321 ASN A O 1
ATOM 2496 N N . ALA A 1 322 ? -21.942 6.041 -0.029 1.00 83.06 322 ALA A N 1
ATOM 2497 C CA . ALA A 1 322 ? -21.650 5.798 1.378 1.00 83.06 322 ALA A CA 1
ATOM 2498 C C . ALA A 1 322 ? -21.164 7.096 2.058 1.00 83.06 322 ALA A C 1
ATOM 2500 O O . ALA A 1 322 ? -20.719 8.013 1.373 1.00 83.06 322 ALA A O 1
ATOM 2501 N N . PRO A 1 323 ? -21.244 7.199 3.399 1.00 85.56 323 PRO A N 1
ATOM 2502 C CA . PRO A 1 323 ? -20.712 8.351 4.122 1.00 85.56 323 PRO A CA 1
ATOM 2503 C C . PRO A 1 323 ? -19.247 8.612 3.770 1.00 85.56 323 PRO A C 1
ATOM 2505 O O . PRO A 1 323 ? -18.486 7.660 3.568 1.00 85.56 323 PRO A O 1
ATOM 2508 N N . LEU A 1 324 ? -18.861 9.890 3.742 1.00 89.00 324 LEU A N 1
ATOM 2509 C CA . LEU A 1 324 ? -17.475 10.267 3.509 1.00 89.00 324 LEU A CA 1
ATOM 2510 C C . LEU A 1 324 ? -16.577 9.648 4.582 1.00 89.00 324 LEU A C 1
ATOM 2512 O O . LEU A 1 324 ? -16.847 9.804 5.772 1.00 89.00 324 LEU A O 1
ATOM 2516 N N . MET A 1 325 ? -15.527 8.954 4.150 1.00 89.19 325 MET A N 1
ATOM 2517 C CA . MET A 1 325 ? -14.457 8.464 5.013 1.00 89.19 325 MET A CA 1
ATOM 2518 C C . MET A 1 325 ? -13.130 8.671 4.300 1.00 89.19 325 MET A C 1
ATOM 2520 O O . MET A 1 325 ? -12.901 8.102 3.233 1.00 89.19 325 MET A O 1
ATOM 2524 N N . MET A 1 326 ? -12.256 9.475 4.891 1.00 91.56 326 MET A N 1
ATOM 2525 C CA . MET A 1 326 ? -10.932 9.751 4.343 1.00 91.56 326 MET A CA 1
ATOM 2526 C C . MET A 1 326 ? -9.892 9.644 5.462 1.00 91.56 326 MET A C 1
ATOM 2528 O O . MET A 1 326 ? -9.774 10.567 6.275 1.00 91.56 326 MET A O 1
ATOM 2532 N N . PRO A 1 327 ? -9.166 8.514 5.563 1.00 91.31 327 PRO A N 1
ATOM 2533 C CA . PRO A 1 327 ? -8.025 8.414 6.457 1.00 91.31 327 PRO A CA 1
ATOM 2534 C C . PRO A 1 327 ? -6.909 9.355 5.999 1.00 91.31 327 PRO A C 1
ATOM 2536 O O . PRO A 1 327 ? -6.581 9.446 4.814 1.00 91.31 327 PRO A O 1
ATOM 2539 N N . ILE A 1 328 ? -6.312 10.040 6.966 1.00 91.56 328 ILE A N 1
ATOM 2540 C CA . ILE A 1 328 ? -5.210 10.967 6.750 1.00 91.56 328 ILE A CA 1
ATOM 2541 C C . ILE A 1 328 ? -3.915 10.171 6.640 1.00 91.56 328 ILE A C 1
ATOM 2543 O O . ILE A 1 328 ? -3.580 9.375 7.525 1.00 91.56 328 ILE A O 1
ATOM 2547 N N . SER A 1 329 ? -3.188 10.397 5.553 1.00 87.38 329 SER A N 1
ATOM 2548 C CA . SER A 1 329 ? -1.884 9.795 5.287 1.00 87.38 329 SER A CA 1
ATOM 2549 C C . SER A 1 329 ? -0.761 10.714 5.738 1.00 87.38 329 SER A C 1
ATOM 2551 O O . SER A 1 329 ? 0.124 10.286 6.471 1.00 87.38 329 SER A O 1
ATOM 2553 N N . GLU A 1 330 ? -0.811 11.974 5.314 1.00 87.06 330 GLU A N 1
ATOM 2554 C CA . GLU A 1 330 ? 0.237 12.968 5.548 1.00 87.06 330 GLU A CA 1
ATOM 2555 C C . GLU A 1 330 ? -0.389 14.325 5.862 1.00 87.06 330 GLU A C 1
ATOM 2557 O O . GLU A 1 330 ? -1.521 14.615 5.465 1.00 87.06 330 GLU A O 1
ATOM 2562 N N . LYS A 1 331 ? 0.362 15.158 6.580 1.00 89.25 331 LYS A N 1
ATOM 2563 C CA . LYS A 1 331 ? 0.006 16.543 6.877 1.00 89.25 331 LYS A CA 1
ATOM 2564 C C . LYS A 1 331 ? 1.222 17.434 6.675 1.00 89.25 331 LYS A C 1
ATOM 2566 O O . LYS A 1 331 ? 2.349 16.998 6.917 1.00 89.25 331 LYS A O 1
ATOM 2571 N N . TYR A 1 332 ? 0.995 18.660 6.236 1.00 88.62 332 TYR A N 1
ATOM 2572 C CA . TYR A 1 332 ? 2.017 19.697 6.203 1.00 88.62 332 TYR A CA 1
ATOM 2573 C C . TYR A 1 332 ? 1.371 21.082 6.206 1.00 88.62 332 TYR A C 1
ATOM 2575 O O . TYR A 1 332 ? 0.187 21.250 5.906 1.00 88.62 332 TYR A O 1
ATOM 2583 N N . LYS A 1 333 ? 2.167 22.095 6.543 1.00 87.25 333 LYS A N 1
ATOM 2584 C CA . LYS A 1 333 ? 1.712 23.480 6.642 1.00 87.25 333 LYS A CA 1
ATOM 2585 C C . LYS A 1 333 ? 2.040 24.249 5.366 1.00 87.25 333 LYS A C 1
ATOM 2587 O O . LYS A 1 333 ? 3.209 24.393 5.020 1.00 87.25 333 LYS A O 1
ATOM 2592 N N . ASP A 1 334 ? 1.016 24.787 4.715 1.00 82.00 334 ASP A N 1
ATOM 2593 C CA . ASP A 1 334 ? 1.137 25.686 3.564 1.00 82.00 334 ASP A CA 1
ATOM 2594 C C . ASP A 1 334 ? -0.048 26.665 3.534 1.00 82.00 334 ASP A C 1
ATOM 2596 O O . ASP A 1 334 ? -1.175 26.303 3.185 1.00 82.00 334 ASP A O 1
ATOM 2600 N N . MET A 1 335 ? 0.204 27.902 3.988 1.00 79.62 335 MET A N 1
ATOM 2601 C CA . MET A 1 335 ? -0.803 28.965 4.172 1.00 79.62 335 MET A CA 1
ATOM 2602 C C . MET A 1 335 ? -2.116 28.463 4.819 1.00 79.62 335 MET A C 1
ATOM 2604 O O . MET A 1 335 ? -3.215 28.890 4.464 1.00 79.62 335 MET A O 1
ATOM 2608 N N . GLY A 1 336 ? -1.981 27.523 5.760 1.00 83.56 336 GLY A N 1
ATOM 2609 C CA . GLY A 1 336 ? -3.052 26.718 6.346 1.00 83.56 336 GLY A CA 1
ATOM 2610 C C . GLY A 1 336 ? -2.569 25.288 6.612 1.00 83.56 336 GLY A C 1
ATOM 2611 O O . GLY A 1 336 ? -1.414 24.957 6.330 1.00 83.56 336 GLY A O 1
ATOM 2612 N N . THR A 1 337 ? -3.443 24.444 7.155 1.00 88.38 337 THR A N 1
ATOM 2613 C CA . THR A 1 337 ? -3.168 23.013 7.347 1.00 88.38 337 THR A CA 1
ATOM 2614 C C . THR A 1 337 ? -3.567 22.273 6.072 1.00 88.38 337 THR A C 1
ATOM 2616 O O . THR A 1 337 ? -4.733 22.326 5.664 1.00 88.38 337 THR A O 1
ATOM 2619 N N . ILE A 1 338 ? -2.608 21.614 5.416 1.00 90.12 338 ILE A N 1
ATOM 2620 C CA . ILE A 1 338 ? -2.873 20.738 4.273 1.00 90.12 338 ILE A CA 1
ATOM 2621 C C . ILE A 1 338 ? -2.808 19.288 4.727 1.00 90.12 338 ILE A C 1
ATOM 2623 O O . ILE A 1 338 ? -1.855 18.850 5.370 1.00 90.12 338 ILE A O 1
ATOM 2627 N N . ILE A 1 339 ? -3.846 18.545 4.369 1.00 91.31 339 ILE A N 1
ATOM 2628 C CA . ILE A 1 339 ? -4.031 17.146 4.718 1.00 91.31 339 ILE A CA 1
ATOM 2629 C C . ILE A 1 339 ? -4.077 16.341 3.427 1.00 91.31 339 ILE A C 1
ATOM 2631 O O . ILE A 1 339 ? -4.838 16.665 2.517 1.00 91.31 339 ILE A O 1
ATOM 2635 N N . VAL A 1 340 ? -3.290 15.276 3.351 1.00 89.69 340 VAL A N 1
ATOM 2636 C CA . VAL A 1 340 ? -3.261 14.367 2.204 1.00 89.69 340 VAL A CA 1
ATOM 2637 C C . VAL A 1 340 ? -3.841 13.028 2.616 1.00 89.69 340 VAL A C 1
ATOM 2639 O O . VAL A 1 340 ? -3.474 12.466 3.651 1.00 89.69 340 VAL A O 1
ATOM 2642 N N . GLY A 1 341 ? -4.729 12.488 1.794 1.00 89.75 341 GLY A N 1
ATOM 2643 C CA . GLY A 1 341 ? -5.334 11.190 2.049 1.00 89.75 341 GLY A CA 1
ATOM 2644 C C . GLY A 1 341 ? -6.111 10.668 0.854 1.00 89.75 341 GLY A C 1
ATOM 2645 O O . GLY A 1 341 ? -6.377 11.390 -0.108 1.00 89.75 341 GLY A O 1
ATOM 2646 N N . LYS A 1 342 ? -6.480 9.395 0.943 1.00 90.06 342 LYS A N 1
ATOM 2647 C CA . LYS A 1 342 ? -7.353 8.744 -0.026 1.00 90.06 342 LYS A CA 1
ATOM 2648 C C . LYS A 1 342 ? -8.788 8.797 0.467 1.00 90.06 342 LYS A C 1
ATOM 2650 O O . LYS A 1 342 ? -9.053 8.487 1.628 1.00 90.06 342 LYS A O 1
ATOM 2655 N N . ILE A 1 343 ? -9.721 9.126 -0.417 1.00 89.94 343 ILE A N 1
ATOM 2656 C CA . ILE A 1 343 ? -11.148 9.015 -0.107 1.00 89.94 343 ILE A CA 1
ATOM 2657 C C . ILE A 1 343 ? -11.555 7.540 -0.231 1.00 89.94 343 ILE A C 1
ATOM 2659 O O . ILE A 1 343 ? -11.609 7.001 -1.333 1.00 89.94 343 ILE A O 1
ATOM 2663 N N . GLU A 1 344 ? -11.846 6.866 0.881 1.00 86.62 344 GLU A N 1
ATOM 2664 C CA . GLU A 1 344 ? -12.245 5.447 0.889 1.00 86.62 344 GLU A CA 1
ATOM 2665 C C . GLU A 1 344 ? -13.727 5.245 0.556 1.00 86.62 344 GLU A C 1
ATOM 2667 O O . GLU A 1 344 ? -14.121 4.220 -0.003 1.00 86.62 344 GLU A O 1
ATOM 2672 N N . SER A 1 345 ? -14.569 6.212 0.911 1.00 87.12 345 SER A N 1
ATOM 2673 C CA . SER A 1 345 ? -15.988 6.213 0.568 1.00 87.12 345 SER A CA 1
ATOM 2674 C C . SER A 1 345 ? -16.546 7.622 0.560 1.00 87.12 345 SER A C 1
ATOM 2676 O O . SER A 1 345 ? -16.002 8.492 1.234 1.00 87.12 345 SER A O 1
ATOM 2678 N N . GLY A 1 346 ? -17.645 7.825 -0.168 1.00 87.12 346 GLY A N 1
ATOM 2679 C CA . GLY A 1 346 ? -18.308 9.120 -0.291 1.00 87.12 346 GLY A CA 1
ATOM 2680 C C . GLY A 1 346 ? -17.734 10.011 -1.390 1.00 87.12 346 GLY A C 1
ATOM 2681 O O . GLY A 1 346 ? -16.965 9.577 -2.250 1.00 87.12 346 GLY A O 1
ATOM 2682 N N . HIS A 1 347 ? -18.147 11.270 -1.354 1.00 87.38 347 HIS A N 1
ATOM 2683 C CA . HIS A 1 347 ? -17.678 12.340 -2.224 1.00 87.38 347 HIS A CA 1
ATOM 2684 C C . HIS A 1 347 ? -17.406 13.578 -1.378 1.00 87.38 347 HIS A C 1
ATOM 2686 O O . HIS A 1 347 ? -17.967 13.723 -0.289 1.00 87.38 347 HIS A O 1
ATOM 2692 N N . LEU A 1 348 ? -16.544 14.449 -1.887 1.00 88.00 348 LEU A N 1
ATOM 2693 C CA . LEU A 1 348 ? -16.174 15.685 -1.222 1.00 88.00 348 LEU A CA 1
ATOM 2694 C C . LEU A 1 348 ? -16.337 16.868 -2.168 1.00 88.00 348 LEU A C 1
ATOM 2696 O O . LEU A 1 348 ? -15.909 16.803 -3.323 1.00 88.00 348 LEU A O 1
ATOM 2700 N N . ILE A 1 349 ? -16.918 17.951 -1.666 1.00 89.19 349 ILE A N 1
ATOM 2701 C CA . ILE A 1 349 ? -17.087 19.208 -2.388 1.00 89.19 349 ILE A CA 1
ATOM 2702 C C . ILE A 1 349 ? -16.359 20.321 -1.627 1.00 89.19 349 ILE A C 1
ATOM 2704 O O . ILE A 1 349 ? -16.262 20.322 -0.398 1.00 89.19 349 ILE A O 1
ATOM 2708 N N . LYS A 1 350 ? -15.801 21.282 -2.366 1.00 90.12 350 LYS A N 1
ATOM 2709 C CA . LYS A 1 350 ? -15.220 22.494 -1.780 1.00 90.12 350 LYS A CA 1
ATOM 2710 C C . LYS A 1 350 ? -16.279 23.242 -0.952 1.00 90.12 350 LYS A C 1
ATOM 2712 O O . LYS A 1 350 ? -17.364 23.519 -1.456 1.00 90.12 350 LYS A O 1
ATOM 2717 N N . GLY A 1 351 ? -15.941 23.604 0.283 1.00 88.25 351 GLY A N 1
ATOM 2718 C CA . GLY A 1 351 ? -16.845 24.247 1.243 1.00 88.25 351 GLY A CA 1
ATOM 2719 C C . GLY A 1 351 ? -17.627 23.277 2.132 1.00 88.25 351 GLY A C 1
ATOM 2720 O O . GLY A 1 351 ? -18.397 23.730 2.976 1.00 88.25 351 GLY A O 1
ATOM 2721 N N . ASP A 1 352 ? -17.440 21.961 1.984 1.00 88.81 352 ASP A N 1
ATOM 2722 C CA . ASP A 1 352 ? -18.077 20.994 2.877 1.00 88.81 352 ASP A CA 1
ATOM 2723 C C . ASP A 1 352 ? -17.519 21.095 4.304 1.00 88.81 352 ASP A C 1
ATOM 2725 O O . ASP A 1 352 ? -16.305 21.174 4.530 1.00 88.81 352 ASP A O 1
ATOM 2729 N N . ALA A 1 353 ? -18.436 21.030 5.271 1.00 90.00 353 ALA A N 1
ATOM 2730 C CA . ALA A 1 353 ? -18.124 20.881 6.685 1.00 90.00 353 ALA A CA 1
ATOM 2731 C C . ALA A 1 353 ? -17.975 19.392 7.030 1.00 90.00 353 ALA A C 1
ATOM 2733 O O . ALA A 1 353 ? -18.919 18.605 6.893 1.00 90.00 353 ALA A O 1
ATOM 2734 N N . LEU A 1 354 ? -16.787 19.003 7.488 1.00 91.44 354 LEU A N 1
ATOM 2735 C CA . LEU A 1 354 ? -16.452 17.639 7.889 1.00 91.44 354 LEU A CA 1
ATOM 2736 C C . LEU A 1 354 ? -16.104 17.577 9.373 1.00 91.44 354 LEU A C 1
ATOM 2738 O O . LEU A 1 354 ? -15.829 18.585 10.019 1.00 91.44 354 LEU A O 1
ATOM 2742 N N . LEU A 1 355 ? -16.077 16.361 9.905 1.00 92.00 355 LEU A N 1
ATOM 2743 C CA . LEU A 1 355 ? -15.661 16.087 11.270 1.00 92.00 355 LEU A CA 1
ATOM 2744 C C . LEU A 1 355 ? -14.342 15.311 11.264 1.00 92.00 355 LEU A C 1
ATOM 2746 O O . LEU A 1 355 ? -14.230 14.263 10.624 1.00 92.00 355 LEU A O 1
ATOM 2750 N N . LEU A 1 356 ? -13.354 15.802 12.004 1.00 90.88 356 LEU A N 1
ATOM 2751 C CA . LEU A 1 356 ? -12.092 15.116 12.246 1.00 90.88 356 LEU A CA 1
ATOM 2752 C C . LEU A 1 356 ? -12.234 14.197 13.463 1.00 90.88 356 LEU A C 1
ATOM 2754 O O . LEU A 1 356 ? -12.328 14.654 14.603 1.00 90.88 356 LEU A O 1
ATOM 2758 N N . MET A 1 357 ? -12.224 12.887 13.230 1.00 89.62 357 MET A N 1
ATOM 2759 C CA . MET A 1 357 ? -12.166 11.876 14.289 1.00 89.62 357 MET A CA 1
ATOM 2760 C C . MET A 1 357 ? -10.705 11.452 14.514 1.00 89.62 357 MET A C 1
ATOM 2762 O O . MET A 1 357 ? -9.970 11.313 13.534 1.00 89.62 357 MET A O 1
ATOM 2766 N N . PRO A 1 358 ? -10.258 11.231 15.767 1.00 85.75 358 PRO A N 1
ATOM 2767 C CA . PRO A 1 358 ? -11.050 10.989 16.978 1.00 85.75 358 PRO A CA 1
ATOM 2768 C C . PRO A 1 358 ? -11.399 12.235 17.814 1.00 85.75 358 PRO A C 1
ATOM 2770 O O . PRO A 1 358 ? -12.244 12.123 18.702 1.00 85.75 358 PRO A O 1
ATOM 2773 N N . ASN A 1 359 ? -10.799 13.399 17.541 1.00 86.06 359 ASN A N 1
ATOM 2774 C CA . ASN A 1 359 ? -10.941 14.607 18.374 1.00 86.06 359 ASN A CA 1
ATOM 2775 C C . ASN A 1 359 ? -12.334 15.260 18.306 1.00 86.06 359 ASN A C 1
ATOM 2777 O O . ASN A 1 359 ? -12.693 16.015 19.202 1.00 86.06 359 ASN A O 1
ATOM 2781 N N . LYS A 1 360 ? -13.144 14.916 17.293 1.00 86.50 360 LYS A N 1
ATOM 2782 C CA . LYS A 1 360 ? -14.456 15.519 16.996 1.00 86.50 360 LYS A CA 1
ATOM 2783 C C . LYS A 1 360 ? -14.365 17.020 16.700 1.00 86.50 360 LYS A C 1
ATOM 2785 O O . LYS A 1 360 ? -15.286 17.766 17.017 1.00 86.50 360 LYS A O 1
ATOM 2790 N N . ASN A 1 361 ? -13.277 17.447 16.061 1.00 88.94 361 ASN A N 1
ATOM 2791 C CA . ASN A 1 361 ? -13.124 18.833 15.632 1.00 88.94 361 ASN A CA 1
ATOM 2792 C C . ASN A 1 361 ? -13.863 19.036 14.307 1.00 88.94 361 ASN A C 1
ATOM 2794 O O . ASN A 1 361 ? -13.709 18.237 13.380 1.00 88.94 361 ASN A O 1
ATOM 2798 N N . GLU A 1 362 ? -14.658 20.094 14.211 1.00 90.06 362 GLU A N 1
ATOM 2799 C CA . GLU A 1 362 ? -15.299 20.488 12.959 1.00 90.06 362 GLU A CA 1
ATOM 2800 C C . GLU A 1 362 ? -14.281 21.205 12.068 1.00 90.06 362 GLU A C 1
ATOM 2802 O O . GLU A 1 362 ? -13.563 22.099 12.516 1.00 90.06 362 GLU A O 1
ATOM 2807 N N . ILE A 1 363 ? -14.205 20.792 10.805 1.00 90.69 363 ILE A N 1
ATOM 2808 C CA . ILE A 1 363 ? -13.327 21.389 9.801 1.00 90.69 363 ILE A CA 1
ATOM 2809 C C . ILE A 1 363 ? -14.129 21.816 8.579 1.00 90.69 363 ILE A C 1
ATOM 2811 O O . ILE A 1 363 ? -15.087 21.156 8.182 1.00 90.69 363 ILE A O 1
ATOM 2815 N N . GLU A 1 364 ? -13.687 22.887 7.933 1.00 91.19 364 GLU A N 1
ATOM 2816 C CA . GLU A 1 364 ? -14.231 23.333 6.652 1.00 91.19 364 GLU A CA 1
ATOM 2817 C C . GLU A 1 364 ? -13.177 23.159 5.555 1.00 91.19 364 GLU A C 1
ATOM 2819 O O . GLU A 1 364 ? -12.030 23.611 5.690 1.00 91.19 364 GLU A O 1
ATOM 2824 N N . VAL A 1 365 ? -13.549 22.505 4.453 1.00 91.19 365 VAL A N 1
ATOM 2825 C CA . VAL A 1 365 ? -12.648 22.308 3.311 1.00 91.19 365 VAL A CA 1
ATOM 2826 C C . VAL A 1 365 ? -12.604 23.579 2.469 1.00 91.19 365 VAL A C 1
ATOM 2828 O O . VAL A 1 365 ? -13.529 23.883 1.721 1.00 91.19 365 VAL A O 1
ATOM 2831 N N . THR A 1 366 ? -11.500 24.320 2.557 1.00 90.75 366 THR A N 1
ATOM 2832 C CA . THR A 1 366 ? -11.322 25.576 1.815 1.00 90.75 366 THR A CA 1
ATOM 2833 C C . THR A 1 366 ? -10.981 25.327 0.352 1.00 90.75 366 THR A C 1
ATOM 2835 O O . THR A 1 366 ? -11.485 26.042 -0.505 1.00 90.75 366 THR A O 1
ATOM 2838 N N . ALA A 1 367 ? -10.119 24.351 0.059 1.00 90.06 367 ALA A N 1
ATOM 2839 C CA . ALA A 1 367 ? -9.710 24.003 -1.301 1.00 90.06 367 ALA A CA 1
ATOM 2840 C C . ALA A 1 367 ? -9.333 22.519 -1.389 1.00 90.06 367 ALA A C 1
ATOM 2842 O O . ALA A 1 367 ? -8.845 21.939 -0.415 1.00 90.06 367 ALA A O 1
ATOM 2843 N N . ILE A 1 368 ? -9.546 21.931 -2.564 1.00 90.56 368 ILE A N 1
ATOM 2844 C CA . ILE A 1 368 ? -9.197 20.548 -2.889 1.00 90.56 368 ILE A CA 1
ATOM 2845 C C . ILE A 1 368 ? -8.212 20.609 -4.051 1.00 90.56 368 ILE A C 1
ATOM 2847 O O . ILE A 1 368 ? -8.517 21.210 -5.076 1.00 90.56 368 ILE A O 1
ATOM 2851 N N . TYR A 1 369 ? -7.052 19.984 -3.898 1.00 89.56 369 TYR A N 1
ATOM 2852 C CA . TYR A 1 369 ? -6.069 19.840 -4.964 1.00 89.56 369 TYR A CA 1
ATOM 2853 C C . TYR A 1 369 ? -6.003 18.385 -5.411 1.00 89.56 369 TYR A C 1
ATOM 2855 O O . TYR A 1 369 ? -6.008 17.467 -4.577 1.00 89.56 369 TYR A O 1
ATOM 2863 N N . ASN A 1 370 ? -5.936 18.185 -6.725 1.00 82.75 370 ASN A N 1
ATOM 2864 C CA . ASN A 1 370 ? -5.637 16.884 -7.309 1.00 82.75 370 ASN A CA 1
ATOM 2865 C C . ASN A 1 370 ? -4.144 16.534 -7.143 1.00 82.75 370 ASN A C 1
ATOM 2867 O O . ASN A 1 370 ? -3.347 17.291 -6.584 1.00 82.75 370 ASN A O 1
ATOM 2871 N N . GLU A 1 371 ? -3.752 15.361 -7.636 1.00 75.38 371 GLU A N 1
ATOM 2872 C CA . GLU A 1 371 ? -2.364 14.881 -7.572 1.00 75.38 371 GLU A CA 1
ATOM 2873 C C . GLU A 1 371 ? -1.391 15.701 -8.433 1.00 75.38 371 GLU A C 1
ATOM 2875 O O . GLU A 1 371 ? -0.190 15.682 -8.174 1.00 75.38 371 GLU A O 1
ATOM 2880 N N . MET A 1 372 ? -1.914 16.446 -9.412 1.00 76.50 372 MET A N 1
ATOM 2881 C CA . MET A 1 372 ? -1.179 17.362 -10.291 1.00 76.50 372 MET A CA 1
ATOM 2882 C C . MET A 1 372 ? -1.118 18.801 -9.743 1.00 76.50 372 MET A C 1
ATOM 2884 O O . MET A 1 372 ? -0.679 19.700 -10.449 1.00 76.50 372 MET A O 1
ATOM 2888 N N . GLU A 1 373 ? -1.534 19.018 -8.488 1.00 77.62 373 GLU A N 1
ATOM 2889 C CA . GLU A 1 373 ? -1.561 20.323 -7.802 1.00 77.62 373 GLU A CA 1
ATOM 2890 C C . GLU A 1 373 ? -2.533 21.358 -8.388 1.00 77.62 373 GLU A C 1
ATOM 2892 O O . GLU A 1 373 ? -2.500 22.535 -8.026 1.00 77.62 373 GLU A O 1
ATOM 2897 N N . GLU A 1 374 ? -3.466 20.928 -9.231 1.00 83.75 374 GLU A N 1
ATOM 2898 C CA . GLU A 1 374 ? -4.541 21.775 -9.731 1.00 83.75 374 GLU A CA 1
ATOM 2899 C C . GLU A 1 374 ? -5.722 21.769 -8.760 1.00 83.75 374 GLU A C 1
ATOM 2901 O O . GLU A 1 374 ? -6.084 20.742 -8.174 1.00 83.75 374 GLU A O 1
ATOM 2906 N N . GLU A 1 375 ? -6.344 22.934 -8.594 1.00 86.38 375 GLU A N 1
ATOM 2907 C CA . GLU A 1 375 ? -7.516 23.079 -7.741 1.00 86.38 375 GLU A CA 1
ATOM 2908 C C . GLU A 1 375 ? -8.753 22.484 -8.427 1.00 86.38 375 GLU A C 1
ATOM 2910 O O . GLU A 1 375 ? -9.133 22.885 -9.529 1.00 86.38 375 GLU A O 1
ATOM 2915 N N . VAL A 1 376 ? -9.413 21.544 -7.750 1.00 86.06 376 VAL A N 1
ATOM 2916 C CA . VAL A 1 376 ? -10.627 20.879 -8.229 1.00 86.06 376 VAL A CA 1
ATOM 2917 C C . VAL A 1 376 ? -11.792 21.214 -7.300 1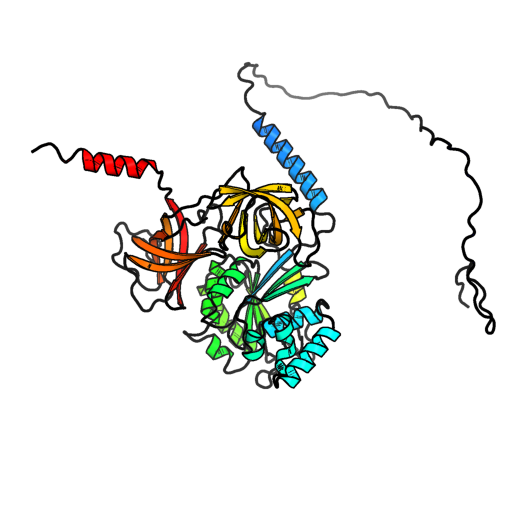.00 86.06 376 VAL A C 1
ATOM 2919 O O . VAL A 1 376 ? -11.641 21.363 -6.091 1.00 86.06 376 VAL A O 1
ATOM 2922 N N . SER A 1 377 ? -12.994 21.350 -7.858 1.00 84.81 377 SER A N 1
ATOM 2923 C CA . SER A 1 377 ? -14.197 21.677 -7.082 1.00 84.81 377 SER A CA 1
ATOM 2924 C C . SER A 1 377 ? -14.802 20.477 -6.346 1.00 84.81 377 SER A C 1
ATOM 2926 O O . SER A 1 377 ? -15.463 20.657 -5.320 1.00 84.81 377 SER A O 1
ATOM 2928 N N . LYS A 1 378 ? -14.596 19.263 -6.870 1.00 84.69 378 LYS A N 1
ATOM 2929 C CA . LYS A 1 378 ? -15.166 18.008 -6.369 1.00 84.69 378 LYS A CA 1
ATOM 2930 C C . LYS A 1 378 ? -14.133 16.885 -6.422 1.00 84.69 378 LYS A C 1
ATOM 2932 O O . LYS A 1 378 ? -13.365 16.800 -7.376 1.00 84.69 378 LYS A O 1
ATOM 2937 N N . ALA A 1 379 ? -14.173 15.993 -5.441 1.00 85.44 379 ALA A N 1
ATOM 2938 C CA . ALA A 1 379 ? -13.377 14.774 -5.410 1.00 85.44 379 ALA A CA 1
ATOM 2939 C C . ALA A 1 379 ? -14.246 13.548 -5.128 1.00 85.44 379 ALA A C 1
ATOM 2941 O O . ALA A 1 379 ? -15.233 13.615 -4.387 1.00 85.44 379 ALA A O 1
ATOM 2942 N N . LEU A 1 380 ? -13.871 12.420 -5.729 1.00 86.06 380 LEU A N 1
ATOM 2943 C CA . LEU A 1 380 ? -14.626 11.174 -5.669 1.00 86.06 380 LEU A CA 1
ATOM 2944 C C . LEU A 1 380 ? -13.884 10.103 -4.865 1.00 86.06 380 LEU A C 1
ATOM 2946 O O . LEU A 1 380 ? -12.669 10.144 -4.677 1.00 86.06 380 LEU A O 1
ATOM 2950 N N . CYS A 1 381 ? -14.639 9.104 -4.410 1.00 85.12 381 CYS A N 1
ATOM 2951 C CA . CYS A 1 381 ? -14.107 7.888 -3.802 1.00 85.12 381 CYS A CA 1
ATOM 2952 C C . CYS A 1 381 ? -13.004 7.271 -4.673 1.00 85.12 381 CYS A C 1
ATOM 2954 O O . CYS A 1 381 ? -13.247 6.970 -5.839 1.00 85.12 381 CYS A O 1
ATOM 2956 N N . GLY A 1 382 ? -11.843 6.998 -4.083 1.00 84.44 382 GLY A N 1
ATOM 2957 C CA . GLY A 1 382 ? -10.680 6.390 -4.725 1.00 84.44 382 GLY A CA 1
ATOM 2958 C C . GLY A 1 382 ? -9.644 7.384 -5.248 1.00 84.44 382 GLY A C 1
ATOM 2959 O O . GLY A 1 382 ? -8.611 6.945 -5.745 1.00 84.44 382 GLY A O 1
ATOM 2960 N N . ASP A 1 383 ? -9.878 8.686 -5.141 1.00 86.62 383 ASP A N 1
ATOM 2961 C CA . ASP A 1 383 ? -8.895 9.699 -5.525 1.00 86.62 383 ASP A CA 1
ATOM 2962 C C . ASP A 1 383 ? -8.008 10.033 -4.312 1.00 86.62 383 ASP A C 1
ATOM 2964 O O . ASP A 1 383 ? -8.512 10.115 -3.181 1.00 86.62 383 ASP A O 1
ATOM 2968 N N . ASN A 1 384 ? -6.693 10.206 -4.516 1.00 87.62 384 ASN A N 1
ATOM 2969 C CA . ASN A 1 384 ? -5.856 10.822 -3.486 1.00 87.62 384 ASN A CA 1
ATOM 2970 C C . ASN A 1 384 ? -5.913 12.330 -3.672 1.00 87.62 384 ASN A C 1
ATOM 2972 O O . ASN A 1 384 ? -5.648 12.859 -4.751 1.00 87.62 384 ASN A O 1
ATOM 2976 N N . VAL A 1 385 ? -6.267 13.025 -2.602 1.00 89.44 385 VAL A N 1
ATOM 2977 C CA . VAL A 1 385 ? -6.484 14.466 -2.637 1.00 89.44 385 VAL A CA 1
ATOM 2978 C C . VAL A 1 385 ? -5.678 15.149 -1.558 1.00 89.44 385 VAL A C 1
ATOM 2980 O O . VAL A 1 385 ? -5.446 14.592 -0.478 1.00 89.44 385 VAL A O 1
ATOM 2983 N N . ARG A 1 386 ? -5.271 16.383 -1.852 1.00 90.94 386 ARG A N 1
ATOM 2984 C CA . ARG A 1 386 ? -4.704 17.291 -0.859 1.00 90.94 386 ARG A CA 1
ATOM 2985 C C . ARG A 1 386 ? -5.764 18.321 -0.509 1.00 90.94 386 ARG A C 1
ATOM 2987 O O . ARG A 1 386 ? -6.235 19.061 -1.368 1.00 90.94 386 ARG A O 1
ATOM 2994 N N . LEU A 1 387 ? -6.167 18.349 0.749 1.00 91.25 387 LEU A N 1
ATOM 2995 C CA . LEU A 1 387 ? -7.211 19.227 1.252 1.00 91.25 387 LEU A CA 1
ATOM 2996 C C . LEU A 1 387 ? -6.586 20.344 2.057 1.00 91.25 387 LEU A C 1
ATOM 2998 O O . LEU A 1 387 ? -5.878 20.083 3.028 1.00 91.25 387 LEU A O 1
ATOM 3002 N N . ARG A 1 388 ? -6.898 21.585 1.695 1.00 91.25 388 ARG A N 1
ATOM 3003 C CA . ARG A 1 388 ? -6.641 22.727 2.567 1.00 91.25 388 ARG A CA 1
ATOM 3004 C C . ARG A 1 388 ? -7.837 22.899 3.489 1.00 91.25 388 ARG A C 1
ATOM 3006 O O . ARG A 1 388 ? -8.941 23.186 3.019 1.00 91.25 388 ARG A O 1
ATOM 3013 N N . VAL A 1 389 ? -7.612 22.735 4.787 1.00 91.19 389 VAL A N 1
ATOM 3014 C CA . VAL A 1 389 ? -8.667 22.798 5.804 1.00 91.19 389 VAL A CA 1
ATOM 3015 C C . VAL A 1 389 ? -8.559 24.061 6.654 1.00 91.19 389 VAL A C 1
ATOM 3017 O O . VAL A 1 389 ? -7.473 24.609 6.854 1.00 91.19 389 VAL A O 1
ATOM 3020 N N . ARG A 1 390 ? -9.707 24.524 7.152 1.00 89.81 390 ARG A N 1
ATOM 3021 C CA . ARG A 1 390 ? -9.844 25.629 8.106 1.00 89.81 390 ARG A CA 1
ATOM 3022 C C . ARG A 1 390 ? -10.513 25.121 9.383 1.00 89.81 390 ARG A C 1
ATOM 3024 O O . ARG A 1 390 ? -11.383 24.259 9.314 1.00 89.81 390 ARG A O 1
ATOM 3031 N N . GLY A 1 391 ? -10.122 25.688 10.524 1.00 83.19 391 GLY A N 1
ATOM 3032 C CA . GLY A 1 391 ? -10.720 25.401 11.835 1.00 83.19 391 GLY A CA 1
ATOM 3033 C C . GLY A 1 391 ? -9.907 24.451 12.714 1.00 83.19 391 GLY A C 1
ATOM 3034 O O . GLY A 1 391 ? -10.282 24.236 13.859 1.00 83.19 391 GLY A O 1
ATOM 3035 N N . VAL A 1 392 ? -8.796 23.911 12.203 1.00 84.50 392 VAL A N 1
ATOM 3036 C CA . VAL A 1 392 ? -7.911 23.008 12.944 1.00 84.50 392 VAL A CA 1
ATOM 3037 C C . VAL A 1 392 ? -6.450 23.337 12.640 1.00 84.50 392 VAL A C 1
ATOM 3039 O O . VAL A 1 392 ? -6.069 23.526 11.477 1.00 84.50 392 VAL A O 1
ATOM 3042 N N . ASP A 1 393 ? -5.645 23.399 13.695 1.00 84.88 393 ASP A N 1
ATOM 3043 C CA . ASP A 1 393 ? -4.206 23.619 13.604 1.00 84.88 393 ASP A CA 1
ATOM 3044 C C . ASP A 1 393 ? -3.463 22.326 13.252 1.00 84.88 393 ASP A C 1
ATOM 3046 O O . ASP A 1 393 ? -3.964 21.216 13.431 1.00 84.88 393 ASP A O 1
ATOM 3050 N N . ASP A 1 394 ? -2.236 22.457 12.745 1.00 82.62 394 ASP A N 1
ATOM 3051 C CA . ASP A 1 394 ? -1.424 21.294 12.374 1.00 82.62 394 ASP A CA 1
ATOM 3052 C C . ASP A 1 394 ? -1.205 20.338 13.560 1.00 82.62 394 ASP A C 1
ATOM 3054 O O . ASP A 1 394 ? -1.190 19.125 13.369 1.00 82.62 394 ASP A O 1
ATOM 3058 N N . GLU A 1 395 ? -1.094 20.857 14.785 1.00 85.25 395 GLU A N 1
ATOM 3059 C CA . GLU A 1 395 ? -0.848 20.070 16.003 1.00 85.25 395 GLU A CA 1
ATOM 3060 C C . GLU A 1 395 ? -2.008 19.126 16.356 1.00 85.25 395 GLU A C 1
ATOM 3062 O O . GLU A 1 395 ? -1.782 18.028 16.865 1.00 85.25 395 GLU A O 1
ATOM 3067 N N . ASP A 1 396 ? -3.236 19.508 16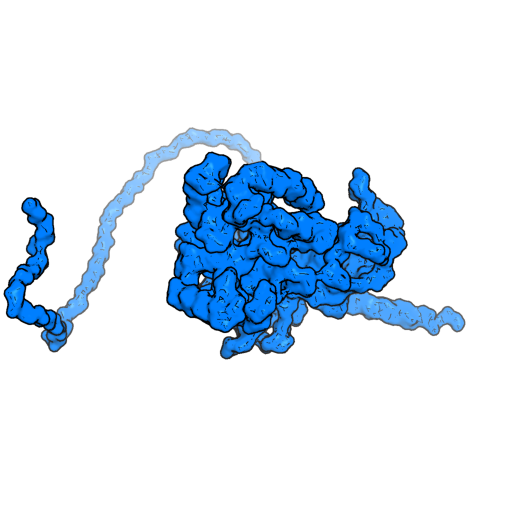.007 1.00 85.06 396 ASP A N 1
ATOM 3068 C CA . ASP A 1 396 ? -4.457 18.755 16.304 1.00 85.06 396 ASP A CA 1
ATOM 3069 C C . ASP A 1 396 ? -4.741 17.637 15.293 1.00 85.06 396 ASP A C 1
ATOM 3071 O O . ASP A 1 396 ? -5.637 16.811 15.498 1.00 85.06 396 ASP A O 1
ATOM 3075 N N . VAL A 1 397 ? -3.996 17.596 14.186 1.00 86.88 397 VAL A N 1
ATOM 3076 C CA . VAL A 1 397 ? -4.111 16.564 13.153 1.00 86.88 397 VAL A CA 1
ATOM 3077 C C . VAL A 1 397 ? -2.962 15.581 13.300 1.00 86.88 397 VAL A C 1
ATOM 3079 O O . VAL A 1 397 ? -1.805 15.967 13.426 1.00 86.88 397 VAL A O 1
ATOM 3082 N N . SER A 1 398 ? -3.248 14.286 13.225 1.00 88.06 398 SER A N 1
ATOM 3083 C CA . SER A 1 398 ? -2.215 13.250 13.151 1.00 88.06 398 SER A CA 1
ATOM 3084 C C . SER A 1 398 ? -2.492 12.276 12.004 1.00 88.06 398 SER A C 1
ATOM 3086 O O . SER A 1 398 ? -3.660 12.003 11.705 1.00 88.06 398 SER A O 1
ATOM 3088 N N . PRO A 1 399 ? -1.448 11.728 11.351 1.00 86.62 399 PRO A N 1
ATOM 3089 C CA . PRO A 1 399 ? -1.607 10.609 10.430 1.00 86.62 399 PRO A CA 1
ATOM 3090 C C . PRO A 1 399 ? -2.358 9.460 11.105 1.00 86.62 399 PRO A C 1
ATOM 3092 O O . PRO A 1 399 ? -2.054 9.086 12.236 1.00 86.62 399 PRO A O 1
ATOM 3095 N N . GLY A 1 400 ? -3.364 8.919 10.423 1.00 84.88 400 GLY A N 1
ATOM 3096 C CA . GLY A 1 400 ? -4.258 7.911 10.991 1.00 84.88 400 GLY A CA 1
ATOM 3097 C C . GLY A 1 400 ? -5.566 8.453 11.570 1.00 84.88 400 GLY A C 1
ATOM 3098 O O . GLY A 1 400 ? -6.463 7.670 11.879 1.00 84.88 400 GLY A O 1
ATOM 3099 N N . PHE A 1 401 ? -5.734 9.769 11.675 1.00 90.56 401 PHE A N 1
ATOM 3100 C CA . PHE A 1 401 ? -7.056 10.346 11.919 1.00 90.56 401 PHE A CA 1
ATOM 3101 C C . PHE A 1 401 ? -7.925 10.207 10.670 1.00 90.56 401 PHE A C 1
ATOM 3103 O O . PHE A 1 401 ? -7.414 10.025 9.563 1.00 90.56 401 PHE A O 1
ATOM 3110 N N . VAL A 1 402 ? -9.245 10.246 10.841 1.00 91.00 402 VAL A N 1
ATOM 3111 C CA . VAL A 1 402 ? -10.182 10.027 9.735 1.00 91.00 402 VAL A CA 1
ATOM 3112 C C . VAL A 1 402 ? -11.154 11.188 9.645 1.00 91.00 402 VAL A C 1
ATOM 3114 O O . VAL A 1 402 ? -11.843 11.518 10.612 1.00 91.00 402 VAL A O 1
ATOM 3117 N N . LEU A 1 403 ? -11.224 11.787 8.458 1.00 91.25 403 LEU A N 1
ATOM 3118 C CA . LEU A 1 403 ? -12.244 12.766 8.115 1.00 91.25 403 LEU A CA 1
ATOM 3119 C C . LEU A 1 403 ? -13.537 12.042 7.766 1.00 91.25 403 LEU A C 1
ATOM 3121 O O . LEU A 1 403 ? -13.541 11.114 6.951 1.00 91.25 403 LEU A O 1
ATOM 3125 N N . THR A 1 404 ? -14.629 12.459 8.395 1.00 90.69 404 THR A N 1
ATOM 3126 C CA . THR A 1 404 ? -15.943 11.846 8.221 1.00 90.69 404 THR A CA 1
ATOM 3127 C C . THR A 1 404 ? -17.043 12.884 8.050 1.00 90.69 404 THR A C 1
ATOM 3129 O O . THR A 1 404 ? -16.903 14.043 8.441 1.00 90.69 404 THR A O 1
ATOM 3132 N N . SER A 1 405 ? -18.159 12.465 7.459 1.00 88.19 405 SER A N 1
ATOM 3133 C CA . SER A 1 405 ? -19.359 13.294 7.387 1.00 88.19 405 SER A CA 1
ATOM 3134 C C . SER A 1 405 ? -20.000 13.446 8.779 1.00 88.19 405 SER A C 1
ATOM 3136 O O . SER A 1 405 ? -20.186 12.436 9.469 1.00 88.19 405 SER A O 1
ATOM 3138 N N . PRO A 1 406 ? -20.447 14.657 9.170 1.00 85.31 406 PRO A N 1
ATOM 3139 C CA . PRO A 1 406 ? -21.127 14.886 10.449 1.00 85.31 406 PRO A CA 1
ATOM 3140 C C . PRO A 1 406 ? -22.392 14.036 10.650 1.00 85.31 406 PRO A C 1
ATOM 3142 O O . PRO A 1 406 ? -22.768 13.733 11.779 1.00 85.31 406 PRO A O 1
ATOM 3145 N N . LEU A 1 407 ? -23.048 13.609 9.562 1.00 84.00 407 LEU A N 1
ATOM 3146 C CA . LEU A 1 407 ? -24.288 12.823 9.613 1.00 84.00 407 LEU A CA 1
ATOM 3147 C C . LEU A 1 407 ? -24.084 11.399 10.145 1.00 84.00 407 LEU A C 1
ATOM 3149 O O . LEU A 1 407 ? -25.009 10.805 10.701 1.00 84.00 407 LEU A O 1
ATOM 3153 N N . LYS A 1 408 ? -22.902 10.817 9.923 1.00 83.25 408 LYS A N 1
ATOM 3154 C CA . LYS A 1 408 ? -22.571 9.463 10.375 1.00 83.25 408 LYS A CA 1
ATOM 3155 C C . LYS A 1 408 ? -21.084 9.392 10.729 1.00 83.25 408 LYS A C 1
ATOM 3157 O O . LYS A 1 408 ? -20.298 8.877 9.928 1.00 83.25 408 LYS A O 1
ATOM 3162 N N . PRO A 1 409 ? -20.703 9.892 11.916 1.00 83.75 409 PRO A N 1
ATOM 3163 C CA . PRO A 1 409 ? -19.314 9.900 12.332 1.00 83.75 409 PRO A CA 1
ATOM 3164 C C . PRO A 1 409 ? -18.794 8.477 12.552 1.00 83.75 409 PRO A C 1
ATOM 3166 O O . PRO A 1 409 ? -19.537 7.568 12.930 1.00 83.75 409 PRO A O 1
ATOM 3169 N N . ILE A 1 410 ? -17.496 8.295 12.312 1.00 85.69 410 ILE A N 1
ATOM 3170 C CA . ILE A 1 410 ? -16.787 7.053 12.625 1.00 85.69 410 ILE A CA 1
ATOM 3171 C C . ILE A 1 410 ? -16.624 6.939 14.134 1.00 85.69 410 ILE A C 1
ATOM 3173 O O . ILE A 1 410 ? -16.409 7.933 14.827 1.00 85.69 410 ILE A O 1
ATOM 3177 N N . ARG A 1 411 ? -16.699 5.714 14.645 1.00 86.31 411 ARG A N 1
ATOM 3178 C CA . ARG A 1 411 ? -16.459 5.441 16.059 1.00 86.31 411 ARG A CA 1
ATOM 3179 C C . ARG A 1 411 ? -14.967 5.423 16.371 1.00 86.31 411 ARG A C 1
ATOM 3181 O O . ARG A 1 411 ? -14.172 4.821 15.653 1.00 86.31 411 ARG A O 1
ATOM 3188 N N . ALA A 1 412 ? -14.606 6.062 17.478 1.00 87.88 412 ALA A N 1
ATOM 3189 C CA . ALA A 1 412 ? -13.269 5.998 18.044 1.00 87.88 412 ALA A CA 1
ATOM 3190 C C . ALA A 1 412 ? -13.324 5.172 19.332 1.00 87.88 412 ALA A C 1
ATOM 3192 O O . ALA A 1 412 ? -14.085 5.503 20.243 1.00 87.88 412 ALA A O 1
ATOM 3193 N N . VAL A 1 413 ? -12.562 4.080 19.394 1.00 90.44 413 VAL A N 1
ATOM 3194 C CA . VAL A 1 413 ? -12.549 3.174 20.549 1.00 90.44 413 VAL A CA 1
ATOM 3195 C C . VAL A 1 413 ? -11.127 2.863 20.991 1.00 90.44 413 VAL A C 1
ATOM 3197 O O . VAL A 1 413 ? -10.191 2.880 20.195 1.00 90.44 413 VAL A O 1
ATOM 3200 N N . ARG A 1 414 ? -10.984 2.550 22.282 1.00 91.00 414 ARG A N 1
ATOM 3201 C CA . ARG A 1 414 ? -9.727 2.067 22.876 1.00 91.00 414 ARG A CA 1
ATOM 3202 C C . ARG A 1 414 ? -9.674 0.551 23.016 1.00 91.00 414 ARG A C 1
ATOM 3204 O O . ARG A 1 414 ? -8.604 -0.019 23.171 1.00 91.00 414 ARG A O 1
ATOM 3211 N N . GLN A 1 415 ? -10.833 -0.106 23.021 1.00 92.19 415 GLN A N 1
ATOM 3212 C CA . GLN A 1 415 ? -10.942 -1.549 23.197 1.00 92.19 415 GLN A CA 1
ATOM 3213 C C . GLN A 1 415 ? -11.880 -2.134 22.145 1.00 92.19 415 GLN A C 1
ATOM 3215 O O . GLN A 1 415 ? -12.943 -1.582 21.849 1.00 92.19 415 GLN A O 1
ATOM 3220 N N . PHE A 1 416 ? -11.499 -3.267 21.567 1.00 93.81 416 PHE A N 1
ATOM 3221 C CA . PHE A 1 416 ? -12.335 -3.977 20.604 1.00 93.81 416 PHE A CA 1
ATOM 3222 C C . PHE A 1 416 ? -12.010 -5.472 20.570 1.00 93.81 416 PHE A C 1
ATOM 3224 O O . PHE A 1 416 ? -10.900 -5.912 20.871 1.00 93.81 416 PHE A O 1
ATOM 3231 N N . GLU A 1 417 ? -12.996 -6.276 20.176 1.00 93.88 417 GLU A N 1
ATOM 3232 C CA . GLU A 1 417 ? -12.811 -7.704 19.934 1.00 93.88 417 GLU A CA 1
ATOM 3233 C C . GLU A 1 417 ? -12.454 -7.934 18.466 1.00 93.88 417 GLU A C 1
ATOM 3235 O O . GLU A 1 417 ? -13.213 -7.595 17.541 1.00 93.88 417 GLU A O 1
ATOM 3240 N N . ALA A 1 418 ? -11.320 -8.588 18.241 1.00 93.62 418 ALA A N 1
ATOM 3241 C CA . ALA A 1 418 ? -10.838 -8.904 16.910 1.00 93.62 418 ALA A CA 1
ATOM 3242 C C . ALA A 1 418 ? -10.551 -10.390 16.733 1.00 93.62 418 ALA A C 1
ATOM 3244 O O . ALA A 1 418 ? -10.031 -11.073 17.616 1.00 93.62 418 ALA A O 1
ATOM 3245 N N . GLN A 1 419 ? -10.845 -10.881 15.533 1.00 91.88 419 GLN A N 1
ATOM 3246 C CA . GLN A 1 419 ? -10.392 -12.184 15.085 1.00 91.88 419 GLN A CA 1
ATOM 3247 C C . GLN A 1 419 ? -8.994 -12.047 14.480 1.00 91.88 419 GLN A C 1
ATOM 3249 O O . GLN A 1 419 ? -8.833 -11.438 13.424 1.00 91.88 419 GLN A O 1
ATOM 3254 N N . LEU A 1 420 ? -8.000 -12.652 15.121 1.00 91.12 420 LEU A N 1
ATOM 3255 C CA . LEU A 1 420 ? -6.610 -12.676 14.685 1.00 91.12 420 LEU A CA 1
ATOM 3256 C C . LEU A 1 420 ? -6.285 -14.018 14.024 1.00 91.12 420 LEU A C 1
ATOM 3258 O O . LEU A 1 420 ? -6.551 -15.081 14.583 1.00 91.12 420 LEU A O 1
ATOM 3262 N N . ALA A 1 421 ? -5.680 -13.990 12.845 1.00 89.56 421 ALA A N 1
ATOM 3263 C CA . ALA A 1 421 ? -5.039 -15.139 12.221 1.00 89.56 421 ALA A CA 1
ATOM 3264 C C . ALA A 1 421 ? -3.530 -15.045 12.462 1.00 89.56 421 ALA A C 1
ATOM 3266 O O . ALA A 1 421 ? -2.867 -14.175 11.897 1.00 89.56 421 ALA A O 1
ATOM 3267 N N . ILE A 1 422 ? -2.995 -15.933 13.303 1.00 88.62 422 ILE A N 1
ATOM 3268 C CA . ILE A 1 422 ? -1.571 -15.940 13.645 1.00 88.62 422 ILE A CA 1
ATOM 3269 C C . ILE A 1 422 ? -0.783 -16.526 12.477 1.00 88.62 422 ILE A C 1
ATOM 3271 O O . ILE A 1 422 ? -1.041 -17.655 12.053 1.00 88.62 422 ILE A O 1
ATOM 3275 N N . LEU A 1 423 ? 0.186 -15.775 11.962 1.00 83.69 423 LEU A N 1
ATOM 3276 C CA . LEU A 1 423 ? 0.965 -16.157 10.789 1.00 83.69 423 LEU A CA 1
ATOM 3277 C C . LEU A 1 423 ? 2.200 -16.956 11.175 1.00 83.69 423 LEU A C 1
ATOM 3279 O O . LEU A 1 423 ? 2.180 -18.187 11.169 1.00 83.69 423 LEU A O 1
ATOM 3283 N N . GLU A 1 424 ? 3.290 -16.260 11.472 1.00 75.38 424 GLU A N 1
ATOM 3284 C CA . GLU A 1 424 ? 4.588 -16.839 11.758 1.00 75.38 424 GLU A CA 1
ATOM 3285 C C . GLU A 1 424 ? 5.306 -15.982 12.791 1.00 75.38 424 GLU A C 1
ATOM 3287 O O . GLU A 1 424 ? 5.904 -14.962 12.474 1.00 75.38 424 GLU A O 1
ATOM 3292 N N . HIS A 1 425 ? 5.263 -16.445 14.035 1.00 76.06 425 HIS A N 1
ATOM 3293 C CA . HIS A 1 425 ? 5.973 -15.844 15.149 1.00 76.06 425 HIS A CA 1
ATOM 3294 C C . HIS A 1 425 ? 6.854 -16.901 15.814 1.00 76.06 425 HIS A C 1
ATOM 3296 O O . HIS A 1 425 ? 6.476 -18.076 15.862 1.00 76.06 425 HIS A O 1
ATOM 3302 N N . LYS A 1 426 ? 8.055 -16.507 16.257 1.00 70.44 426 LYS A N 1
ATOM 3303 C CA . LYS A 1 426 ? 8.981 -17.422 16.944 1.00 70.44 426 LYS A CA 1
ATOM 3304 C C . LYS A 1 426 ? 8.470 -17.764 18.341 1.00 70.44 426 LYS A C 1
ATOM 3306 O O . LYS A 1 426 ? 8.583 -18.914 18.756 1.00 70.44 426 LYS A O 1
ATOM 3311 N N . ASN A 1 427 ? 7.884 -16.779 19.017 1.00 79.94 427 ASN A N 1
ATOM 3312 C CA . ASN A 1 427 ? 7.410 -16.926 20.383 1.00 79.94 427 ASN A CA 1
ATOM 3313 C C . ASN A 1 427 ? 5.911 -17.237 20.407 1.00 79.94 427 ASN A C 1
ATOM 3315 O O . ASN A 1 427 ? 5.168 -17.011 19.447 1.00 79.94 427 ASN A O 1
ATOM 3319 N N . ILE A 1 428 ? 5.466 -17.774 21.530 1.00 83.25 428 ILE A N 1
ATOM 3320 C CA . ILE A 1 428 ? 4.058 -18.041 21.784 1.00 83.25 428 ILE A CA 1
ATOM 3321 C C . ILE A 1 428 ? 3.371 -16.721 22.165 1.00 83.25 428 ILE A C 1
ATOM 3323 O O . ILE A 1 428 ? 3.953 -15.915 22.883 1.00 83.25 428 ILE A O 1
ATOM 3327 N N . ILE A 1 429 ? 2.146 -16.499 21.681 1.00 85.81 429 ILE A N 1
ATOM 3328 C CA . ILE A 1 429 ? 1.357 -15.310 22.033 1.00 85.81 429 ILE A CA 1
ATOM 3329 C C . ILE A 1 429 ? 0.472 -15.662 23.227 1.00 85.81 429 ILE A C 1
ATOM 3331 O O . ILE A 1 429 ? -0.367 -16.564 23.130 1.00 85.81 429 ILE A O 1
ATOM 3335 N N . CYS A 1 430 ? 0.664 -14.946 24.329 1.00 87.50 430 CYS A N 1
ATOM 3336 C CA . CYS A 1 430 ? -0.102 -15.075 25.567 1.00 87.50 430 CYS A CA 1
ATOM 3337 C C . CYS A 1 430 ? -0.956 -13.820 25.803 1.00 87.50 430 CYS A C 1
ATOM 3339 O O . CYS A 1 430 ? -0.786 -12.804 25.127 1.00 87.50 430 CYS A O 1
ATOM 3341 N N . ALA A 1 431 ? -1.873 -13.886 26.768 1.00 88.56 431 ALA A N 1
ATOM 3342 C CA . ALA A 1 431 ? -2.550 -12.691 27.267 1.00 88.56 431 ALA A CA 1
ATOM 3343 C C . ALA A 1 431 ? -1.519 -11.697 27.841 1.00 88.56 431 ALA A C 1
ATOM 3345 O O . ALA A 1 431 ? -0.567 -12.111 28.502 1.00 88.56 431 ALA A O 1
ATOM 3346 N N . GLY A 1 432 ? -1.694 -10.408 27.554 1.00 88.19 432 GLY A N 1
ATOM 3347 C CA . GLY A 1 432 ? -0.747 -9.337 27.871 1.00 88.19 432 GLY A CA 1
ATOM 3348 C C . GLY A 1 432 ? 0.358 -9.122 26.830 1.00 88.19 432 GLY A C 1
ATOM 3349 O O . GLY A 1 432 ? 1.254 -8.322 27.067 1.00 88.19 432 GLY A O 1
ATOM 3350 N N . TYR A 1 433 ? 0.329 -9.819 25.689 1.00 91.06 433 TYR A N 1
ATOM 3351 C CA . TYR A 1 433 ? 1.311 -9.607 24.623 1.00 91.06 433 TYR A CA 1
ATOM 3352 C C . TYR A 1 433 ? 1.127 -8.236 23.957 1.00 91.06 433 TYR A C 1
ATOM 3354 O O . TYR A 1 433 ? 0.029 -7.924 23.489 1.00 91.06 433 TYR A O 1
ATOM 3362 N N . SER A 1 434 ? 2.208 -7.460 23.888 1.00 91.31 434 SER A N 1
ATOM 3363 C CA . SER A 1 434 ? 2.250 -6.155 23.225 1.00 91.31 434 SER A CA 1
ATOM 3364 C C . SER A 1 434 ? 2.781 -6.285 21.801 1.00 91.31 434 SER A C 1
ATOM 3366 O O . SER A 1 434 ? 3.722 -7.036 21.553 1.00 91.31 434 SER A O 1
ATOM 3368 N N . ALA A 1 435 ? 2.188 -5.552 20.864 1.00 91.75 435 ALA A N 1
ATOM 3369 C CA . ALA A 1 435 ? 2.642 -5.474 19.479 1.00 91.75 435 ALA A CA 1
ATOM 3370 C C . ALA A 1 435 ? 2.263 -4.124 18.865 1.00 91.75 435 ALA A C 1
ATOM 3372 O O . ALA A 1 435 ? 1.388 -3.427 19.373 1.00 91.75 435 ALA A O 1
ATOM 3373 N N . VAL A 1 436 ? 2.867 -3.777 17.730 1.00 92.00 436 VAL A N 1
ATOM 3374 C CA . VAL A 1 436 ? 2.452 -2.607 16.949 1.00 92.00 436 VAL A CA 1
ATOM 3375 C C . VAL A 1 436 ? 1.330 -3.019 16.005 1.00 92.00 436 VAL A C 1
ATOM 3377 O O . VAL A 1 436 ? 1.484 -3.923 15.177 1.00 92.00 436 VAL A O 1
ATOM 3380 N N . MET A 1 437 ? 0.185 -2.363 16.128 1.00 92.44 437 MET A N 1
ATOM 3381 C CA . MET A 1 437 ? -0.932 -2.489 15.210 1.00 92.44 437 MET A CA 1
ATOM 3382 C C . MET A 1 437 ? -0.805 -1.466 14.090 1.00 92.44 437 MET A C 1
ATOM 3384 O O . MET A 1 437 ? -0.679 -0.274 14.343 1.00 92.44 437 MET A O 1
ATOM 3388 N N . HIS A 1 438 ? -0.926 -1.933 12.851 1.00 90.38 438 HIS A N 1
ATOM 3389 C CA . HIS A 1 438 ? -1.133 -1.066 11.697 1.00 90.38 438 HIS A CA 1
ATOM 3390 C C . HIS A 1 438 ? -2.570 -1.202 11.200 1.00 90.38 438 HIS A C 1
ATOM 3392 O O . HIS A 1 438 ? -3.005 -2.311 10.862 1.00 90.38 438 HIS A O 1
ATOM 3398 N N . VAL A 1 439 ? -3.283 -0.080 11.140 1.00 88.62 439 VAL A N 1
ATOM 3399 C CA . VAL A 1 439 ? -4.629 0.054 10.563 1.00 88.62 439 VAL A CA 1
ATOM 3400 C C . VAL A 1 439 ? -4.566 1.215 9.585 1.00 88.62 439 VAL A C 1
ATOM 3402 O O . VAL A 1 439 ? -4.097 2.274 9.979 1.00 88.62 439 VAL A O 1
ATOM 3405 N N . HIS A 1 440 ? -5.009 1.034 8.336 1.00 84.69 440 HIS A N 1
ATOM 3406 C CA . HIS A 1 440 ? -4.866 2.040 7.270 1.00 84.69 440 HIS A CA 1
ATOM 3407 C C . HIS A 1 440 ? -3.452 2.672 7.245 1.00 84.69 440 HIS A C 1
ATOM 3409 O O . HIS A 1 440 ? -2.486 2.031 6.842 1.00 84.69 440 HIS A O 1
ATOM 3415 N N . THR A 1 441 ? -3.353 3.915 7.702 1.00 84.25 441 THR A N 1
ATOM 3416 C CA . THR A 1 441 ? -2.170 4.775 7.821 1.00 84.25 441 THR A CA 1
ATOM 3417 C C . THR A 1 441 ? -1.664 4.934 9.260 1.00 84.25 441 THR A C 1
ATOM 3419 O O . THR A 1 441 ? -0.570 5.459 9.456 1.00 84.25 441 THR A O 1
ATOM 3422 N N . LEU A 1 442 ? -2.424 4.487 10.267 1.00 87.44 442 LEU A N 1
ATOM 3423 C CA . LEU A 1 442 ? -2.045 4.561 11.676 1.00 87.44 442 LEU A CA 1
ATOM 3424 C C . LEU A 1 442 ? -1.139 3.389 12.063 1.00 87.44 442 LEU A C 1
ATOM 3426 O O . LEU A 1 442 ? -1.420 2.233 11.732 1.00 87.44 442 LEU A O 1
ATOM 3430 N N . ALA A 1 443 ? -0.099 3.690 12.834 1.00 89.19 443 ALA A N 1
ATOM 3431 C CA . ALA A 1 443 ? 0.698 2.715 13.562 1.00 89.19 443 ALA A CA 1
ATOM 3432 C C . ALA A 1 443 ? 0.616 3.044 15.055 1.00 89.19 443 ALA A C 1
ATOM 3434 O O . ALA A 1 443 ? 1.057 4.113 15.460 1.00 89.19 443 ALA A O 1
ATOM 3435 N N . GLU A 1 444 ? 0.047 2.139 15.847 1.00 90.81 444 GLU A N 1
ATOM 3436 C CA . GLU A 1 444 ? -0.193 2.350 17.277 1.00 90.81 444 GLU A CA 1
ATOM 3437 C C . GLU A 1 444 ? 0.200 1.101 18.068 1.00 90.81 444 GLU A C 1
ATOM 3439 O O . GLU A 1 444 ? 0.007 -0.029 17.609 1.00 90.81 444 GLU A O 1
ATOM 3444 N N . GLU A 1 445 ? 0.746 1.284 19.266 1.00 91.94 445 GLU A N 1
ATOM 3445 C CA . GLU A 1 445 ? 1.045 0.172 20.168 1.00 91.94 445 GLU A CA 1
ATOM 3446 C C . GLU A 1 445 ? -0.235 -0.379 20.806 1.00 91.94 445 GLU A C 1
ATOM 3448 O O . GLU A 1 445 ? -1.082 0.363 21.312 1.00 91.94 445 GLU A O 1
ATOM 3453 N N . VAL A 1 446 ? -0.375 -1.705 20.783 1.00 93.31 446 VAL A N 1
ATOM 3454 C CA . VAL A 1 446 ? -1.542 -2.407 21.318 1.00 93.31 446 VAL A CA 1
ATOM 3455 C C . VAL A 1 446 ? -1.156 -3.564 22.216 1.00 93.31 446 VAL A C 1
ATOM 3457 O O . VAL A 1 446 ? -0.161 -4.255 21.985 1.00 93.31 446 VAL A O 1
ATOM 3460 N N . THR A 1 447 ? -2.007 -3.828 23.200 1.00 93.38 447 THR A N 1
ATOM 3461 C CA . THR A 1 447 ? -1.899 -4.963 24.111 1.00 93.38 447 THR A CA 1
ATOM 3462 C C . THR A 1 447 ? -3.048 -5.939 23.889 1.00 93.38 447 THR A C 1
ATOM 3464 O O . THR A 1 447 ? -4.221 -5.575 23.782 1.00 93.38 447 THR A O 1
ATOM 3467 N N . LEU A 1 448 ? -2.722 -7.228 23.813 1.00 91.62 448 LEU A N 1
ATOM 3468 C CA . LEU A 1 448 ? -3.709 -8.303 23.752 1.00 91.62 448 LEU A CA 1
ATOM 3469 C C . LEU A 1 448 ? -4.126 -8.698 25.169 1.00 91.62 448 LEU A C 1
ATOM 3471 O O . LEU A 1 448 ? -3.616 -9.676 25.713 1.00 91.62 448 LEU A O 1
ATOM 3475 N N . ASN A 1 449 ? -5.051 -7.957 25.775 1.00 89.75 449 ASN A N 1
ATOM 3476 C CA . ASN A 1 449 ? -5.438 -8.148 27.177 1.00 89.75 449 ASN A CA 1
ATOM 3477 C C . ASN A 1 449 ? -5.925 -9.563 27.491 1.00 89.75 449 ASN A C 1
ATOM 3479 O O . ASN A 1 449 ? -5.547 -10.140 28.508 1.00 89.75 449 ASN A O 1
ATOM 3483 N N . ALA A 1 450 ? -6.770 -10.126 26.628 1.00 88.81 450 ALA A N 1
ATOM 3484 C CA . ALA A 1 450 ? -7.343 -11.448 26.844 1.00 88.81 450 ALA A CA 1
ATOM 3485 C C . ALA A 1 450 ? -7.521 -12.207 25.530 1.00 88.81 450 ALA A C 1
ATOM 3487 O O . ALA A 1 450 ? -8.006 -11.668 24.534 1.00 88.81 450 ALA A O 1
ATOM 3488 N N . LEU A 1 451 ? -7.186 -13.498 25.547 1.00 89.31 451 LEU A N 1
ATOM 3489 C CA . LEU A 1 451 ? -7.514 -14.427 24.469 1.00 89.31 451 LEU A CA 1
ATOM 3490 C C . LEU A 1 451 ? -8.852 -15.095 24.801 1.00 89.31 451 LEU A C 1
ATOM 3492 O O . LEU A 1 451 ? -8.932 -15.927 25.701 1.00 89.31 451 LEU A O 1
ATOM 3496 N N . LEU A 1 452 ? -9.913 -14.722 24.089 1.00 87.88 452 LEU A N 1
ATOM 3497 C CA . LEU A 1 452 ? -11.281 -15.142 24.405 1.00 87.88 452 LEU A CA 1
ATOM 3498 C C . LEU A 1 452 ? -11.577 -16.548 23.886 1.00 87.88 452 LEU A C 1
ATOM 3500 O O . LEU A 1 452 ? -12.057 -17.408 24.618 1.00 87.88 452 LEU A O 1
ATOM 3504 N N . HIS A 1 453 ? -11.281 -16.794 22.610 1.00 87.69 453 HIS A N 1
ATOM 3505 C CA . HIS A 1 453 ? -11.614 -18.049 21.939 1.00 87.69 453 HIS A CA 1
ATOM 3506 C C . HIS A 1 453 ? -10.551 -18.398 20.902 1.00 87.69 453 HIS A C 1
ATOM 3508 O O . HIS A 1 453 ? -9.937 -17.511 20.318 1.00 87.69 453 HIS A O 1
ATOM 3514 N N . TYR A 1 454 ? -10.365 -19.680 20.601 1.00 85.75 454 TYR A N 1
ATOM 3515 C CA . TYR A 1 454 ? -9.673 -20.103 19.385 1.00 85.75 454 TYR A CA 1
ATOM 3516 C C . TYR A 1 454 ? -10.653 -20.776 18.429 1.00 85.75 454 TYR A C 1
ATOM 3518 O O . TYR A 1 454 ? -11.695 -21.297 18.828 1.00 85.75 454 TYR A O 1
ATOM 3526 N N . PHE A 1 455 ? -10.319 -20.749 17.148 1.00 83.38 455 PHE A N 1
ATOM 3527 C CA . PHE A 1 455 ? -11.004 -21.501 16.114 1.00 83.38 455 PHE A CA 1
ATOM 3528 C C . PHE A 1 455 ? -10.150 -22.693 15.724 1.00 83.38 455 PHE A C 1
ATOM 3530 O O . PHE A 1 455 ? -8.961 -22.560 15.414 1.00 83.38 455 PHE A O 1
ATOM 3537 N N . ASP A 1 456 ? -10.781 -23.855 15.694 1.00 77.56 456 ASP A N 1
ATOM 3538 C CA . ASP A 1 456 ? -10.158 -25.050 15.155 1.00 77.56 456 ASP A CA 1
ATOM 3539 C C . ASP A 1 456 ? -10.051 -24.955 13.619 1.00 77.56 456 ASP A C 1
ATOM 3541 O O . ASP A 1 456 ? -10.996 -24.553 12.934 1.00 77.56 456 ASP A O 1
ATOM 3545 N N . LYS A 1 457 ? -8.882 -25.308 13.071 1.00 69.12 457 LYS A N 1
ATOM 3546 C CA . LYS A 1 457 ? -8.604 -25.255 11.626 1.00 69.12 457 LYS A CA 1
ATOM 3547 C C . LYS A 1 457 ? -9.466 -26.234 10.834 1.00 69.12 457 LYS A C 1
ATOM 3549 O O . LYS A 1 457 ? -9.784 -25.932 9.689 1.00 69.12 457 LYS A O 1
ATOM 3554 N N . ALA A 1 458 ? -9.790 -27.388 11.417 1.00 66.81 458 ALA A N 1
ATOM 3555 C CA . ALA A 1 458 ? -10.515 -28.448 10.723 1.00 66.81 458 ALA A CA 1
ATOM 3556 C C . ALA A 1 458 ? -12.028 -28.204 10.726 1.00 66.81 458 ALA A C 1
ATOM 3558 O O . ALA A 1 458 ? -12.689 -28.382 9.708 1.00 66.81 458 ALA A O 1
ATOM 3559 N N . THR A 1 459 ? -12.576 -27.767 11.863 1.00 71.62 459 THR A N 1
ATOM 3560 C CA . THR A 1 459 ? -14.030 -27.634 12.046 1.00 71.62 459 THR A CA 1
ATOM 3561 C C . THR A 1 459 ? -14.546 -26.202 11.937 1.00 71.62 459 THR A C 1
ATOM 3563 O O . THR A 1 459 ? -15.753 -25.996 11.822 1.00 71.62 459 THR A O 1
ATOM 3566 N N . GLY A 1 460 ? -13.668 -25.195 12.009 1.00 71.69 460 GLY A N 1
ATOM 3567 C CA . GLY A 1 460 ? -14.050 -23.780 12.001 1.00 71.69 460 GLY A CA 1
ATOM 3568 C C . GLY A 1 460 ? -14.904 -23.355 13.202 1.00 71.69 460 GLY A C 1
ATOM 3569 O O . GLY A 1 460 ? -15.423 -22.238 13.216 1.00 71.69 460 GLY A O 1
ATOM 3570 N N . ARG A 1 461 ? -15.074 -24.221 14.210 1.00 80.31 461 ARG A N 1
ATOM 3571 C CA . ARG A 1 461 ? -15.905 -23.952 15.388 1.00 80.31 461 ARG A CA 1
ATOM 3572 C C . ARG A 1 461 ? -15.127 -23.162 16.437 1.00 80.31 461 ARG A C 1
ATOM 3574 O O . ARG A 1 461 ? -13.936 -23.390 16.647 1.00 80.31 461 ARG A O 1
ATOM 3581 N N . LYS A 1 462 ? -15.830 -22.241 17.103 1.00 82.88 462 LYS A N 1
ATOM 3582 C CA . LYS 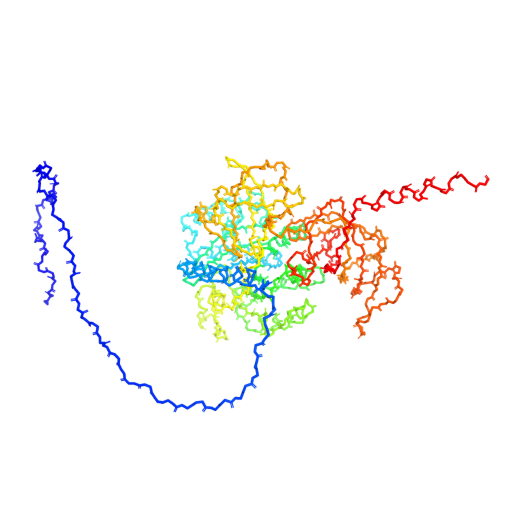A 1 462 ? -15.311 -21.465 18.238 1.00 82.88 462 LYS A CA 1
ATOM 3583 C C . LYS A 1 462 ? -15.170 -22.363 19.468 1.00 82.88 462 LYS A C 1
ATOM 3585 O O . LYS A 1 462 ? -16.102 -23.094 19.812 1.00 82.88 462 LYS A O 1
ATOM 3590 N N . SER A 1 463 ? -14.029 -22.288 20.145 1.00 83.75 463 SER A N 1
ATOM 3591 C CA . SER A 1 463 ? -13.823 -22.949 21.432 1.00 83.75 463 SER A CA 1
ATOM 3592 C C . SER A 1 463 ? -14.708 -22.325 22.510 1.00 83.75 463 SER A C 1
ATOM 3594 O O . SER A 1 463 ? -14.896 -21.115 22.543 1.00 83.75 463 SER A O 1
ATOM 3596 N N . LYS A 1 464 ? -15.229 -23.136 23.437 1.00 77.19 464 LYS A N 1
ATOM 3597 C CA . LYS A 1 464 ? -15.993 -22.616 24.587 1.00 77.19 464 LYS A CA 1
ATOM 3598 C C . LYS A 1 464 ? -15.100 -22.030 25.683 1.00 77.19 464 LYS A C 1
ATOM 3600 O O . LYS A 1 464 ? -15.544 -21.169 26.426 1.00 77.19 464 LYS A O 1
ATOM 3605 N N . LYS A 1 465 ? -13.861 -22.519 25.792 1.00 82.00 465 LYS A N 1
ATOM 3606 C CA . LYS A 1 465 ? -12.886 -22.075 26.794 1.00 82.00 465 LYS A CA 1
ATOM 3607 C C . LYS A 1 465 ? -11.852 -21.127 26.172 1.00 82.00 465 LYS A C 1
ATOM 3609 O O . LYS A 1 465 ? -11.483 -21.359 25.008 1.00 82.00 465 LYS A O 1
ATOM 3614 N N . PRO A 1 466 ? -11.366 -20.135 26.939 1.00 83.38 466 PRO A N 1
ATOM 3615 C CA . PRO A 1 466 ? -10.274 -19.274 26.515 1.00 83.38 466 PRO A CA 1
ATOM 3616 C C . PRO A 1 466 ? -8.968 -20.071 26.404 1.00 83.38 466 PRO A C 1
ATOM 3618 O O . PRO A 1 466 ? -8.650 -20.859 27.302 1.00 83.38 466 PRO A O 1
ATOM 3621 N N . PRO A 1 467 ? -8.219 -19.935 25.296 1.00 84.56 467 PRO A N 1
ATOM 3622 C CA . PRO A 1 467 ? -6.899 -20.537 25.183 1.00 84.56 467 PRO A CA 1
ATOM 3623 C C . PRO A 1 467 ? -5.902 -19.784 26.074 1.00 84.56 467 PRO A C 1
ATOM 3625 O O . PRO A 1 467 ? -5.883 -18.559 26.088 1.00 84.56 467 PRO A O 1
ATOM 3628 N N . GLN A 1 468 ? -5.023 -20.510 26.767 1.00 84.31 468 GLN A N 1
ATOM 3629 C CA . GLN A 1 468 ? -3.916 -19.883 27.506 1.00 84.31 468 GLN A CA 1
ATOM 3630 C C . GLN A 1 468 ? -2.894 -19.236 26.565 1.00 84.31 468 GLN A C 1
ATOM 3632 O O . GLN A 1 468 ? -2.255 -18.250 26.916 1.00 84.31 468 GLN A O 1
ATOM 3637 N N . PHE A 1 469 ? -2.743 -19.798 25.364 1.00 85.31 469 PHE A N 1
ATOM 3638 C CA . PHE A 1 469 ? -1.789 -19.320 24.385 1.00 85.31 469 PHE A CA 1
ATOM 3639 C C . PHE A 1 469 ? -2.191 -19.667 22.950 1.00 85.31 469 PHE A C 1
ATOM 3641 O O . PHE A 1 469 ? -2.877 -20.664 22.706 1.00 85.31 469 PH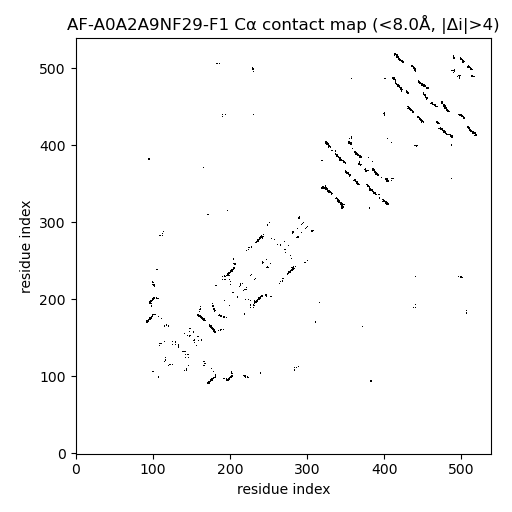E A O 1
ATOM 3648 N N . ALA A 1 470 ? -1.728 -18.865 21.991 1.00 84.50 470 ALA A N 1
ATOM 3649 C CA . ALA A 1 470 ? -1.963 -19.082 20.567 1.00 84.50 470 ALA A CA 1
ATOM 3650 C C . ALA A 1 470 ? -0.721 -19.643 19.861 1.00 84.50 470 ALA A C 1
ATOM 3652 O O . ALA A 1 470 ? 0.398 -19.154 20.039 1.00 84.50 470 ALA A O 1
ATOM 3653 N N . LYS A 1 471 ? -0.922 -20.670 19.025 1.00 84.69 471 LYS A N 1
ATOM 3654 C CA . LYS A 1 471 ? 0.131 -21.277 18.195 1.00 84.69 471 LYS A CA 1
ATOM 3655 C C . LYS A 1 471 ? 0.099 -20.750 16.759 1.00 84.69 471 LYS A C 1
ATOM 3657 O O . LYS A 1 471 ? -0.925 -20.283 16.258 1.00 84.69 471 LYS A O 1
ATOM 3662 N N . LYS A 1 472 ? 1.221 -20.932 16.055 1.00 84.12 472 LYS A N 1
ATOM 3663 C CA . LYS A 1 472 ? 1.374 -20.613 14.630 1.00 84.12 472 LYS A CA 1
ATOM 3664 C C . LYS A 1 472 ? 0.219 -21.172 13.785 1.00 84.12 472 LYS A C 1
ATOM 3666 O O . LYS A 1 472 ? -0.085 -22.365 13.827 1.00 84.12 472 LYS A O 1
ATOM 3671 N N . GLY A 1 473 ? -0.391 -20.319 12.965 1.00 82.00 473 GLY A N 1
ATOM 3672 C CA . GLY A 1 473 ? -1.457 -20.683 12.036 1.00 82.00 473 GLY A CA 1
ATOM 3673 C C . GLY A 1 473 ? -2.850 -20.789 12.657 1.00 82.00 473 GLY A C 1
ATOM 3674 O O . GLY A 1 473 ? -3.805 -21.000 11.909 1.00 82.00 473 GLY A O 1
ATOM 3675 N N . GLN A 1 474 ? -3.002 -20.692 13.979 1.00 84.94 474 GLN A N 1
ATOM 3676 C CA . GLN A 1 474 ? -4.321 -20.713 14.607 1.00 84.94 474 GLN A CA 1
ATOM 3677 C C . GLN A 1 474 ? -5.040 -19.378 14.405 1.00 84.94 474 GLN A C 1
ATOM 3679 O O . GLN A 1 474 ? -4.419 -18.320 14.298 1.00 84.94 474 GLN A O 1
ATOM 3684 N N . LYS A 1 475 ? -6.370 -19.442 14.349 1.00 88.56 475 LYS A N 1
ATOM 3685 C CA . LYS A 1 475 ? -7.223 -18.256 14.387 1.00 88.56 475 LYS A CA 1
ATOM 3686 C C . LYS A 1 475 ? -7.761 -18.113 15.802 1.00 88.56 475 LYS A C 1
ATOM 3688 O O . LYS A 1 475 ? -8.259 -19.089 16.355 1.00 88.56 475 LYS A O 1
ATOM 3693 N N . ILE A 1 476 ? -7.680 -16.925 16.372 1.00 91.06 476 ILE A N 1
ATOM 3694 C CA . ILE A 1 476 ? -8.123 -16.628 17.734 1.00 91.06 476 ILE A CA 1
ATOM 3695 C C . ILE A 1 476 ? -9.022 -15.398 17.736 1.00 91.06 476 ILE A C 1
ATOM 3697 O O . ILE A 1 476 ? -8.965 -14.588 16.819 1.00 91.06 476 ILE A O 1
ATOM 3701 N N . VAL A 1 477 ? -9.871 -15.276 18.744 1.00 91.94 477 VAL A N 1
ATOM 3702 C CA . VAL A 1 477 ? -10.567 -14.042 19.094 1.00 91.94 477 VAL A CA 1
ATOM 3703 C C . VAL A 1 477 ? -9.850 -13.481 20.306 1.00 91.94 477 VAL A C 1
ATOM 3705 O O . VAL A 1 477 ? -9.738 -14.175 21.318 1.00 91.94 477 VAL A O 1
ATOM 3708 N N . ALA A 1 478 ? -9.353 -12.259 20.190 1.00 92.00 478 ALA A N 1
ATOM 3709 C CA . ALA A 1 478 ? -8.665 -11.561 21.260 1.00 92.00 478 ALA A CA 1
ATOM 3710 C C . ALA A 1 478 ? -9.341 -10.217 21.529 1.00 92.00 478 ALA A C 1
ATOM 3712 O O . ALA A 1 478 ? -9.875 -9.584 20.614 1.00 92.00 478 ALA A O 1
ATOM 3713 N N . LEU A 1 479 ? -9.299 -9.809 22.792 1.00 93.44 479 LEU A N 1
ATOM 3714 C CA . LEU A 1 479 ? -9.580 -8.447 23.209 1.00 93.44 479 LEU A CA 1
ATOM 3715 C C . LEU A 1 479 ? -8.301 -7.630 23.016 1.00 93.44 479 LEU A C 1
ATOM 3717 O O . LEU A 1 479 ? -7.283 -7.931 23.644 1.00 93.44 479 LEU A O 1
ATOM 3721 N N . VAL A 1 480 ? -8.361 -6.644 22.127 1.00 93.25 480 VAL A N 1
ATOM 3722 C CA . VAL A 1 480 ? -7.253 -5.735 21.822 1.00 93.25 480 VAL A CA 1
ATOM 3723 C C . VAL A 1 480 ? -7.525 -4.410 22.520 1.00 93.25 480 VAL A C 1
ATOM 3725 O O . VAL A 1 480 ? -8.630 -3.875 22.405 1.00 93.25 480 VAL A O 1
ATOM 3728 N N . GLU A 1 481 ? -6.530 -3.899 23.234 1.00 93.06 481 GLU A N 1
ATOM 3729 C CA . GLU A 1 481 ? -6.540 -2.567 23.832 1.00 93.06 481 GLU A CA 1
ATOM 3730 C C . GLU A 1 481 ? -5.444 -1.702 23.201 1.00 93.06 481 GLU A C 1
ATOM 3732 O O . GLU A 1 481 ? -4.324 -2.164 22.987 1.00 93.06 481 GLU A O 1
ATOM 3737 N N . THR A 1 482 ? -5.785 -0.459 22.870 1.00 91.12 482 THR A N 1
ATOM 3738 C CA . THR A 1 482 ? -4.878 0.546 22.307 1.00 91.12 482 THR A CA 1
ATOM 3739 C C . THR A 1 482 ? -4.536 1.608 23.352 1.00 91.12 482 THR A C 1
ATOM 3741 O O . THR A 1 482 ? -5.357 1.960 24.211 1.00 91.12 482 THR A O 1
ATOM 3744 N N . THR A 1 483 ? -3.324 2.157 23.263 1.00 88.25 483 THR A N 1
ATOM 3745 C CA . THR A 1 483 ? -2.867 3.233 24.155 1.00 88.25 483 THR A CA 1
ATOM 3746 C C . THR A 1 483 ? -3.603 4.547 23.876 1.00 88.25 483 THR A C 1
ATOM 3748 O O . THR A 1 483 ? -4.084 5.189 24.815 1.00 88.25 483 THR A O 1
ATOM 3751 N N . ALA A 1 484 ? -3.767 4.924 22.607 1.00 88.00 484 ALA A N 1
ATOM 3752 C CA . ALA A 1 484 ? -4.612 6.037 22.173 1.00 88.00 484 ALA A CA 1
ATOM 3753 C C . ALA A 1 484 ? -5.998 5.578 21.677 1.00 88.00 484 ALA A C 1
ATOM 3755 O O . ALA A 1 484 ? -6.250 4.395 21.447 1.00 88.00 484 ALA A O 1
ATOM 3756 N N . SER A 1 485 ? -6.930 6.525 21.522 1.00 88.25 485 SER A N 1
ATOM 3757 C CA . SER A 1 485 ? -8.229 6.257 20.889 1.00 88.25 485 SER A CA 1
ATOM 3758 C C . SER A 1 485 ? -8.050 6.138 19.379 1.00 88.25 485 SER A C 1
ATOM 3760 O O . SER A 1 485 ? -7.518 7.055 18.755 1.00 88.25 485 SER A O 1
ATOM 3762 N N . VAL A 1 486 ? -8.501 5.030 18.789 1.00 90.00 486 VAL A N 1
ATOM 3763 C CA . VAL A 1 486 ? -8.305 4.749 17.362 1.00 90.00 486 VAL A CA 1
ATOM 3764 C C . VAL A 1 486 ? -9.641 4.737 16.626 1.00 90.00 486 VAL A C 1
ATOM 3766 O O . VAL A 1 486 ? -10.632 4.189 17.113 1.00 90.00 486 VAL A O 1
ATOM 3769 N N . CYS A 1 487 ? -9.664 5.328 15.430 1.00 89.12 487 CYS A N 1
ATOM 3770 C CA . CYS A 1 487 ? -10.818 5.321 14.535 1.00 89.12 487 CYS A CA 1
ATOM 3771 C C . CYS A 1 487 ? -10.907 3.985 13.792 1.00 89.12 487 CYS A C 1
ATOM 3773 O O . CYS A 1 487 ? -10.230 3.777 12.789 1.00 89.12 487 CYS A O 1
ATOM 3775 N N . VAL A 1 488 ? -11.745 3.074 14.278 1.00 90.25 488 VAL A N 1
ATOM 3776 C CA . VAL A 1 488 ? -11.927 1.745 13.682 1.00 90.25 488 VAL A CA 1
ATOM 3777 C C . VAL A 1 488 ? -13.395 1.386 13.570 1.00 90.25 488 VAL A C 1
ATOM 3779 O O . VAL A 1 488 ? -14.224 1.755 14.398 1.00 90.25 488 VAL A O 1
ATOM 3782 N N . GLU A 1 489 ? -13.707 0.592 12.553 1.00 90.12 489 GLU A N 1
ATOM 3783 C CA . GLU A 1 489 ? -15.056 0.098 12.309 1.00 90.12 489 GLU A CA 1
ATOM 3784 C C . GLU A 1 489 ? -15.095 -1.426 12.236 1.00 90.12 489 GLU A C 1
ATOM 3786 O O . GLU A 1 489 ? -14.081 -2.113 12.080 1.00 90.12 489 GLU A O 1
ATOM 3791 N N . ARG A 1 490 ? -16.298 -1.992 12.355 1.00 91.50 490 ARG A N 1
ATOM 3792 C CA . ARG A 1 490 ? -16.468 -3.439 12.194 1.00 91.50 490 ARG A CA 1
ATOM 3793 C C . ARG A 1 490 ? -16.173 -3.829 10.750 1.00 91.50 490 ARG A C 1
ATOM 3795 O O . ARG A 1 490 ? -16.671 -3.205 9.814 1.00 91.50 490 ARG A O 1
ATOM 3802 N N . PHE A 1 491 ? -15.473 -4.948 10.569 1.00 89.69 491 PHE A N 1
ATOM 3803 C CA . PHE A 1 491 ? -15.125 -5.473 9.245 1.00 89.69 491 PHE A CA 1
ATOM 3804 C C . PHE A 1 491 ? -16.348 -5.709 8.342 1.00 89.69 491 PHE A C 1
ATOM 3806 O O . PHE A 1 491 ? -16.244 -5.587 7.126 1.00 89.69 491 PHE A O 1
ATOM 3813 N N . ALA A 1 492 ? -17.497 -6.062 8.926 1.00 88.38 492 ALA A N 1
ATOM 3814 C CA . ALA A 1 492 ? -18.736 -6.285 8.183 1.00 88.38 492 ALA A CA 1
ATOM 3815 C C . ALA A 1 492 ? -19.327 -4.991 7.596 1.00 88.38 492 ALA A C 1
ATOM 3817 O O . ALA A 1 492 ? -19.914 -5.034 6.519 1.00 88.38 492 ALA A O 1
ATOM 3818 N N . ASP A 1 493 ? -19.151 -3.862 8.289 1.00 86.69 493 ASP A N 1
ATOM 3819 C CA . ASP A 1 493 ? -19.691 -2.568 7.870 1.00 86.69 493 ASP A CA 1
ATOM 3820 C C . ASP A 1 493 ? -18.732 -1.908 6.866 1.00 86.69 493 ASP A C 1
ATOM 3822 O O . ASP A 1 493 ? -19.101 -1.614 5.724 1.00 86.69 493 ASP A O 1
ATOM 3826 N N . TYR A 1 494 ? -17.466 -1.755 7.271 1.00 84.69 494 TYR A N 1
ATOM 3827 C CA . TYR A 1 494 ? -16.414 -1.128 6.474 1.00 84.69 494 TYR A CA 1
ATOM 3828 C C . TYR A 1 494 ? -15.144 -1.987 6.493 1.00 84.69 494 TYR A C 1
ATOM 3830 O O . TYR A 1 494 ? -14.322 -1.881 7.406 1.00 84.69 494 TYR A O 1
ATOM 3838 N N . PRO A 1 495 ? -14.937 -2.837 5.468 1.00 85.38 495 PRO A N 1
ATOM 3839 C CA . PRO A 1 495 ? -13.780 -3.724 5.408 1.00 85.38 495 PRO A CA 1
ATOM 3840 C C . PRO A 1 495 ? -12.424 -3.012 5.400 1.00 85.38 495 PRO A C 1
ATOM 3842 O O . PRO A 1 495 ? -11.445 -3.655 5.757 1.00 85.38 495 PRO A O 1
ATOM 3845 N N . GLN A 1 496 ? -12.359 -1.745 4.983 1.00 83.56 496 GLN A N 1
ATOM 3846 C CA . GLN A 1 496 ? -11.112 -0.973 4.891 1.00 83.56 496 GLN A CA 1
ATOM 3847 C C . GLN A 1 496 ? -10.621 -0.516 6.270 1.00 83.56 496 GLN A C 1
ATOM 3849 O O . GLN A 1 496 ? -9.452 -0.672 6.594 1.00 83.56 496 GLN A O 1
ATOM 3854 N N . LEU A 1 497 ? -11.539 -0.059 7.127 1.00 86.44 497 LEU A N 1
ATOM 3855 C CA . LEU A 1 497 ? -11.240 0.368 8.501 1.00 86.44 497 LEU A CA 1
ATOM 3856 C C . LEU A 1 497 ? -11.276 -0.785 9.519 1.00 86.44 497 LEU A C 1
ATOM 3858 O O . LEU A 1 497 ? -10.887 -0.615 10.670 1.00 86.44 497 LEU A O 1
ATOM 3862 N N . GLY A 1 498 ? -11.770 -1.960 9.116 1.00 88.12 498 GLY A N 1
ATOM 3863 C CA . GLY A 1 498 ? -11.890 -3.137 9.982 1.00 88.12 498 GLY A CA 1
ATOM 3864 C C . GLY A 1 498 ? -10.770 -4.170 9.842 1.00 88.12 498 GLY A C 1
ATOM 3865 O O . GLY A 1 498 ? -10.825 -5.208 10.510 1.00 88.12 498 GLY A O 1
ATOM 3866 N N . ARG A 1 499 ? -9.792 -3.950 8.954 1.00 90.75 499 ARG A N 1
ATOM 3867 C CA . ARG A 1 499 ? -8.608 -4.808 8.783 1.00 90.75 499 ARG A CA 1
ATOM 3868 C C . ARG A 1 499 ? -7.407 -4.169 9.454 1.00 90.75 499 ARG A C 1
ATOM 3870 O O . ARG A 1 499 ? -7.190 -2.972 9.329 1.00 90.75 499 ARG A O 1
ATOM 3877 N N . PHE A 1 500 ? -6.595 -4.991 10.101 1.00 92.44 500 PHE A N 1
ATOM 3878 C CA . PHE A 1 500 ? -5.339 -4.536 10.674 1.00 92.44 500 PHE A CA 1
ATOM 3879 C C . PHE A 1 500 ? -4.288 -5.637 10.666 1.00 92.44 500 PHE A C 1
ATOM 3881 O O . PHE A 1 500 ? -4.597 -6.826 10.546 1.00 92.44 500 PHE A O 1
ATOM 3888 N N . THR A 1 501 ? -3.030 -5.248 10.815 1.00 91.38 501 THR A N 1
ATOM 3889 C CA . THR A 1 501 ? -1.902 -6.172 10.968 1.00 91.38 501 THR A CA 1
ATOM 3890 C C . THR A 1 501 ? -1.208 -5.917 12.290 1.00 91.38 501 THR A C 1
ATOM 3892 O O . THR A 1 501 ? -1.021 -4.764 12.658 1.00 91.38 501 THR A O 1
ATOM 3895 N N . LEU A 1 502 ? -0.790 -6.979 12.972 1.00 91.81 502 LEU A N 1
ATOM 3896 C CA . LEU A 1 502 ? 0.073 -6.890 14.146 1.00 91.81 502 LEU A CA 1
ATOM 3897 C C . LEU A 1 502 ? 1.503 -7.220 13.740 1.00 91.81 502 LEU A C 1
ATOM 3899 O O . LEU A 1 502 ? 1.743 -8.248 13.090 1.00 91.81 502 LEU A O 1
ATOM 3903 N N . ARG A 1 503 ? 2.446 -6.370 14.134 1.00 89.50 503 ARG A N 1
ATOM 3904 C CA . ARG A 1 503 ? 3.875 -6.546 13.879 1.00 89.50 503 ARG A CA 1
ATOM 3905 C C . ARG A 1 503 ? 4.676 -6.425 15.165 1.00 89.50 503 ARG A C 1
ATOM 3907 O O . ARG A 1 503 ? 4.348 -5.633 16.040 1.00 89.50 503 ARG A O 1
ATOM 3914 N N . ASP A 1 504 ? 5.735 -7.217 15.229 1.00 87.94 504 ASP A N 1
ATOM 3915 C CA . ASP A 1 504 ? 6.691 -7.243 16.331 1.00 87.94 504 ASP A CA 1
ATOM 3916 C C . ASP A 1 504 ? 8.092 -7.521 15.773 1.00 87.94 504 ASP A C 1
ATOM 3918 O O . ASP A 1 504 ? 8.236 -8.296 14.822 1.00 87.94 504 ASP A O 1
ATOM 3922 N N . GLU A 1 505 ? 9.110 -6.843 16.302 1.00 82.69 505 GLU A N 1
ATOM 3923 C CA . GLU A 1 505 ? 10.520 -6.942 15.876 1.00 82.69 505 GLU A CA 1
ATOM 3924 C C . GLU A 1 505 ? 10.730 -6.941 14.340 1.00 82.69 505 GLU A C 1
ATOM 3926 O O . GLU A 1 505 ? 11.568 -7.659 13.782 1.00 82.69 505 GLU A O 1
ATOM 3931 N N . GLY A 1 506 ? 9.924 -6.163 13.609 1.00 78.31 506 GLY A N 1
ATOM 3932 C CA . GLY A 1 506 ? 9.995 -6.075 12.147 1.00 78.31 506 GLY A CA 1
ATOM 3933 C C . GLY A 1 506 ? 9.452 -7.296 11.392 1.00 78.31 506 GLY A C 1
ATOM 3934 O O . GLY A 1 506 ? 9.731 -7.438 10.199 1.00 78.31 506 GLY A O 1
ATOM 3935 N N . ARG A 1 507 ? 8.669 -8.162 12.044 1.00 83.94 507 ARG A N 1
ATOM 3936 C CA . ARG A 1 507 ? 7.948 -9.290 11.435 1.00 83.94 507 ARG A CA 1
ATOM 3937 C C . ARG A 1 507 ? 6.451 -9.158 11.650 1.00 83.94 507 ARG A C 1
ATOM 3939 O O . ARG A 1 507 ? 5.985 -8.740 12.704 1.00 83.94 507 ARG A O 1
ATOM 3946 N N . THR A 1 508 ? 5.682 -9.587 10.659 1.00 86.81 508 THR A N 1
ATOM 3947 C CA . THR A 1 508 ? 4.222 -9.624 10.771 1.00 86.81 508 THR A CA 1
ATOM 3948 C C . THR A 1 508 ? 3.759 -10.855 11.556 1.00 86.81 508 THR A C 1
ATOM 3950 O O . THR A 1 508 ? 3.890 -11.992 11.098 1.00 86.81 508 THR A O 1
ATOM 3953 N N . VAL A 1 509 ? 3.208 -10.618 12.746 1.00 89.00 509 VAL A N 1
ATOM 3954 C CA . VAL A 1 509 ? 2.785 -11.639 13.716 1.00 89.00 509 VAL A CA 1
ATOM 3955 C C . VAL A 1 509 ? 1.416 -12.201 13.353 1.00 89.00 509 VAL A C 1
ATOM 3957 O O . VAL A 1 509 ? 1.220 -13.421 13.314 1.00 89.00 509 VAL A O 1
ATOM 3960 N N . ALA A 1 510 ? 0.458 -11.315 13.080 1.00 89.94 510 ALA A N 1
ATOM 3961 C CA . ALA A 1 510 ? -0.927 -11.697 12.853 1.00 89.94 510 ALA A CA 1
ATOM 3962 C C . ALA A 1 510 ? -1.672 -10.712 11.955 1.00 89.94 510 ALA A C 1
ATOM 3964 O O . ALA A 1 510 ? -1.298 -9.549 11.816 1.00 89.94 510 ALA A O 1
ATOM 3965 N N . ILE A 1 511 ? -2.773 -11.196 11.388 1.00 89.81 511 ILE A N 1
ATOM 3966 C CA . ILE A 1 511 ? -3.736 -10.385 10.644 1.00 89.81 511 ILE A CA 1
ATOM 3967 C C . ILE A 1 511 ? -5.055 -10.392 11.382 1.00 89.81 511 ILE A C 1
ATOM 3969 O O . ILE A 1 511 ? -5.582 -11.459 11.702 1.00 89.81 511 ILE A O 1
ATOM 3973 N N . GLY A 1 512 ? -5.580 -9.205 11.634 1.00 90.50 512 GLY A N 1
ATOM 3974 C CA . GLY A 1 512 ? -6.787 -8.981 12.395 1.00 90.50 512 GLY A CA 1
ATOM 3975 C C . GLY A 1 512 ? -7.963 -8.542 11.539 1.00 90.50 512 GLY A C 1
ATOM 3976 O O . GLY A 1 512 ? -7.823 -7.810 10.557 1.00 90.50 512 GLY A O 1
ATOM 3977 N N . LYS A 1 513 ? -9.149 -8.992 11.944 1.00 92.00 513 LYS A N 1
ATOM 3978 C CA . LYS A 1 513 ? -10.432 -8.437 11.517 1.00 92.00 513 LYS A CA 1
ATOM 3979 C C . LYS A 1 513 ? -11.227 -8.036 12.743 1.00 92.00 513 LYS A C 1
ATOM 3981 O O . LYS A 1 513 ? -11.432 -8.859 13.637 1.00 92.00 513 LYS A O 1
ATOM 3986 N N . ILE A 1 514 ? -11.697 -6.799 12.768 1.00 93.38 514 ILE A N 1
ATOM 3987 C CA . ILE A 1 514 ? -12.475 -6.262 13.882 1.00 93.38 514 ILE A CA 1
ATOM 3988 C C . ILE A 1 514 ? -13.899 -6.806 13.801 1.00 93.38 514 ILE A C 1
ATOM 3990 O O . ILE A 1 514 ? -14.577 -6.675 12.779 1.00 93.38 514 ILE A O 1
ATOM 3994 N N . THR A 1 515 ? -14.342 -7.447 14.880 1.00 91.62 515 THR A N 1
ATOM 3995 C CA . THR A 1 515 ? -15.656 -8.102 14.947 1.00 91.62 515 THR A CA 1
ATOM 3996 C C . THR A 1 515 ? -16.658 -7.293 15.756 1.00 91.62 515 THR A C 1
ATOM 3998 O O . THR A 1 515 ? -17.806 -7.144 15.336 1.00 91.62 515 THR A O 1
ATOM 4001 N N . LYS A 1 516 ? -16.220 -6.727 16.882 1.00 91.31 516 LYS A N 1
ATOM 4002 C CA . LYS A 1 516 ? -17.058 -5.951 17.792 1.00 91.31 516 LYS A CA 1
ATOM 4003 C C . LYS A 1 516 ? -16.238 -4.812 18.383 1.00 91.31 516 LYS A C 1
ATOM 4005 O O . LYS A 1 516 ? -15.088 -5.014 18.752 1.00 91.31 516 LYS A O 1
ATOM 4010 N N . LEU A 1 517 ? -16.843 -3.636 18.466 1.00 90.06 517 LEU A N 1
ATOM 4011 C CA . LEU A 1 517 ? -16.263 -2.462 19.109 1.00 90.06 517 LEU A CA 1
ATOM 4012 C C . LEU A 1 517 ? -16.787 -2.390 20.545 1.00 90.06 517 LEU A C 1
ATOM 4014 O O . LEU A 1 517 ? -17.964 -2.685 20.770 1.00 90.06 517 LEU A O 1
ATOM 4018 N N . ILE A 1 518 ? -15.922 -2.044 21.496 1.00 87.75 518 ILE A N 1
ATOM 4019 C CA . ILE A 1 518 ? -16.301 -1.842 22.894 1.00 87.75 518 ILE A CA 1
ATOM 4020 C C . ILE A 1 518 ? -16.159 -0.352 23.180 1.00 87.75 518 ILE A C 1
ATOM 4022 O O . ILE A 1 518 ? -15.062 0.182 23.336 1.00 87.75 518 ILE A O 1
ATOM 4026 N N . GLU A 1 519 ? -17.296 0.324 23.217 1.00 74.88 519 GLU A N 1
ATOM 4027 C CA . GLU A 1 519 ? -17.380 1.699 23.679 1.00 74.88 519 GLU A CA 1
ATOM 4028 C C . GLU A 1 519 ? -17.469 1.644 25.204 1.00 74.88 519 GLU A C 1
ATOM 4030 O O . GLU A 1 519 ? -18.457 1.159 25.747 1.00 74.88 519 GLU A O 1
ATOM 4035 N N . LYS A 1 520 ? -16.421 2.086 25.907 1.00 57.69 520 LYS A N 1
ATOM 4036 C CA . LYS A 1 520 ? -16.555 2.383 27.335 1.00 57.69 520 LYS A CA 1
ATOM 4037 C C . LYS A 1 520 ? -17.370 3.668 27.435 1.00 57.69 520 LYS A C 1
ATOM 4039 O O . LYS A 1 520 ? -16.825 4.756 27.243 1.00 57.69 520 LYS A O 1
ATOM 4044 N N . SER A 1 521 ? -18.669 3.550 27.682 1.00 42.41 521 SER A N 1
ATOM 4045 C CA . 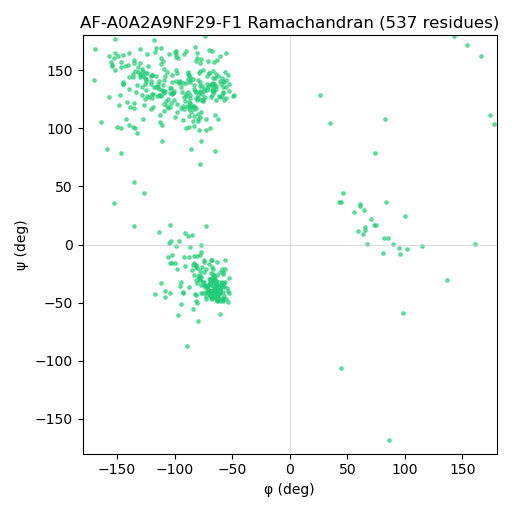SER A 1 521 ? -19.461 4.666 28.186 1.00 42.41 521 SER A CA 1
ATOM 4046 C C . SER A 1 521 ? -18.839 5.118 29.506 1.00 42.41 521 SER A C 1
ATOM 4048 O O . SER A 1 521 ? -18.548 4.308 30.382 1.00 42.41 521 SER A O 1
ATOM 4050 N N . VAL A 1 522 ? -18.613 6.424 29.641 1.00 44.19 522 VAL A N 1
ATOM 4051 C CA . VAL A 1 522 ? -18.037 7.069 30.837 1.00 44.19 522 VAL A CA 1
ATOM 4052 C C . VAL A 1 522 ? -18.846 6.763 32.118 1.00 44.19 522 VAL A C 1
ATOM 4054 O O . VAL A 1 522 ? -18.343 6.936 33.223 1.00 44.19 522 VAL A O 1
ATOM 4057 N N . GLU A 1 523 ? -20.058 6.221 31.984 1.00 41.38 523 GLU A N 1
ATOM 4058 C CA . GLU A 1 523 ? -20.939 5.795 33.077 1.00 41.38 523 GLU A CA 1
ATOM 4059 C C . GLU A 1 523 ? -20.443 4.533 33.824 1.00 41.38 523 GLU A C 1
ATOM 4061 O O . GLU A 1 523 ? -20.591 4.455 35.045 1.00 41.38 523 GLU A O 1
ATOM 4066 N N . ASP A 1 524 ? -19.724 3.608 33.172 1.00 40.75 524 ASP A N 1
ATOM 4067 C CA . ASP A 1 524 ? -19.275 2.355 33.822 1.00 40.75 524 ASP A CA 1
ATOM 4068 C C . ASP A 1 524 ? -18.134 2.565 34.833 1.00 40.75 524 ASP A C 1
ATOM 4070 O O . ASP A 1 524 ? -17.910 1.749 35.733 1.00 40.75 524 ASP A O 1
ATOM 4074 N N . VAL A 1 525 ? -17.402 3.678 34.722 1.00 44.16 525 VAL A N 1
ATOM 4075 C CA . VAL A 1 525 ? -16.380 4.051 35.712 1.00 44.16 525 VAL A CA 1
ATOM 4076 C C . VAL A 1 525 ? -17.042 4.588 36.981 1.00 44.16 525 VAL A C 1
ATOM 4078 O O . VAL A 1 525 ? -16.533 4.351 38.075 1.00 44.16 525 VAL A O 1
ATOM 4081 N N . THR A 1 526 ? -18.199 5.249 36.876 1.00 45.22 526 THR A N 1
ATOM 4082 C CA . THR A 1 526 ? -18.905 5.734 38.069 1.00 45.22 526 THR A CA 1
ATOM 4083 C C . THR A 1 526 ? -19.600 4.624 38.848 1.00 45.22 526 THR A C 1
ATOM 4085 O O . THR A 1 526 ? -19.609 4.687 40.078 1.00 45.22 526 THR A O 1
ATOM 4088 N N . ASP A 1 527 ? -20.087 3.580 38.176 1.00 41.31 527 ASP A N 1
ATOM 4089 C CA . ASP A 1 527 ? -20.681 2.427 38.862 1.00 41.31 527 ASP A CA 1
ATOM 4090 C C . ASP A 1 527 ? -19.618 1.501 39.471 1.00 41.31 527 ASP A C 1
ATOM 4092 O O . ASP A 1 527 ? -19.773 1.063 40.609 1.00 41.31 527 ASP A O 1
ATOM 4096 N N . SER A 1 528 ? -18.458 1.339 38.823 1.00 39.25 528 SER A N 1
ATOM 4097 C CA . SER A 1 528 ? -17.330 0.587 39.401 1.00 39.25 528 SER A CA 1
ATOM 4098 C C . SER A 1 528 ? -16.758 1.246 40.669 1.00 39.25 528 SER A C 1
ATOM 4100 O O . SER A 1 528 ? -16.315 0.558 41.587 1.00 39.25 528 SER A O 1
ATOM 4102 N N . VAL A 1 529 ? -16.775 2.583 40.752 1.00 46.75 529 VAL A N 1
ATOM 4103 C CA . VAL A 1 529 ? -16.327 3.324 41.948 1.00 46.75 529 VAL A CA 1
ATOM 4104 C C . VAL A 1 529 ? -17.416 3.363 43.027 1.00 46.75 529 VAL A C 1
ATOM 4106 O O . VAL A 1 529 ? -17.093 3.293 44.215 1.00 46.75 529 VAL A O 1
ATOM 4109 N N . LYS A 1 530 ? -18.702 3.401 42.651 1.00 40.81 530 LYS A N 1
ATOM 4110 C CA . LYS A 1 530 ? -19.806 3.271 43.614 1.00 40.81 530 LYS A CA 1
ATOM 4111 C C . LYS A 1 530 ? -19.830 1.888 44.261 1.00 40.81 530 LYS A C 1
ATOM 4113 O O . LYS A 1 530 ? -19.887 1.829 45.489 1.00 40.81 530 LYS A O 1
ATOM 4118 N N . ASP A 1 531 ? -19.658 0.813 43.496 1.00 43.12 531 ASP A N 1
ATOM 4119 C CA . ASP A 1 531 ? -19.647 -0.555 44.032 1.00 43.12 531 ASP A CA 1
ATOM 4120 C C . ASP A 1 531 ? -18.447 -0.839 44.952 1.00 43.12 531 ASP A C 1
ATOM 4122 O O . ASP A 1 531 ? -18.572 -1.606 45.906 1.00 43.12 531 ASP A O 1
ATOM 4126 N N . MET A 1 532 ? -17.310 -0.157 44.761 1.00 47.38 532 MET A N 1
ATOM 4127 C CA . MET A 1 532 ? -16.174 -0.229 45.695 1.00 47.38 532 MET A CA 1
ATOM 4128 C C . MET A 1 532 ? -16.363 0.616 46.965 1.00 47.38 532 MET A C 1
ATOM 4130 O O . MET A 1 532 ? -15.731 0.340 47.984 1.00 47.38 532 MET A O 1
ATOM 4134 N N . SER A 1 533 ? -17.220 1.641 46.933 1.00 44.38 533 SER A N 1
ATOM 4135 C CA . SER A 1 533 ? -17.461 2.522 48.087 1.00 44.38 533 SER A CA 1
ATOM 4136 C C . SER A 1 533 ? -18.515 1.989 49.068 1.00 44.38 533 SER A C 1
ATOM 4138 O O . SER A 1 533 ? -18.499 2.355 50.243 1.00 44.38 533 SER A O 1
ATOM 4140 N N . VAL A 1 534 ? -19.404 1.091 48.623 1.00 46.47 534 VAL A N 1
ATOM 4141 C CA . VAL A 1 534 ? -20.520 0.577 49.443 1.00 46.47 534 VAL A CA 1
ATOM 4142 C C . VAL A 1 534 ? -20.143 -0.694 50.224 1.00 46.47 534 VAL A C 1
ATOM 4144 O O . VAL A 1 534 ? -20.757 -0.993 51.245 1.00 46.47 534 VAL A O 1
ATOM 4147 N N . SER A 1 535 ? -19.074 -1.404 49.849 1.00 42.78 535 SER A N 1
ATOM 4148 C CA . SER A 1 535 ? -18.630 -2.631 50.536 1.00 42.78 535 SER A CA 1
ATOM 4149 C C . SER A 1 535 ? -17.727 -2.405 51.765 1.00 42.78 535 SER A C 1
ATOM 4151 O O . SER A 1 535 ? -17.175 -3.366 52.295 1.00 42.78 535 SER A O 1
ATOM 4153 N N . GLY A 1 536 ? -17.541 -1.158 52.217 1.00 38.41 536 GLY A N 1
ATOM 4154 C CA . GLY A 1 536 ? -16.590 -0.797 53.282 1.00 38.41 536 GLY A CA 1
ATOM 4155 C C . GLY A 1 536 ? -17.174 -0.475 54.666 1.00 38.41 536 GLY A C 1
ATOM 4156 O O . GLY A 1 536 ? -16.404 -0.116 55.548 1.00 38.41 536 GLY A O 1
ATOM 4157 N N . HIS A 1 537 ? -18.493 -0.554 54.878 1.00 40.12 537 HIS A N 1
ATOM 4158 C CA . HIS A 1 537 ? -19.135 -0.191 56.159 1.00 40.12 537 HIS A CA 1
ATOM 4159 C C . HIS A 1 537 ? -20.189 -1.215 56.614 1.00 40.12 537 HIS A C 1
ATOM 4161 O O . HIS A 1 537 ? -21.333 -0.864 56.891 1.00 40.12 537 HIS A O 1
ATOM 4167 N N . ALA A 1 538 ? -19.814 -2.493 56.695 1.00 39.25 538 ALA A N 1
ATOM 4168 C CA . ALA A 1 538 ? -20.582 -3.493 57.439 1.00 39.25 538 ALA A CA 1
ATOM 4169 C C . ALA A 1 538 ? -19.705 -4.698 57.817 1.00 39.25 538 ALA A C 1
ATOM 4171 O O . ALA A 1 538 ? -19.716 -5.709 57.117 1.00 39.25 538 ALA A O 1
ATOM 4172 N N . ALA A 1 539 ? -18.943 -4.569 58.905 1.00 34.84 539 ALA A N 1
ATOM 4173 C CA . ALA A 1 539 ? -18.562 -5.645 59.829 1.00 34.84 539 ALA A CA 1
ATOM 4174 C C . ALA A 1 539 ? -17.855 -5.039 61.045 1.00 34.84 539 ALA A C 1
ATOM 4176 O O . ALA A 1 539 ? -16.850 -4.324 60.829 1.00 34.84 539 ALA A O 1
#

Solvent-accessible surface area (backbone atoms only — not comparable to full-atom values): 30390 Å² total; per-residue (Å²): 138,86,89,76,70,101,80,70,83,87,85,64,93,91,64,89,89,79,82,86,77,87,84,88,84,85,87,90,85,80,95,77,83,87,80,84,87,83,91,84,86,86,87,85,89,87,85,90,81,90,84,84,85,88,83,89,83,82,92,79,95,80,79,98,81,82,50,73,70,55,50,52,50,50,53,47,51,52,49,50,51,51,49,46,62,67,57,62,65,86,62,60,52,68,44,26,34,20,36,42,36,27,68,89,26,45,54,46,32,32,53,23,37,48,35,46,76,63,58,68,43,51,68,70,58,50,54,48,36,35,50,54,22,43,76,70,74,39,55,91,45,30,41,25,50,72,46,38,78,49,71,69,22,62,74,68,74,46,55,61,57,57,26,75,48,69,48,64,56,99,75,35,33,36,38,42,30,38,32,25,36,46,67,88,28,44,67,44,26,46,38,38,32,37,64,20,56,33,37,33,39,32,36,35,59,42,85,62,59,36,56,57,25,65,41,98,86,18,46,37,62,56,49,56,42,49,35,49,54,34,59,32,71,36,40,41,35,32,37,18,45,30,74,37,90,91,43,61,54,43,63,69,62,54,52,53,52,50,65,60,46,51,62,53,47,43,72,56,70,47,52,75,84,82,28,45,47,82,44,74,27,21,41,87,83,47,44,19,40,70,56,59,57,53,59,89,72,32,78,86,64,85,67,75,15,52,50,58,48,59,72,69,48,82,78,77,90,68,48,50,89,42,68,31,34,28,48,26,58,45,75,49,80,66,103,46,29,31,39,30,29,42,27,72,19,5,62,49,49,58,65,42,69,35,26,37,33,70,83,66,44,61,31,35,30,72,41,34,25,45,87,86,70,46,81,42,66,64,50,51,40,59,42,57,37,38,33,35,40,42,81,58,58,66,87,81,57,56,60,36,30,34,40,18,31,72,90,61,64,76,52,56,35,41,35,32,38,26,41,31,39,29,54,63,54,97,67,77,48,41,61,62,42,71,34,38,36,39,38,57,53,25,74,46,59,30,32,30,65,38,44,55,24,36,35,44,89,89,75,68,46,73,43,94,57,56,48,76,58,53,56,74,64,37,35,32,34,30,36,40,37,42,82,58,72,40,67,48,40,38,30,89,8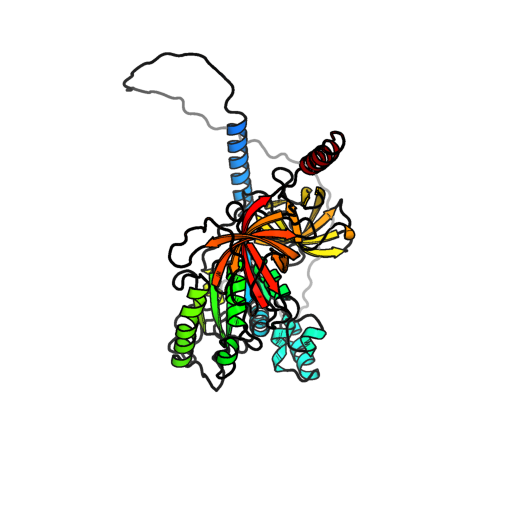2,37,56,60,53,9,24,33,38,32,31,49,99,76,39,65,35,29,43,36,35,31,69,43,80,44,78,82,58,79,63,59,61,56,51,58,52,49,62,65,63,66,75,75,80,85,132

Nearest PDB structures (foldseek):
  4cxg-assembly1_A  TM=9.668E-01  e=2.582E-54  Oryctolagus cuniculus
  8g5z-assembly1_EF  TM=9.464E-01  e=3.084E-51  Homo sapiens
  2b7c-assembly1_A  TM=7.635E-01  e=3.714E-45  Saccharomyces cerevisiae
  4crn-assembly1_P  TM=8.103E-01  e=7.293E-45  Saccharomyces cerevisiae
  6ra9-assembly1_A  TM=5.334E-01  e=4.193E-42  Oryctolagus cuniculus

pLDDT: mean 77.94, std 18.6, range [24.59, 94.38]